Protein AF-A0A4Q4WHP1-F1 (afdb_monomer)

Nearest PDB structures (foldseek):
  9bfe-assembly1_B  TM=7.511E-01  e=1.093E-20  Brevibacillus parabrevis
  2vsq-assembly1_A  TM=6.919E-01  e=9.548E-20  Bacillus subtilis
  7en1-assembly1_A  TM=7.393E-01  e=4.331E-15  Pseudomonas aeruginosa PAO1
  8f7g-assembly1_A  TM=7.850E-01  e=3.785E-14  Bacillus subtilis
  5t3e-assembly1_A  TM=7.684E-01  e=1.852E-10  Thermoactinomyces vulgaris

Solvent-accessible surface area (backbone atoms only — not comparable to full-atom values): 27042 Å² total; per-residue (Å²): 108,71,84,69,61,68,68,17,40,47,76,48,100,96,43,70,49,55,48,77,48,72,43,62,58,79,88,46,45,68,56,53,51,49,51,50,48,48,50,53,76,48,36,57,52,63,26,49,41,82,41,79,54,94,94,36,85,39,79,43,79,46,91,78,62,84,86,84,83,90,85,88,87,85,89,80,78,79,82,71,74,82,81,75,88,82,74,92,75,79,80,74,81,87,71,68,58,58,55,39,62,60,47,53,51,52,50,52,54,52,36,67,77,44,43,71,63,41,51,54,53,51,52,55,50,49,62,51,50,75,71,30,40,31,63,69,78,63,75,60,65,77,49,72,95,52,94,48,64,47,79,45,80,48,64,45,85,53,56,55,68,58,46,52,51,45,18,60,76,70,74,49,47,60,62,21,48,51,53,39,14,44,49,62,36,43,45,81,39,20,102,38,56,26,29,34,30,28,34,64,41,65,56,45,83,54,101,49,88,63,47,76,64,38,55,71,91,46,64,40,76,42,73,44,74,53,74,65,51,55,84,38,42,35,66,60,50,38,49,50,36,30,53,52,52,51,56,49,62,76,50,60,77,50,80,60,90,79,44,70,48,70,89,66,28,41,38,35,45,37,76,45,84,71,74,64,86,78,51,93,61,94,78,67,58,78,41,84,67,50,66,57,59,37,69,92,50,50,29,37,38,40,34,42,67,89,31,38,37,36,40,39,31,30,51,35,58,40,46,68,69,59,53,51,51,51,52,51,42,28,32,49,30,42,50,51,54,57,91,36,92,43,32,44,42,59,38,53,53,60,69,45,41,68,60,52,50,50,48,40,70,76,37,72,84,68,37,57,75,82,72,63,72,86,66,93,62,54,74,58,54,55,47,53,52,49,25,72,75,43,35,83,44,76,68,46,75,56,95,94,46,71,36,26,24,42,57,48,52,54,55,19,51,55,46,13,67,55,43,52,79,77,50,57,74,68,38,78,44,77,40,63,60,75,85,45,73,65,38,57,41,47,46,51,7,33,45,65,39,42,26,36,67,40,80,37,62,83,86,55,67,94,88,114

Secondary structure (DSSP, 8-state):
-TGGGSS--EEETTEEE-EEEEE--TTTHHHHHHHHHHHHHH-GGGGEEEEEETTEEEEEE-S--------------SSSSTT-----TT----PPPPPHHHHHHHHHHHHHHHHHHHHHHHHHHHHHHTTSB--------------PEEEEEEE-SS-HHHHHHHHHHHT--HHHHHHHHHHHHHTTTSS-SEEEEEEEE-STTSSSTTTTT--S---EEEEEEEE--TTSBHHHHHHHHHHHHHHHHHHTTS--TT-S-GGG-SEEEEEE--GGGG---S---SEEEEEE---SSSEEEEEETTSEEEEEEETTT--HHHHHHHHHHHHHHHHHHTT---BHHHHHHHHHHHHHHHHHHHSGGG-HHHHS---SS-HHHHHHHHHHH-TTSEEEEETTEEEEHHHHHHHHHHHHHHHTTT--TT-EEEEE---SHHHHHHHHHHHHTT-EEEEE-TTS-TT-

Foldseek 3Di:
DLVQQAFAAPDDPPDGDWDWDFAFDPVCVVVVLVVVVVCCQQAQVVQWDFDQDPNDTATDRHPDHDPDDDDDDDDDDDVPPDDDDDDVPVPDDDHRADHPRVQVVVLVVVCVVCVVVLVVLVVVVLVVVVQAAQDFQADFPQDPDDLDWDKDKDFFPDALVLLVVQCVVLVFDSVLLLVLLLLLLCVVGTVFQKHKAKEKDQQQPDPTPSSVTHRDGRIAIAIDMAGADQQAWLSVRSVRSRVSVVSCNHSRSHDPPVDPDPVRHQEYEYEDDDPCVPDDDPTDGPDDIDIDHRDPRQWYWYAYSNRMIMIIGRNRGHDPVVVVLSVVLSSLSSVLSRPDRDGSNVSSCSSCVVVVVVCCVVDCVPPCVVVPDPDPDDPLRVLVVVCVVFVQDFPDDDDPDTAGSVRLVVLLCVLLVVCLVPDDAAAEDEDEPPVDPVRVSNCSSQVSNNYHYDYDHPPDDPVD

Radius of gyration: 36.16 Å; Cα contacts (8 Å, |Δi|>4): 635; chains: 1; bounding box: 84×58×109 Å

Structure (mmCIF, N/CA/C/O backbone):
data_AF-A0A4Q4WHP1-F1
#
_entry.id   AF-A0A4Q4WHP1-F1
#
loop_
_atom_site.group_PDB
_atom_site.id
_atom_site.type_symbol
_atom_site.label_atom_id
_atom_site.label_alt_id
_atom_site.label_comp_id
_atom_site.label_asym_id
_atom_site.label_entity_id
_atom_site.label_seq_id
_atom_site.pdbx_PDB_ins_code
_atom_site.Cartn_x
_atom_site.Cartn_y
_atom_site.Cartn_z
_atom_site.occupancy
_atom_site.B_iso_or_equiv
_atom_site.auth_seq_id
_atom_site.auth_comp_id
_atom_site.auth_asym_id
_atom_site.auth_atom_id
_atom_site.pdbx_PDB_model_num
ATOM 1 N N . MET A 1 1 ? 9.265 -8.261 -23.723 1.00 32.34 1 MET A N 1
ATOM 2 C CA . MET A 1 1 ? 10.125 -9.460 -23.590 1.00 32.34 1 MET A CA 1
ATOM 3 C C . MET A 1 1 ? 11.351 -9.196 -22.713 1.00 32.34 1 MET A C 1
ATOM 5 O O . MET A 1 1 ? 11.480 -9.870 -21.708 1.00 32.34 1 MET A O 1
ATOM 9 N N . GLN A 1 2 ? 12.183 -8.178 -22.983 1.00 33.59 2 GLN A N 1
ATOM 10 C CA . GLN A 1 2 ? 13.345 -7.848 -22.127 1.00 33.59 2 GLN A CA 1
ATOM 11 C C . GLN A 1 2 ? 12.985 -7.482 -20.675 1.00 33.59 2 GLN A C 1
ATOM 13 O O . GLN A 1 2 ? 13.583 -8.032 -19.763 1.00 33.59 2 GLN A O 1
ATOM 18 N N . LEU A 1 3 ? 11.955 -6.654 -20.438 1.00 34.94 3 LEU A N 1
ATOM 19 C CA . LEU A 1 3 ? 11.469 -6.343 -19.076 1.00 34.94 3 LEU A CA 1
ATOM 20 C C . LEU A 1 3 ? 10.971 -7.586 -18.316 1.00 34.94 3 LEU A C 1
ATOM 22 O O . LEU A 1 3 ? 11.051 -7.647 -17.099 1.00 34.94 3 LEU A O 1
ATOM 26 N N . ARG A 1 4 ? 10.499 -8.606 -19.040 1.00 38.66 4 ARG A N 1
ATOM 27 C CA . ARG A 1 4 ? 10.039 -9.885 -18.481 1.00 38.66 4 ARG A CA 1
ATOM 28 C C . ARG A 1 4 ? 11.193 -10.861 -18.197 1.00 38.66 4 ARG A C 1
ATOM 30 O O . ARG A 1 4 ? 11.015 -11.835 -17.482 1.00 38.66 4 ARG A O 1
ATOM 37 N N . LEU A 1 5 ? 12.385 -10.603 -18.732 1.00 37.16 5 LEU A N 1
ATOM 38 C CA . LEU A 1 5 ? 13.545 -11.491 -18.637 1.00 37.16 5 LEU A CA 1
ATOM 39 C C . LEU A 1 5 ? 14.508 -11.133 -17.498 1.00 37.16 5 LEU A C 1
ATOM 41 O O . LEU A 1 5 ? 15.509 -11.820 -17.362 1.00 37.16 5 LEU A O 1
ATOM 45 N N . ILE A 1 6 ? 14.264 -10.083 -16.704 1.00 43.84 6 ILE A N 1
ATOM 46 C CA . ILE A 1 6 ? 15.280 -9.578 -15.757 1.00 43.84 6 ILE A CA 1
ATOM 47 C C . ILE A 1 6 ? 14.894 -9.774 -14.281 1.00 43.84 6 ILE A C 1
ATOM 49 O O . ILE A 1 6 ? 15.745 -9.674 -13.405 1.00 43.84 6 ILE A O 1
ATOM 53 N N . HIS A 1 7 ? 13.652 -10.161 -13.982 1.00 37.59 7 HIS A N 1
ATOM 54 C CA . HIS A 1 7 ? 13.169 -10.186 -12.597 1.00 37.59 7 HIS A CA 1
ATOM 55 C C . HIS A 1 7 ? 13.206 -11.555 -11.905 1.00 37.59 7 HIS A C 1
ATOM 57 O O . HIS A 1 7 ? 12.676 -11.687 -10.821 1.00 37.59 7 HIS A O 1
ATOM 63 N N . GLY A 1 8 ? 13.837 -12.590 -12.463 1.00 37.97 8 GLY A N 1
ATOM 64 C CA . GLY A 1 8 ? 13.956 -13.890 -11.786 1.00 37.97 8 GLY A CA 1
ATOM 65 C C . GLY A 1 8 ? 15.382 -14.183 -11.331 1.00 37.97 8 GLY A C 1
ATOM 66 O O . GLY A 1 8 ? 16.212 -14.542 -12.158 1.00 37.97 8 GLY A O 1
ATOM 67 N N . SER A 1 9 ? 15.689 -14.103 -10.036 1.00 38.62 9 SER A N 1
ATOM 68 C CA . SER A 1 9 ? 16.984 -14.562 -9.521 1.00 38.62 9 SER A CA 1
ATOM 69 C C . SER A 1 9 ? 16.801 -15.695 -8.525 1.00 38.62 9 SER A C 1
ATOM 71 O O . SER A 1 9 ? 16.765 -15.484 -7.319 1.00 38.62 9 SER A O 1
ATOM 73 N N . LYS A 1 10 ? 16.790 -16.947 -8.999 1.00 35.78 10 LYS A N 1
ATOM 74 C CA . LYS A 1 10 ? 17.294 -18.003 -8.114 1.00 35.78 10 LYS A CA 1
ATOM 75 C C . LYS A 1 10 ? 18.798 -17.774 -7.967 1.00 35.78 10 LYS A C 1
ATOM 77 O O . LYS A 1 10 ? 19.534 -18.022 -8.920 1.00 35.78 10 LYS A O 1
ATOM 82 N N . THR A 1 11 ? 19.229 -17.288 -6.811 1.00 37.72 11 THR A N 1
ATOM 83 C CA . THR A 1 11 ? 20.638 -17.131 -6.451 1.00 37.72 11 THR A CA 1
ATOM 84 C C . THR A 1 11 ? 21.232 -18.505 -6.154 1.00 37.72 11 THR A C 1
ATOM 86 O O . THR A 1 11 ? 20.988 -19.123 -5.121 1.00 37.72 11 THR A O 1
ATOM 89 N N . LEU A 1 12 ? 22.023 -19.015 -7.092 1.00 36.09 12 LEU A N 1
ATOM 90 C CA . LEU A 1 12 ? 23.172 -19.848 -6.737 1.00 36.09 12 LEU A CA 1
ATOM 91 C C . LEU A 1 12 ? 24.358 -18.890 -6.589 1.00 36.09 12 LEU A C 1
ATOM 93 O O . LEU A 1 12 ? 24.359 -17.850 -7.249 1.00 36.09 12 LEU A O 1
ATOM 97 N N . GLN A 1 13 ? 25.354 -19.195 -5.749 1.00 33.28 13 GLN A N 1
ATOM 98 C CA . GLN A 1 13 ? 26.555 -18.352 -5.642 1.00 33.28 13 GLN A CA 1
ATOM 99 C C . GLN A 1 13 ? 27.079 -17.993 -7.049 1.00 33.28 13 GLN A C 1
ATOM 101 O O . GLN A 1 13 ? 27.482 -18.867 -7.815 1.00 33.28 13 GLN A O 1
ATOM 106 N N . GLY A 1 14 ? 26.995 -16.706 -7.404 1.00 36.72 14 GLY A N 1
ATOM 107 C CA . GLY A 1 14 ? 27.459 -16.158 -8.681 1.00 36.72 14 GLY A CA 1
ATOM 108 C C . GLY A 1 14 ? 26.559 -16.347 -9.916 1.00 36.72 14 GLY A C 1
ATOM 109 O O . GLY A 1 14 ? 27.035 -16.070 -11.016 1.00 36.72 14 GLY A O 1
ATOM 110 N N . ARG A 1 15 ? 25.300 -16.816 -9.810 1.00 38.81 15 ARG A N 1
ATOM 111 C CA . ARG A 1 15 ? 24.390 -16.973 -10.973 1.00 38.81 15 ARG A CA 1
ATOM 112 C C . ARG A 1 15 ? 22.940 -16.582 -10.660 1.00 38.81 15 ARG A C 1
ATOM 114 O O . ARG A 1 15 ? 22.356 -17.117 -9.723 1.00 38.81 15 ARG A O 1
ATOM 121 N N . ASN A 1 16 ? 22.348 -15.745 -11.518 1.00 44.31 16 ASN A N 1
ATOM 122 C CA . ASN A 1 16 ? 20.907 -15.467 -11.555 1.00 44.31 16 ASN A CA 1
ATOM 123 C C . ASN A 1 16 ? 20.245 -16.341 -12.627 1.00 44.31 16 ASN A C 1
ATOM 125 O O . ASN A 1 16 ? 20.656 -16.307 -13.787 1.00 44.31 16 ASN A O 1
ATOM 129 N N . ILE A 1 17 ? 19.235 -17.129 -12.251 1.00 46.81 17 ILE A N 1
ATOM 130 C CA . ILE A 1 17 ? 18.470 -17.959 -13.194 1.00 46.81 17 ILE A CA 1
ATOM 131 C C . ILE A 1 17 ? 17.067 -17.379 -13.358 1.00 46.81 17 ILE A C 1
ATOM 133 O O . ILE A 1 17 ? 16.225 -17.540 -12.472 1.00 46.81 17 ILE A O 1
ATOM 137 N N . VAL A 1 18 ? 16.813 -16.784 -14.525 1.00 51.53 18 VAL A N 1
ATOM 138 C CA . VAL A 1 18 ? 15.479 -16.357 -14.954 1.00 51.53 18 VAL A CA 1
ATOM 139 C C . VAL A 1 18 ? 14.863 -17.483 -15.765 1.00 51.53 18 VAL A C 1
ATOM 141 O O . VAL A 1 18 ? 15.452 -17.946 -16.742 1.00 51.53 18 VAL A O 1
ATOM 144 N N . ARG A 1 19 ? 13.667 -17.927 -15.376 1.00 50.81 19 ARG A N 1
ATOM 145 C CA . ARG A 1 19 ? 12.908 -18.907 -16.155 1.00 50.81 19 ARG A CA 1
ATOM 146 C C . ARG A 1 19 ? 11.725 -18.223 -16.813 1.00 50.81 19 ARG A C 1
ATOM 148 O O . ARG A 1 19 ? 10.796 -17.787 -16.133 1.00 50.81 19 ARG A O 1
ATOM 155 N N . TYR A 1 20 ? 11.787 -18.148 -18.132 1.00 54.62 20 TYR A N 1
ATOM 156 C CA . TYR A 1 20 ? 10.719 -17.653 -18.980 1.00 54.62 20 TYR A CA 1
ATOM 157 C C . TYR A 1 20 ? 10.094 -18.834 -19.709 1.00 54.62 20 TYR A C 1
ATOM 159 O O . TYR A 1 20 ? 10.804 -19.621 -20.335 1.00 54.62 20 TYR A O 1
ATOM 167 N N . TYR A 1 21 ? 8.777 -18.969 -19.598 1.00 52.09 21 TYR A N 1
ATOM 168 C CA . TYR A 1 21 ? 8.055 -20.080 -20.196 1.00 52.09 21 TYR A CA 1
ATOM 169 C C . TYR A 1 21 ? 7.072 -19.550 -21.224 1.00 52.09 21 TYR A C 1
ATOM 171 O O . TYR A 1 21 ? 6.209 -18.728 -20.915 1.00 52.09 21 TYR A O 1
ATOM 179 N N . GLU A 1 22 ? 7.174 -20.082 -22.434 1.00 52.84 22 GLU A N 1
ATOM 180 C CA . GLU A 1 22 ? 6.188 -19.897 -23.485 1.00 52.84 22 GLU A CA 1
ATOM 181 C C . GLU A 1 22 ? 5.694 -21.266 -23.918 1.00 52.84 22 GLU A C 1
ATOM 183 O O . GLU A 1 22 ? 6.471 -22.193 -24.140 1.00 52.84 22 GLU A O 1
ATOM 188 N N . THR A 1 23 ? 4.380 -21.407 -24.021 1.00 50.25 23 THR A N 1
ATOM 189 C CA . THR A 1 23 ? 3.767 -22.614 -24.568 1.00 50.25 23 THR A CA 1
ATOM 190 C C . THR A 1 23 ? 3.361 -22.305 -25.994 1.00 50.25 23 THR A C 1
ATOM 192 O O . THR A 1 23 ? 2.580 -21.386 -26.204 1.00 50.25 23 THR A O 1
ATOM 195 N N . TYR A 1 24 ? 3.856 -23.060 -26.966 1.00 55.56 24 TYR A N 1
ATOM 196 C CA . TYR A 1 24 ? 3.445 -22.941 -28.364 1.00 55.56 24 TYR A CA 1
ATOM 197 C C . TYR A 1 24 ? 2.778 -24.228 -28.823 1.00 55.56 24 TYR A C 1
ATOM 199 O O . TYR A 1 24 ? 2.915 -25.277 -28.189 1.00 55.56 24 TYR A O 1
ATOM 207 N N . ARG A 1 25 ? 2.056 -24.155 -29.943 1.00 53.31 25 ARG A N 1
ATOM 208 C CA . ARG A 1 25 ? 1.621 -25.367 -30.630 1.00 53.31 25 ARG A CA 1
ATOM 209 C C . ARG A 1 25 ? 2.854 -26.139 -31.072 1.00 53.31 25 ARG A C 1
ATOM 211 O O . ARG A 1 25 ? 3.841 -25.542 -31.497 1.00 53.31 25 ARG A O 1
ATOM 218 N N . THR A 1 26 ? 2.785 -27.462 -31.013 1.00 55.72 26 THR A N 1
ATOM 219 C CA . THR A 1 26 ? 3.898 -28.340 -31.398 1.00 55.72 26 THR A CA 1
ATOM 220 C C . THR A 1 26 ? 4.394 -28.056 -32.823 1.00 55.72 26 THR A C 1
ATOM 222 O O . THR A 1 26 ? 5.593 -28.133 -33.078 1.00 55.72 26 THR A O 1
ATOM 225 N N . GLU A 1 27 ? 3.496 -27.632 -33.723 1.00 60.72 27 GLU A N 1
ATOM 226 C CA . GLU A 1 27 ? 3.799 -27.216 -35.103 1.00 60.72 27 GLU A CA 1
ATOM 227 C C . GLU A 1 27 ? 4.736 -25.993 -35.212 1.00 60.72 27 GLU A C 1
ATOM 229 O O . GLU A 1 27 ? 5.497 -25.881 -36.176 1.00 60.72 27 GLU A O 1
ATOM 234 N N . ASP A 1 28 ? 4.744 -25.110 -34.209 1.00 59.81 28 ASP A N 1
ATOM 235 C CA . ASP A 1 28 ? 5.530 -23.872 -34.199 1.00 59.81 28 ASP A CA 1
ATOM 236 C C . ASP A 1 28 ? 6.885 -24.021 -33.488 1.00 59.81 28 ASP A C 1
ATOM 238 O O . ASP A 1 28 ? 7.787 -23.206 -33.702 1.00 59.81 28 ASP A O 1
ATOM 242 N N . ILE A 1 29 ? 7.079 -25.082 -32.694 1.00 64.19 29 ILE A N 1
ATOM 243 C CA . ILE A 1 29 ? 8.295 -25.303 -31.891 1.00 64.19 29 ILE A CA 1
ATOM 244 C C . ILE A 1 29 ? 9.582 -25.287 -32.737 1.00 64.19 29 ILE A C 1
ATOM 246 O O . ILE A 1 29 ? 10.519 -24.590 -32.347 1.00 64.19 29 ILE A O 1
ATOM 250 N N . PRO A 1 30 ? 9.672 -25.931 -33.920 1.00 66.19 30 PRO A N 1
ATOM 251 C CA . PRO A 1 30 ? 10.873 -25.840 -34.755 1.00 66.19 30 PRO A CA 1
ATOM 252 C C . PRO A 1 30 ? 11.176 -24.416 -35.255 1.00 66.19 30 PRO A C 1
ATOM 254 O O . PRO A 1 30 ? 12.345 -24.051 -35.400 1.00 66.19 30 PRO A O 1
ATOM 257 N N . ARG A 1 31 ? 10.142 -23.596 -35.509 1.00 65.62 31 ARG A N 1
ATOM 258 C CA . ARG A 1 31 ? 10.300 -22.189 -35.924 1.00 65.62 31 ARG A CA 1
ATOM 259 C C . ARG A 1 31 ? 10.780 -21.333 -34.763 1.00 65.62 31 ARG A C 1
ATOM 261 O O . ARG A 1 31 ? 11.737 -20.583 -34.933 1.00 65.62 31 ARG A O 1
ATOM 268 N N . VAL A 1 32 ? 10.164 -21.499 -33.593 1.00 65.06 32 VAL A N 1
ATOM 269 C CA . VAL A 1 32 ? 10.559 -20.839 -32.343 1.00 65.06 32 VAL A CA 1
ATOM 270 C C . VAL A 1 32 ? 12.003 -21.203 -31.991 1.00 65.06 32 VAL A C 1
ATOM 272 O O . VAL A 1 32 ? 12.812 -20.315 -31.747 1.00 65.06 32 VAL A O 1
ATOM 275 N N . LYS A 1 33 ? 12.377 -22.485 -32.092 1.00 67.94 33 LYS A N 1
ATOM 276 C CA . LYS A 1 33 ? 13.749 -22.968 -31.882 1.00 67.94 33 LYS A CA 1
ATOM 277 C C . LYS A 1 33 ? 14.747 -22.330 -32.847 1.00 67.94 33 LYS A C 1
ATOM 279 O O . LYS A 1 33 ? 15.833 -21.945 -32.429 1.00 67.94 33 LYS A O 1
ATOM 284 N N . ASN A 1 34 ? 14.404 -22.204 -34.132 1.00 71.75 34 ASN A N 1
ATOM 285 C CA . ASN A 1 34 ? 15.294 -21.560 -35.099 1.00 71.75 34 ASN A CA 1
ATOM 286 C C . ASN A 1 34 ? 15.411 -20.047 -34.863 1.00 71.75 34 ASN A C 1
ATOM 288 O O . ASN A 1 34 ? 16.508 -19.512 -34.956 1.00 71.75 34 ASN A O 1
ATOM 292 N N . ALA A 1 35 ? 14.310 -19.372 -34.522 1.00 66.69 35 ALA A N 1
ATOM 293 C CA . ALA A 1 35 ? 14.321 -17.954 -34.171 1.00 66.69 35 ALA A CA 1
ATOM 294 C C . ALA A 1 35 ? 15.192 -17.696 -32.934 1.00 66.69 35 ALA A C 1
ATOM 296 O O . ALA A 1 35 ? 16.062 -16.834 -32.977 1.00 66.69 35 ALA A O 1
ATOM 297 N N . TRP A 1 36 ? 15.036 -18.498 -31.875 1.00 67.31 36 TRP A N 1
ATOM 298 C CA . TRP A 1 36 ? 15.881 -18.421 -30.683 1.00 67.31 36 TRP A CA 1
ATOM 299 C C . TRP A 1 36 ? 17.340 -18.752 -30.968 1.00 67.31 36 TRP A C 1
ATOM 301 O O . TRP A 1 36 ? 18.209 -18.075 -30.434 1.00 67.31 36 TRP A O 1
ATOM 311 N N . ARG A 1 37 ? 17.623 -19.733 -31.834 1.00 73.44 37 ARG A N 1
ATOM 312 C CA . ARG A 1 37 ? 18.995 -20.019 -32.269 1.00 73.44 37 ARG A CA 1
ATOM 313 C C . ARG A 1 37 ? 19.614 -18.813 -32.964 1.00 73.44 37 ARG A C 1
ATOM 315 O O . ARG A 1 37 ? 20.735 -18.472 -32.625 1.00 73.44 37 ARG A O 1
ATOM 322 N N . VAL A 1 38 ? 18.886 -18.170 -33.883 1.00 69.88 38 VAL A N 1
ATOM 323 C CA . VAL A 1 38 ? 19.353 -16.954 -34.564 1.00 69.88 38 VAL A CA 1
ATOM 324 C C . VAL A 1 38 ? 19.579 -15.836 -33.554 1.00 69.88 38 VAL A C 1
ATOM 326 O O . VAL A 1 38 ? 20.669 -15.296 -33.531 1.00 69.88 38 VAL A O 1
ATOM 329 N N . VAL A 1 39 ? 18.614 -15.546 -32.676 1.00 66.88 39 VAL A N 1
ATOM 330 C CA . VAL A 1 39 ? 18.756 -14.520 -31.626 1.00 66.88 39 VAL A CA 1
ATOM 331 C C . VAL A 1 39 ? 19.980 -14.794 -30.754 1.00 66.88 39 VAL A C 1
ATOM 333 O O . VAL A 1 39 ? 20.801 -13.907 -30.551 1.00 66.88 39 VAL A O 1
ATOM 336 N N . ILE A 1 40 ? 20.145 -16.031 -30.282 1.00 69.06 40 ILE A N 1
ATOM 337 C CA . ILE A 1 40 ? 21.286 -16.425 -29.455 1.00 69.06 40 ILE A CA 1
ATOM 338 C C . ILE A 1 40 ? 22.589 -16.351 -30.244 1.00 69.06 40 ILE A C 1
ATOM 340 O O . ILE A 1 40 ? 23.590 -15.975 -29.658 1.00 69.06 40 ILE A O 1
ATOM 344 N N . SER A 1 41 ? 22.598 -16.651 -31.546 1.00 71.75 41 SER A N 1
ATOM 345 C CA . SER A 1 41 ? 23.784 -16.582 -32.409 1.00 71.75 41 SER A CA 1
ATOM 346 C C . SER A 1 41 ? 24.020 -15.222 -33.067 1.00 71.75 41 SER A C 1
ATOM 348 O O . SER A 1 41 ? 25.037 -15.063 -33.735 1.00 71.75 41 SER A O 1
ATOM 350 N N . THR A 1 42 ? 23.144 -14.227 -32.880 1.00 68.62 42 THR A N 1
ATOM 351 C CA . THR A 1 42 ? 23.367 -12.844 -33.344 1.00 68.62 42 THR A CA 1
ATOM 352 C C . THR A 1 42 ? 23.522 -11.813 -32.229 1.00 68.62 42 THR A C 1
ATOM 354 O O . THR A 1 42 ? 24.169 -10.796 -32.461 1.00 68.62 42 THR A O 1
ATOM 357 N N . GLU A 1 43 ? 22.938 -12.031 -31.048 1.00 72.19 43 GLU A N 1
ATOM 358 C CA . GLU A 1 43 ? 22.953 -11.051 -29.955 1.00 72.19 43 GLU A CA 1
ATOM 359 C C . GLU A 1 43 ? 24.166 -11.235 -29.018 1.00 72.19 43 GLU A C 1
ATOM 361 O O . GLU A 1 43 ? 24.246 -12.253 -28.319 1.00 72.19 43 GLU A O 1
ATOM 366 N N . PRO A 1 44 ? 25.073 -10.237 -28.909 1.00 72.56 44 PRO A N 1
ATOM 367 C CA . PRO A 1 44 ? 26.335 -10.366 -28.165 1.00 72.56 44 PRO A CA 1
ATOM 368 C C . PRO A 1 44 ? 26.186 -10.724 -26.679 1.00 72.56 44 PRO A C 1
ATOM 370 O O . PRO A 1 44 ? 27.081 -11.323 -26.077 1.00 72.56 44 PRO A O 1
ATOM 373 N N . ILE A 1 45 ? 25.048 -10.388 -26.063 1.00 72.56 45 ILE A N 1
ATOM 374 C CA . ILE A 1 45 ? 24.786 -10.680 -24.647 1.00 72.56 45 ILE A CA 1
ATOM 375 C C . ILE A 1 45 ? 24.858 -12.178 -24.332 1.00 72.56 45 ILE A C 1
ATOM 377 O O . ILE A 1 45 ? 25.325 -12.550 -23.258 1.00 72.56 45 ILE A O 1
ATOM 381 N N . PHE A 1 46 ? 24.458 -13.047 -25.266 1.00 70.56 46 PHE A N 1
ATOM 382 C CA . PHE A 1 46 ? 24.491 -14.498 -25.056 1.00 70.56 46 PHE A CA 1
ATOM 383 C C . PHE A 1 46 ? 25.909 -15.080 -25.139 1.00 70.56 46 PHE A C 1
ATOM 385 O O . PHE A 1 46 ? 26.118 -16.234 -24.770 1.00 70.56 46 PHE A O 1
ATOM 392 N N . TRP A 1 47 ? 26.880 -14.284 -25.593 1.00 76.19 47 TRP A N 1
ATOM 393 C CA . TRP A 1 47 ? 28.304 -14.637 -25.716 1.00 76.19 47 TRP A CA 1
ATOM 394 C C . TRP A 1 47 ? 29.151 -13.931 -24.668 1.00 76.19 47 TRP A C 1
ATOM 396 O O . TRP A 1 47 ? 30.364 -14.111 -24.606 1.00 76.19 47 TRP A O 1
ATOM 406 N N . THR A 1 48 ? 28.528 -13.089 -23.847 1.00 71.88 48 THR A N 1
ATOM 407 C CA . THR A 1 48 ? 29.238 -12.317 -22.842 1.00 71.88 48 THR A CA 1
ATOM 408 C C . THR A 1 48 ? 29.458 -13.174 -21.595 1.00 71.88 48 THR A C 1
ATOM 410 O O . THR A 1 48 ? 28.518 -13.716 -21.009 1.00 71.88 48 THR A O 1
ATOM 413 N N . ARG A 1 49 ? 30.712 -13.294 -21.162 1.00 73.44 49 ARG A N 1
ATOM 414 C CA . ARG A 1 49 ? 31.124 -13.977 -19.932 1.00 73.44 49 ARG A CA 1
ATOM 415 C C . ARG A 1 49 ? 31.716 -12.978 -18.945 1.00 73.44 49 ARG A C 1
ATOM 417 O O . ARG A 1 49 ? 32.314 -11.978 -19.334 1.00 73.44 49 ARG A O 1
ATOM 424 N N . PHE A 1 50 ? 31.576 -13.274 -17.656 1.00 71.81 50 PHE A N 1
ATOM 425 C CA . PHE A 1 50 ? 32.333 -12.590 -16.613 1.00 71.81 50 PHE A CA 1
ATOM 426 C C . PHE A 1 50 ? 33.698 -13.264 -16.464 1.00 71.81 50 PHE A C 1
ATOM 428 O O . PHE A 1 50 ? 33.764 -14.463 -16.190 1.00 71.81 50 PHE A O 1
ATOM 435 N N . ARG A 1 51 ? 34.779 -12.500 -16.620 1.00 73.12 51 ARG A N 1
ATOM 436 C CA . ARG A 1 51 ? 36.146 -12.933 -16.314 1.00 73.12 51 ARG A CA 1
ATOM 437 C C . ARG A 1 51 ? 36.722 -12.069 -15.208 1.00 73.12 51 ARG A C 1
ATOM 439 O O . ARG A 1 51 ? 36.532 -10.857 -15.209 1.00 73.12 51 ARG A O 1
ATOM 446 N N . LEU A 1 52 ? 37.439 -12.694 -14.284 1.00 73.38 52 LEU A N 1
ATOM 447 C CA . LEU A 1 52 ? 38.253 -11.973 -13.318 1.00 73.38 52 LEU A CA 1
ATOM 448 C C . LEU A 1 52 ? 39.584 -11.621 -13.998 1.00 73.38 52 LEU A C 1
ATOM 450 O O . LEU A 1 52 ? 40.323 -12.521 -14.396 1.00 73.38 52 LEU A O 1
ATOM 454 N N . LEU A 1 53 ? 39.854 -10.332 -14.180 1.00 72.88 53 LEU A N 1
ATOM 455 C CA . LEU A 1 53 ? 41.104 -9.804 -14.727 1.00 72.88 53 LEU A CA 1
ATOM 456 C C . LEU A 1 53 ? 41.634 -8.766 -13.733 1.00 72.88 53 LEU A C 1
ATOM 458 O O . LEU A 1 53 ? 40.922 -7.816 -13.416 1.00 72.88 53 LEU A O 1
ATOM 462 N N . ASP A 1 54 ? 42.850 -8.965 -13.220 1.00 74.19 54 ASP A N 1
ATOM 463 C CA . ASP A 1 54 ? 43.504 -8.070 -12.249 1.00 74.19 54 ASP A CA 1
ATOM 464 C C . ASP A 1 54 ? 42.613 -7.709 -11.039 1.00 74.19 54 ASP A C 1
ATOM 466 O O . ASP A 1 54 ? 42.408 -6.535 -10.727 1.00 74.19 54 ASP A O 1
ATOM 470 N N . ASP A 1 55 ? 42.020 -8.727 -10.399 1.00 71.06 55 ASP A N 1
ATOM 471 C CA . ASP A 1 55 ? 41.061 -8.611 -9.282 1.00 71.06 55 ASP A CA 1
ATOM 472 C C . ASP A 1 55 ? 39.790 -7.791 -9.580 1.00 71.06 55 ASP A C 1
ATOM 474 O O . ASP A 1 55 ? 39.017 -7.463 -8.677 1.00 71.06 55 ASP A O 1
ATOM 478 N N . ARG A 1 56 ? 39.508 -7.500 -10.856 1.00 62.97 56 ARG A N 1
ATOM 479 C CA . ARG A 1 56 ? 38.266 -6.857 -11.300 1.00 62.97 56 ARG A CA 1
ATOM 480 C C . ARG A 1 56 ? 37.437 -7.817 -12.136 1.00 62.97 56 ARG A C 1
ATOM 482 O O . ARG A 1 56 ? 37.936 -8.514 -13.016 1.00 62.97 56 ARG A O 1
ATOM 489 N N . LEU A 1 57 ? 36.135 -7.837 -11.876 1.00 72.19 57 LEU A N 1
ATOM 490 C CA . LEU A 1 57 ? 35.188 -8.590 -12.688 1.00 72.19 57 LEU A CA 1
ATOM 491 C C . LEU A 1 57 ? 34.901 -7.807 -13.979 1.00 72.19 57 LEU A C 1
ATOM 493 O O . LEU A 1 57 ? 34.363 -6.702 -13.936 1.00 72.19 57 LEU A O 1
ATOM 497 N N . CYS A 1 58 ? 35.255 -8.366 -15.132 1.00 73.00 58 CYS A N 1
ATOM 498 C CA . CYS A 1 58 ? 35.065 -7.753 -16.445 1.00 73.00 58 CYS A CA 1
ATOM 499 C C . CYS A 1 58 ? 34.122 -8.583 -17.320 1.00 73.00 58 CYS A C 1
ATOM 501 O O . CYS A 1 58 ? 34.150 -9.812 -17.290 1.00 73.00 58 CYS A O 1
ATOM 503 N N . LEU A 1 59 ? 33.315 -7.906 -18.140 1.00 74.81 59 LEU A N 1
ATOM 504 C CA . LEU A 1 59 ? 32.514 -8.533 -19.192 1.00 74.81 59 LEU A CA 1
ATOM 505 C C . LEU A 1 59 ? 33.364 -8.681 -20.459 1.00 74.81 59 LEU A C 1
ATOM 507 O O . LEU A 1 59 ? 33.908 -7.693 -20.959 1.00 74.81 59 LEU A O 1
ATOM 511 N N . VAL A 1 60 ? 33.470 -9.903 -20.971 1.00 77.12 60 VAL A N 1
ATOM 512 C CA . VAL A 1 60 ? 34.214 -10.234 -22.190 1.00 77.12 60 VAL A CA 1
ATOM 513 C C . VAL A 1 60 ? 33.284 -10.984 -23.137 1.00 77.12 60 VAL A C 1
ATOM 515 O O . VAL A 1 60 ? 32.621 -11.931 -22.723 1.00 77.12 60 VAL A O 1
ATOM 518 N N . GLU A 1 61 ? 33.214 -10.554 -24.394 1.00 76.94 61 GLU A N 1
ATOM 519 C CA . GLU A 1 61 ? 32.477 -11.263 -25.446 1.00 76.94 61 GLU A CA 1
ATOM 520 C C . GLU A 1 61 ? 33.363 -12.394 -25.989 1.00 76.94 61 GLU A C 1
ATOM 522 O O . GLU A 1 61 ? 34.471 -12.152 -26.470 1.00 76.94 61 GLU A O 1
ATOM 527 N N . GLU A 1 62 ? 32.899 -13.635 -25.874 1.00 73.25 62 GLU A N 1
ATOM 528 C CA . GLU A 1 62 ? 33.622 -14.840 -26.284 1.00 73.25 62 GLU A CA 1
ATOM 529 C C . GLU A 1 62 ? 32.839 -15.563 -27.376 1.00 73.25 62 GLU A C 1
ATOM 531 O O . GLU A 1 62 ? 31.685 -15.922 -27.175 1.00 73.25 62 GLU A O 1
ATOM 536 N N . GLY A 1 63 ? 33.450 -15.775 -28.540 1.00 58.72 63 GLY A N 1
ATOM 537 C CA . GLY A 1 63 ? 32.764 -16.381 -29.680 1.00 58.72 63 GLY A CA 1
ATOM 538 C C . GLY A 1 63 ? 32.241 -17.797 -29.408 1.00 58.72 63 GLY A C 1
ATOM 539 O O . GLY A 1 63 ? 32.952 -18.621 -28.840 1.00 58.72 63 GLY A O 1
ATOM 540 N N . ASP A 1 64 ? 31.033 -18.042 -29.925 1.00 59.19 64 ASP A N 1
ATOM 541 C CA . ASP A 1 64 ? 30.294 -19.311 -30.028 1.00 59.19 64 ASP A CA 1
ATOM 542 C C . ASP A 1 64 ? 29.548 -19.780 -28.753 1.00 59.19 64 ASP A C 1
ATOM 544 O O . ASP A 1 64 ? 30.093 -20.517 -27.926 1.00 59.19 64 ASP A O 1
ATOM 548 N N . PRO A 1 65 ? 28.273 -19.378 -28.549 1.00 60.97 65 PRO A N 1
ATOM 549 C CA . PRO A 1 65 ? 27.462 -19.921 -27.469 1.00 60.97 65 PRO A CA 1
ATOM 550 C C . PRO A 1 65 ? 26.982 -21.326 -27.826 1.00 60.97 65 PRO A C 1
ATOM 552 O O . PRO A 1 65 ? 26.367 -21.566 -28.866 1.00 60.97 65 PRO A O 1
ATOM 555 N N . GLU A 1 66 ? 27.132 -22.258 -26.897 1.00 60.72 66 GLU A N 1
ATOM 556 C CA . GLU A 1 66 ? 26.443 -23.536 -27.008 1.00 60.72 66 GLU A CA 1
ATOM 557 C C . GLU A 1 66 ? 24.921 -23.311 -26.866 1.00 60.72 66 GLU A C 1
ATOM 559 O O . GLU A 1 66 ? 24.417 -22.977 -25.790 1.00 60.72 66 GLU A O 1
ATOM 564 N N . PHE A 1 67 ? 24.167 -23.451 -27.963 1.00 61.53 67 PHE A N 1
ATOM 565 C CA . PHE A 1 67 ? 22.702 -23.400 -27.939 1.00 61.53 67 PHE A CA 1
ATOM 566 C C . PHE A 1 67 ? 22.144 -24.723 -27.397 1.00 61.53 67 PHE A C 1
ATOM 568 O O . PHE A 1 67 ? 21.905 -25.671 -28.149 1.00 61.53 67 PHE A O 1
ATOM 575 N N . VAL A 1 68 ? 21.927 -24.778 -26.084 1.00 56.69 68 VAL A N 1
ATOM 576 C CA . VAL A 1 68 ? 21.309 -25.922 -25.399 1.00 56.69 68 VAL A CA 1
ATOM 577 C C . VAL A 1 68 ? 19.787 -25.762 -25.401 1.00 56.69 68 VAL A C 1
ATOM 579 O O . VAL A 1 68 ? 19.261 -24.735 -24.976 1.00 56.69 68 VAL A O 1
ATOM 582 N N . TRP A 1 69 ? 19.068 -26.775 -25.885 1.00 55.78 69 TRP A N 1
ATOM 583 C CA . TRP A 1 69 ? 17.606 -26.771 -25.982 1.00 55.78 69 TRP A CA 1
ATOM 584 C C . TRP A 1 69 ? 17.045 -28.148 -25.615 1.00 55.78 69 TRP A C 1
ATOM 586 O O . TRP A 1 69 ? 17.333 -29.131 -26.300 1.00 55.78 69 TRP A O 1
ATOM 596 N N . GLU A 1 70 ? 16.228 -28.212 -24.563 1.00 43.66 70 GLU A N 1
ATOM 597 C CA . GLU A 1 70 ? 15.574 -29.439 -24.090 1.00 43.66 70 GLU A CA 1
ATOM 598 C C . GLU A 1 70 ? 14.122 -29.515 -24.598 1.00 43.66 70 GLU A C 1
ATOM 600 O O . GLU A 1 70 ? 13.360 -28.555 -24.486 1.00 43.66 70 GLU A O 1
ATOM 605 N N . GLU A 1 71 ? 13.733 -30.658 -25.174 1.00 50.28 71 GLU A N 1
ATOM 606 C CA . GLU A 1 71 ? 12.391 -30.913 -25.725 1.00 50.28 71 GLU A CA 1
ATOM 607 C C . GLU A 1 71 ? 11.723 -32.094 -25.021 1.00 50.28 71 GLU A C 1
ATOM 609 O O . GLU A 1 71 ? 12.373 -33.088 -24.707 1.00 50.28 71 GLU A O 1
ATOM 614 N N . VAL A 1 72 ? 10.398 -32.031 -24.869 1.00 41.62 72 VAL A N 1
ATOM 615 C CA . VAL A 1 72 ? 9.555 -33.173 -24.491 1.00 41.62 72 VAL A CA 1
ATOM 616 C C . VAL A 1 72 ? 8.515 -33.362 -25.598 1.00 41.62 72 VAL A C 1
ATOM 618 O O . VAL A 1 72 ? 7.728 -32.456 -25.865 1.00 41.62 72 VAL A O 1
ATOM 621 N N . THR A 1 73 ? 8.530 -34.508 -26.284 1.00 43.56 73 THR A N 1
ATOM 622 C CA . THR A 1 73 ? 7.677 -34.807 -27.456 1.00 43.56 73 THR A CA 1
ATOM 623 C C . THR A 1 73 ? 6.888 -36.116 -27.283 1.00 43.56 73 THR A C 1
ATOM 625 O O . THR A 1 73 ? 7.359 -37.040 -26.627 1.00 43.56 73 THR A O 1
ATOM 628 N N . VAL A 1 74 ? 5.695 -36.215 -27.896 1.00 40.88 74 VAL A N 1
ATOM 629 C CA . VAL A 1 74 ? 4.850 -37.434 -27.994 1.00 40.88 74 VAL A CA 1
ATOM 630 C C . VAL A 1 74 ? 4.460 -37.726 -29.458 1.00 40.88 74 VAL A C 1
ATOM 632 O O . VAL A 1 74 ? 4.365 -36.800 -30.260 1.00 40.88 74 VAL A O 1
ATOM 635 N N . GLY A 1 75 ? 4.325 -39.019 -29.806 1.00 45.06 75 GLY A N 1
ATOM 636 C CA . GLY A 1 75 ? 4.400 -39.575 -31.177 1.00 45.06 75 GLY A CA 1
ATOM 637 C C . GLY A 1 75 ? 3.094 -39.549 -31.987 1.00 45.06 75 GLY A C 1
ATOM 638 O O . GLY A 1 75 ? 2.019 -39.719 -31.434 1.00 45.06 75 GLY A O 1
ATOM 639 N N . THR A 1 76 ? 3.100 -39.385 -33.313 1.00 47.72 76 THR A N 1
ATOM 640 C CA . THR A 1 76 ? 3.894 -40.144 -34.299 1.00 47.72 76 THR A CA 1
ATOM 641 C C . THR A 1 76 ? 4.200 -39.347 -35.587 1.00 47.72 76 THR A C 1
ATOM 643 O O . THR A 1 76 ? 3.740 -38.230 -35.786 1.00 47.72 76 THR A O 1
ATOM 646 N N . ARG A 1 77 ? 5.065 -39.926 -36.433 1.00 41.81 77 ARG A N 1
ATOM 647 C CA . ARG A 1 77 ? 5.993 -39.289 -37.390 1.00 41.81 77 ARG A CA 1
ATOM 648 C C . ARG A 1 77 ? 5.481 -39.135 -38.836 1.00 41.81 77 ARG A C 1
ATOM 650 O O . ARG A 1 77 ? 6.233 -38.658 -39.672 1.00 41.81 77 ARG A O 1
ATOM 657 N N . GLU A 1 78 ? 4.253 -39.523 -39.168 1.00 40.47 78 GLU A N 1
ATOM 658 C CA . GLU A 1 78 ? 3.814 -39.638 -40.579 1.00 40.47 78 GLU A CA 1
ATOM 659 C C . GLU A 1 78 ? 2.970 -38.459 -41.102 1.00 40.47 78 GLU A C 1
ATOM 661 O O . GLU A 1 78 ? 2.909 -38.244 -42.309 1.00 40.47 78 GLU A O 1
ATOM 666 N N . GLU A 1 79 ? 2.456 -37.586 -40.230 1.00 43.75 79 GLU A N 1
ATOM 667 C CA . GLU A 1 79 ? 1.910 -36.270 -40.634 1.00 43.75 79 GLU A CA 1
ATOM 668 C C . GLU A 1 79 ? 3.008 -35.201 -40.851 1.00 43.75 79 GLU A C 1
ATOM 670 O O . GLU A 1 79 ? 2.752 -34.100 -41.341 1.00 43.75 79 GLU A O 1
ATOM 675 N N . TYR A 1 80 ? 4.252 -35.552 -40.512 1.00 42.62 80 TYR A N 1
ATOM 676 C CA . TYR A 1 80 ? 5.446 -34.706 -40.408 1.00 42.62 80 TYR A CA 1
ATOM 677 C C . TYR A 1 80 ? 6.002 -34.185 -41.747 1.00 42.62 80 TYR A C 1
ATOM 679 O O . TYR A 1 80 ? 6.594 -33.107 -41.792 1.00 42.62 80 TYR A O 1
ATOM 687 N N . GLU A 1 81 ? 5.838 -34.916 -42.850 1.00 36.31 81 GLU A N 1
ATOM 688 C CA . GLU A 1 81 ? 6.639 -34.670 -44.065 1.00 36.31 81 GLU A CA 1
ATOM 689 C C . GLU A 1 81 ? 5.918 -33.874 -45.172 1.00 36.31 81 GLU A C 1
ATOM 691 O O . GLU A 1 81 ? 6.568 -33.403 -46.102 1.00 36.31 81 GLU A O 1
ATOM 696 N N . TYR A 1 82 ? 4.599 -33.641 -45.107 1.00 35.50 82 TYR A N 1
ATOM 697 C CA . TYR A 1 82 ? 3.871 -33.163 -46.300 1.00 35.50 82 TYR A CA 1
ATOM 698 C C . TYR A 1 82 ? 3.715 -31.635 -46.455 1.00 35.50 82 TYR A C 1
ATOM 700 O O . TYR A 1 82 ? 3.296 -31.169 -47.514 1.00 35.50 82 TYR A O 1
ATOM 708 N N . LYS A 1 83 ? 4.062 -30.795 -45.468 1.00 33.09 83 LYS A N 1
ATOM 709 C CA . LYS A 1 83 ? 3.900 -29.323 -45.607 1.00 33.09 83 LYS A CA 1
ATOM 710 C C . LYS A 1 83 ? 5.094 -28.509 -45.120 1.00 33.09 83 LYS A C 1
ATOM 712 O O . LYS A 1 83 ? 4.968 -27.503 -44.423 1.00 33.09 83 LYS A O 1
ATOM 717 N N . LYS A 1 84 ? 6.274 -28.925 -45.572 1.00 28.05 84 LYS A N 1
ATOM 718 C CA . LYS A 1 84 ? 7.510 -28.141 -45.529 1.00 28.05 84 LYS A CA 1
ATOM 719 C C . LYS A 1 84 ? 7.552 -27.175 -46.718 1.00 28.05 84 LYS A C 1
ATOM 721 O O . LYS A 1 84 ? 7.215 -27.537 -47.836 1.00 28.05 84 LYS A O 1
ATOM 726 N N . ALA A 1 85 ? 8.050 -25.972 -46.450 1.00 30.41 85 ALA A N 1
ATOM 727 C CA . ALA A 1 85 ? 8.334 -24.885 -47.388 1.00 30.41 85 ALA A CA 1
ATOM 728 C C . ALA A 1 85 ? 7.145 -24.013 -47.820 1.00 30.41 85 ALA A C 1
ATOM 730 O O . ALA A 1 85 ? 6.565 -24.165 -48.891 1.00 30.41 85 ALA A O 1
ATOM 731 N N . ARG A 1 86 ? 6.939 -22.933 -47.058 1.00 30.23 86 ARG A N 1
ATOM 732 C CA . ARG A 1 86 ? 6.970 -21.585 -47.641 1.00 30.23 86 ARG A CA 1
ATOM 733 C C . ARG A 1 86 ? 7.069 -20.527 -46.542 1.00 30.23 86 ARG A C 1
ATOM 735 O O . ARG A 1 86 ? 6.264 -20.553 -45.620 1.00 30.23 86 ARG A O 1
ATOM 742 N N . ARG A 1 87 ? 7.985 -19.564 -46.751 1.00 32.31 87 ARG A N 1
ATOM 743 C CA . ARG A 1 87 ? 8.094 -18.239 -46.094 1.00 32.31 87 ARG A CA 1
ATOM 744 C C . ARG A 1 87 ? 8.805 -18.261 -44.716 1.00 32.31 87 ARG A C 1
ATOM 746 O O . ARG A 1 87 ? 8.190 -18.688 -43.761 1.00 32.31 87 ARG A O 1
ATOM 753 N N . LEU A 1 88 ? 10.035 -17.796 -44.448 1.00 37.59 88 LEU A N 1
ATOM 754 C CA . LEU A 1 88 ? 11.071 -16.982 -45.127 1.00 37.59 88 LEU A CA 1
ATOM 755 C C . LEU A 1 88 ? 10.622 -15.705 -45.863 1.00 37.59 88 LEU A C 1
ATOM 757 O O . LEU A 1 88 ? 11.44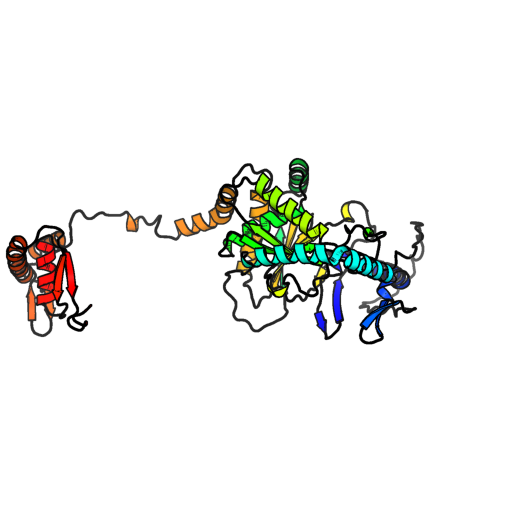5 -15.019 -46.449 1.00 37.59 88 LEU A O 1
ATOM 761 N N . LEU A 1 89 ? 9.342 -15.333 -45.814 1.00 40.22 89 LEU A N 1
ATOM 762 C CA . LEU A 1 89 ? 8.790 -14.216 -46.599 1.00 40.22 89 LEU A CA 1
ATOM 763 C C . LEU A 1 89 ? 8.238 -13.109 -45.702 1.00 40.22 89 LEU A C 1
ATOM 765 O O . LEU A 1 89 ? 7.098 -12.688 -45.854 1.00 40.22 89 LEU A O 1
ATOM 769 N N . ALA A 1 90 ? 9.076 -12.636 -44.783 1.00 38.28 90 ALA A N 1
ATOM 770 C CA . ALA A 1 90 ? 8.967 -11.267 -44.281 1.00 38.28 90 ALA A CA 1
ATOM 771 C C . ALA A 1 90 ? 10.196 -10.410 -44.646 1.00 38.28 90 ALA A C 1
ATOM 773 O O . ALA A 1 90 ? 10.165 -9.208 -44.441 1.00 38.28 90 ALA A O 1
ATOM 774 N N . GLY A 1 91 ? 11.255 -10.992 -45.233 1.00 38.62 91 GLY A N 1
ATOM 775 C CA . GLY A 1 91 ? 12.330 -10.230 -45.885 1.00 38.62 91 GLY A CA 1
ATOM 776 C C . GLY A 1 91 ? 13.160 -9.300 -44.992 1.00 38.62 91 GLY A C 1
ATOM 777 O O . GLY A 1 91 ? 13.969 -8.547 -45.523 1.00 38.62 91 GLY A O 1
ATOM 778 N N . TYR A 1 92 ? 13.005 -9.338 -43.669 1.00 37.03 92 TYR A N 1
ATOM 779 C CA . TYR A 1 92 ? 13.838 -8.540 -42.775 1.00 37.03 92 TYR A CA 1
ATOM 780 C C . TYR A 1 92 ? 15.196 -9.219 -42.592 1.00 37.03 92 TYR A C 1
ATOM 782 O O . TYR A 1 92 ? 15.279 -10.345 -42.097 1.00 37.03 92 TYR A O 1
ATOM 790 N N . ALA A 1 93 ? 16.263 -8.539 -43.006 1.00 41.34 93 ALA A N 1
ATOM 791 C CA . ALA A 1 93 ? 17.614 -8.901 -42.608 1.00 41.34 93 ALA A CA 1
ATOM 792 C C . ALA A 1 93 ? 17.744 -8.692 -41.090 1.00 41.34 93 ALA A C 1
ATOM 794 O O . ALA A 1 93 ? 17.466 -7.603 -40.593 1.00 41.34 93 ALA A O 1
ATOM 795 N N . ILE A 1 94 ? 18.139 -9.733 -40.356 1.00 46.66 94 ILE A N 1
ATOM 796 C CA . ILE A 1 94 ? 18.468 -9.624 -38.932 1.00 46.66 94 ILE A CA 1
ATOM 797 C C . ILE A 1 94 ? 19.937 -9.205 -38.860 1.00 46.66 94 ILE A C 1
ATOM 799 O O . ILE A 1 94 ? 20.823 -9.998 -39.175 1.00 46.66 94 ILE A O 1
ATOM 803 N N . SER A 1 95 ? 20.189 -7.943 -38.519 1.00 48.06 95 SER A N 1
ATOM 804 C CA . SER A 1 95 ? 21.528 -7.425 -38.227 1.00 48.06 95 SER A CA 1
ATOM 805 C C . SER A 1 95 ? 21.819 -7.528 -36.726 1.00 48.06 95 SER A C 1
ATOM 807 O O . SER A 1 95 ? 20.879 -7.388 -35.941 1.00 48.06 95 SER A O 1
ATOM 809 N N . PRO A 1 96 ? 23.084 -7.718 -36.309 1.00 53.44 96 PRO A N 1
ATOM 810 C CA . PRO A 1 96 ? 23.452 -7.694 -34.895 1.00 53.44 96 PRO A CA 1
ATOM 811 C C . PRO A 1 96 ? 22.997 -6.391 -34.230 1.00 53.44 96 PRO A C 1
ATOM 813 O O . PRO A 1 96 ? 23.186 -5.308 -34.793 1.00 53.44 96 PRO A O 1
ATOM 816 N N . GLY A 1 97 ? 22.404 -6.498 -33.041 1.00 59.69 97 GLY A N 1
ATOM 817 C CA . GLY A 1 97 ? 22.104 -5.345 -32.204 1.00 59.69 97 GLY A CA 1
ATOM 818 C C . GLY A 1 97 ? 23.375 -4.659 -31.668 1.00 59.69 97 GLY A C 1
ATOM 819 O O . GLY A 1 97 ? 24.483 -5.194 -31.775 1.00 59.69 97 GLY A O 1
ATOM 820 N N . PRO A 1 98 ? 23.243 -3.462 -31.071 1.00 69.94 98 PRO A N 1
ATOM 821 C CA . PRO A 1 98 ? 24.345 -2.792 -30.378 1.00 69.94 98 PRO A CA 1
ATOM 822 C C . PRO A 1 98 ? 24.964 -3.686 -29.284 1.00 69.94 98 PRO A C 1
ATOM 824 O O . PRO A 1 98 ? 24.243 -4.411 -28.603 1.00 69.94 98 PRO A O 1
ATOM 827 N N . SER A 1 99 ? 26.285 -3.614 -29.064 1.00 77.19 99 SER A N 1
ATOM 828 C CA . SER A 1 99 ? 26.965 -4.396 -28.010 1.00 77.19 99 SER A CA 1
ATOM 829 C C . SER A 1 99 ? 26.580 -3.915 -26.607 1.00 77.19 99 SER A C 1
ATOM 831 O O . SER A 1 99 ? 26.737 -2.737 -26.262 1.00 77.19 99 SER A O 1
ATOM 833 N N . PHE A 1 100 ? 26.147 -4.853 -25.761 1.00 75.38 100 PHE A N 1
ATOM 834 C CA . PHE A 1 100 ? 25.892 -4.592 -24.346 1.00 75.38 100 PHE A CA 1
ATOM 835 C C . PHE A 1 100 ? 27.171 -4.234 -23.584 1.00 75.38 100 PHE A C 1
ATOM 837 O O . PHE A 1 100 ? 27.149 -3.327 -22.756 1.00 75.38 100 PHE A O 1
ATOM 844 N N . VAL A 1 101 ? 28.307 -4.865 -23.900 1.00 77.62 101 VAL A N 1
ATOM 845 C CA . VAL A 1 101 ? 29.596 -4.559 -23.257 1.00 77.62 101 VAL A CA 1
ATOM 846 C C . VAL A 1 101 ? 30.029 -3.122 -23.541 1.00 77.62 101 VAL A C 1
ATOM 848 O O . VAL A 1 101 ? 30.467 -2.414 -22.630 1.00 77.62 101 VAL A O 1
ATOM 851 N N . HIS A 1 102 ? 29.864 -2.651 -24.779 1.00 80.94 102 HIS A N 1
ATOM 852 C CA . HIS A 1 102 ? 30.134 -1.253 -25.117 1.00 80.94 102 HIS A CA 1
ATOM 853 C C . HIS A 1 102 ? 29.208 -0.288 -24.380 1.00 80.94 102 HIS A C 1
ATOM 855 O O . HIS A 1 102 ? 29.680 0.735 -23.880 1.00 80.94 102 HIS A O 1
ATOM 861 N N . LEU A 1 103 ? 27.917 -0.614 -24.260 1.00 81.38 103 LEU A N 1
ATOM 862 C CA . LEU A 1 103 ? 26.999 0.206 -23.477 1.00 81.38 103 LEU A CA 1
ATOM 863 C C . LEU A 1 103 ? 27.414 0.264 -22.000 1.00 81.38 103 LEU A C 1
ATOM 865 O O . LEU A 1 103 ? 27.426 1.351 -21.430 1.00 81.38 103 LEU A O 1
ATOM 869 N N . VAL A 1 104 ? 27.795 -0.863 -21.389 1.00 81.19 104 VAL A N 1
ATOM 870 C CA . VAL A 1 104 ? 28.249 -0.905 -19.986 1.00 81.19 104 VAL A CA 1
ATOM 871 C C . VAL A 1 104 ? 29.476 -0.015 -19.772 1.00 81.19 104 VAL A C 1
ATOM 873 O O . VAL A 1 104 ? 29.525 0.718 -18.786 1.00 81.19 104 VAL A O 1
ATOM 876 N N . ARG A 1 105 ? 30.438 -0.011 -20.706 1.00 84.19 105 ARG A N 1
ATOM 877 C CA . ARG A 1 105 ? 31.601 0.895 -20.646 1.00 84.19 105 ARG A CA 1
ATOM 878 C C . ARG A 1 105 ? 31.188 2.367 -20.719 1.00 84.19 105 ARG A C 1
ATOM 880 O O . ARG A 1 105 ? 31.595 3.143 -19.860 1.00 84.19 105 ARG A O 1
ATOM 887 N N . ARG A 1 106 ? 30.320 2.738 -21.669 1.00 85.81 106 ARG A N 1
ATOM 888 C CA . ARG A 1 106 ? 29.786 4.112 -21.776 1.00 85.81 106 ARG A CA 1
ATOM 889 C C . ARG A 1 106 ? 29.008 4.526 -20.529 1.00 85.81 106 ARG A C 1
ATOM 891 O O . ARG A 1 106 ? 29.116 5.663 -20.088 1.00 85.81 106 ARG A O 1
ATOM 898 N N . LEU A 1 107 ? 28.228 3.613 -19.951 1.00 84.38 107 LEU A N 1
ATOM 899 C CA . LEU A 1 107 ? 27.501 3.857 -18.709 1.00 84.38 107 LEU A CA 1
ATOM 900 C C . LEU A 1 107 ? 28.471 4.084 -17.540 1.00 84.38 107 LEU A C 1
ATOM 902 O O . LEU A 1 107 ? 28.222 4.965 -16.723 1.00 84.38 107 LEU A O 1
ATOM 906 N N . ALA A 1 108 ? 29.577 3.339 -17.463 1.00 84.25 108 ALA A N 1
ATOM 907 C CA . ALA A 1 108 ? 30.614 3.552 -16.454 1.00 84.25 108 ALA A CA 1
ATOM 908 C C . ALA A 1 108 ? 31.306 4.919 -16.612 1.00 84.25 108 ALA A C 1
ATOM 910 O O . ALA A 1 108 ? 31.474 5.638 -15.632 1.00 84.25 108 ALA A O 1
ATOM 911 N N . GLU A 1 109 ? 31.641 5.319 -17.839 1.00 86.00 109 GLU A N 1
ATOM 912 C CA . GLU A 1 109 ? 32.185 6.654 -18.128 1.00 86.00 109 GLU A CA 1
ATOM 913 C C . GLU A 1 109 ? 31.189 7.763 -17.765 1.00 86.00 109 GLU A C 1
ATOM 915 O O . GLU A 1 109 ? 31.544 8.728 -17.088 1.00 86.00 109 GLU A O 1
ATOM 920 N N . PHE A 1 110 ? 29.922 7.599 -18.156 1.00 85.88 110 PHE A N 1
ATOM 921 C CA . PHE A 1 110 ? 28.846 8.517 -17.796 1.00 85.88 110 PHE A CA 1
ATOM 922 C C . PHE A 1 110 ? 28.717 8.644 -16.274 1.00 85.88 110 PHE A C 1
ATOM 924 O O . PHE A 1 110 ? 28.686 9.754 -15.752 1.00 85.88 110 PHE A O 1
ATOM 931 N N . ARG A 1 111 ? 28.724 7.525 -15.543 1.00 84.88 111 ARG A N 1
ATOM 932 C CA . ARG A 1 111 ? 28.692 7.512 -14.074 1.00 84.88 111 ARG A CA 1
ATOM 933 C C . ARG A 1 111 ? 29.839 8.303 -13.467 1.00 84.88 111 ARG A C 1
ATOM 935 O O . ARG A 1 111 ? 29.581 9.138 -12.611 1.00 84.88 111 ARG A O 1
ATOM 942 N N . ASN A 1 112 ? 31.067 8.075 -13.923 1.00 84.88 112 ASN A N 1
ATOM 943 C CA . ASN A 1 112 ? 32.245 8.757 -13.389 1.00 84.88 112 ASN A CA 1
ATOM 944 C C . ASN A 1 112 ? 32.169 10.278 -13.591 1.00 84.88 112 ASN A C 1
ATOM 946 O O . ASN A 1 112 ? 32.560 11.035 -12.709 1.00 84.88 112 ASN A O 1
ATOM 950 N N . ASN A 1 113 ? 31.612 10.732 -14.717 1.00 87.12 113 ASN A N 1
ATOM 951 C CA . ASN A 1 113 ? 31.471 12.161 -15.009 1.00 87.12 113 ASN A CA 1
ATOM 952 C C . ASN A 1 113 ? 30.438 12.870 -14.118 1.00 87.12 113 ASN A C 1
ATOM 954 O O . ASN A 1 113 ? 30.549 14.074 -13.898 1.00 87.12 113 ASN A O 1
ATOM 958 N N . TRP A 1 114 ? 29.438 12.141 -13.615 1.00 85.31 114 TRP A N 1
ATOM 959 C CA . TRP A 1 114 ? 28.311 12.701 -12.858 1.00 85.31 114 TRP A CA 1
ATOM 960 C C . TRP A 1 114 ? 28.236 12.203 -11.405 1.00 85.31 114 TRP A C 1
ATOM 962 O O . TRP A 1 114 ? 27.298 12.541 -10.682 1.00 85.31 114 TRP A O 1
ATOM 972 N N . GLU A 1 115 ? 29.223 11.425 -10.953 1.00 84.31 115 GLU A N 1
ATOM 973 C CA . GLU A 1 115 ? 29.233 10.739 -9.656 1.00 84.31 115 GLU A CA 1
ATOM 974 C C . GLU A 1 115 ? 28.892 11.653 -8.462 1.00 84.31 115 GLU A C 1
ATOM 976 O O . GLU A 1 115 ? 28.042 11.250 -7.661 1.00 84.31 115 GLU A O 1
ATOM 981 N N . PRO A 1 116 ? 29.450 12.880 -8.329 1.00 86.31 116 PRO A N 1
ATOM 982 C CA . PRO A 1 116 ? 29.134 13.747 -7.193 1.00 86.31 116 PRO A CA 1
ATOM 983 C C . PRO A 1 116 ? 27.646 14.107 -7.119 1.00 86.31 116 PRO A C 1
ATOM 985 O O . PRO A 1 116 ? 27.039 14.001 -6.056 1.00 86.31 116 PRO A O 1
ATOM 988 N N . THR A 1 117 ? 27.038 14.452 -8.257 1.00 87.44 117 THR A N 1
ATOM 989 C CA . THR A 1 117 ? 25.613 14.805 -8.344 1.00 87.44 117 THR A CA 1
ATOM 990 C C . THR A 1 117 ? 24.723 13.604 -8.033 1.00 87.44 117 THR A C 1
ATOM 992 O O . THR A 1 117 ? 23.713 13.740 -7.347 1.00 87.44 117 THR A O 1
ATOM 995 N N . GLY A 1 118 ? 25.105 12.413 -8.507 1.00 86.06 118 GLY A N 1
ATOM 996 C CA . GLY A 1 118 ? 24.394 11.176 -8.184 1.00 86.06 118 GLY A CA 1
ATOM 997 C C . GLY A 1 118 ? 24.430 10.860 -6.686 1.00 86.06 118 GLY A C 1
ATOM 998 O O . GLY A 1 118 ? 23.397 10.528 -6.110 1.00 86.06 118 GLY A O 1
ATOM 999 N N . LYS A 1 119 ? 25.597 11.003 -6.041 1.00 85.25 119 LYS A N 1
ATOM 1000 C CA . LYS A 1 119 ? 25.754 10.775 -4.594 1.00 85.25 119 LYS A CA 1
ATOM 1001 C C . LYS A 1 119 ? 24.933 11.751 -3.758 1.00 85.25 119 LYS A C 1
ATOM 1003 O O . LYS A 1 119 ? 24.268 11.320 -2.823 1.00 85.25 119 LYS A O 1
ATOM 1008 N N . GLU A 1 120 ? 24.959 13.036 -4.097 1.00 88.12 120 GLU A N 1
ATOM 1009 C CA . GLU A 1 120 ? 24.191 14.065 -3.388 1.00 88.12 120 GLU A CA 1
ATOM 1010 C C . GLU A 1 120 ? 22.682 13.799 -3.461 1.00 88.12 120 GLU A C 1
ATOM 1012 O O . GLU A 1 120 ? 22.005 13.779 -2.432 1.00 88.12 120 GLU A O 1
ATOM 1017 N N . PHE A 1 121 ? 22.166 13.516 -4.663 1.00 89.31 121 PHE A N 1
ATOM 1018 C CA . PHE A 1 121 ? 20.754 13.192 -4.856 1.00 89.31 121 PHE A CA 1
ATOM 1019 C C . PHE A 1 121 ? 20.332 11.986 -4.011 1.00 89.31 121 PHE A C 1
ATOM 1021 O O . PHE A 1 121 ? 19.348 12.050 -3.275 1.00 89.31 121 PHE A O 1
ATOM 1028 N N . TRP A 1 122 ? 21.089 10.890 -4.078 1.00 86.62 122 TRP A N 1
ATOM 1029 C CA . TRP A 1 122 ? 20.734 9.662 -3.374 1.00 86.62 122 TRP A CA 1
ATOM 1030 C C . TRP A 1 122 ? 20.907 9.759 -1.851 1.00 86.62 122 TRP A C 1
ATOM 1032 O O . TRP A 1 122 ? 20.100 9.182 -1.125 1.00 86.62 122 TRP A O 1
ATOM 1042 N N . ALA A 1 123 ? 21.856 10.557 -1.352 1.00 86.31 123 ALA A N 1
ATOM 1043 C CA . ALA A 1 123 ? 21.949 10.867 0.076 1.00 86.31 123 ALA A CA 1
ATOM 1044 C C . ALA A 1 123 ? 20.708 11.629 0.581 1.00 86.31 123 ALA A C 1
ATOM 1046 O O . ALA A 1 123 ? 20.186 11.328 1.656 1.00 86.31 123 ALA A O 1
ATOM 1047 N N . ALA A 1 124 ? 20.187 12.576 -0.209 1.00 87.69 124 ALA A N 1
ATOM 1048 C CA . ALA A 1 124 ? 18.947 13.279 0.119 1.00 87.69 124 ALA A CA 1
ATOM 1049 C C . ALA A 1 124 ? 17.724 12.342 0.100 1.00 87.69 124 ALA A C 1
ATOM 1051 O O . ALA A 1 124 ? 16.868 12.430 0.981 1.00 87.69 124 ALA A O 1
ATOM 1052 N N . GLN A 1 125 ? 17.661 11.414 -0.863 1.00 87.31 125 GLN A N 1
ATOM 1053 C CA . GLN A 1 125 ? 16.606 10.396 -0.912 1.00 87.31 125 GLN A CA 1
ATOM 1054 C C . GLN A 1 125 ? 16.663 9.456 0.298 1.00 87.31 125 GLN A C 1
ATOM 1056 O O . GLN A 1 125 ? 15.627 9.174 0.895 1.00 87.31 125 GLN A O 1
ATOM 1061 N N . GLU A 1 126 ? 17.853 9.009 0.708 1.00 84.56 126 GLU A N 1
ATOM 1062 C CA . GLU A 1 126 ? 18.012 8.141 1.879 1.00 84.56 126 GLU A CA 1
ATOM 1063 C C . GLU A 1 126 ? 17.551 8.818 3.175 1.00 84.56 126 GLU A C 1
ATOM 1065 O O . GLU A 1 126 ? 16.835 8.200 3.966 1.00 84.56 126 GLU A O 1
ATOM 1070 N N . ALA A 1 127 ? 17.885 10.096 3.369 1.00 84.75 127 ALA A N 1
ATOM 1071 C CA . ALA A 1 127 ? 17.427 10.862 4.527 1.00 84.75 127 ALA A CA 1
ATOM 1072 C C . ALA A 1 127 ? 15.891 10.923 4.620 1.00 84.75 127 ALA A C 1
ATOM 1074 O O . ALA A 1 127 ? 15.334 10.812 5.711 1.00 84.75 127 ALA A O 1
ATOM 1075 N N . GLN A 1 128 ? 15.203 11.050 3.483 1.00 82.75 128 GLN A N 1
ATOM 1076 C CA . GLN A 1 128 ? 13.739 11.037 3.426 1.00 82.75 128 GLN A CA 1
ATOM 1077 C C . GLN A 1 128 ? 13.168 9.631 3.671 1.00 82.75 128 GLN A C 1
ATOM 1079 O O . GLN A 1 128 ? 12.221 9.480 4.444 1.00 82.75 128 GLN A O 1
ATOM 1084 N N . LEU A 1 129 ? 13.806 8.583 3.138 1.00 81.38 129 LEU A N 1
ATOM 1085 C CA . LEU A 1 129 ? 13.370 7.196 3.340 1.00 81.38 129 LEU A CA 1
ATOM 1086 C C . LEU A 1 129 ? 13.368 6.769 4.807 1.00 81.38 129 LEU A C 1
ATOM 1088 O O . LEU A 1 129 ? 12.566 5.925 5.188 1.00 81.38 129 LEU A O 1
ATOM 1092 N N . HIS A 1 130 ? 14.228 7.354 5.644 1.00 80.31 130 HIS A N 1
ATOM 1093 C CA . HIS A 1 130 ? 14.210 7.119 7.090 1.00 80.31 130 HIS A CA 1
ATOM 1094 C C . HIS A 1 130 ? 12.925 7.591 7.780 1.00 80.31 130 HIS A C 1
ATOM 1096 O O . HIS A 1 130 ? 12.621 7.132 8.878 1.00 80.31 130 HIS A O 1
ATOM 1102 N N . THR A 1 131 ? 12.181 8.496 7.146 1.00 84.19 131 THR A N 1
ATOM 1103 C CA . THR A 1 131 ? 10.886 8.987 7.627 1.00 84.19 131 THR A CA 1
ATOM 1104 C C . THR A 1 131 ? 9.699 8.266 6.980 1.00 84.19 131 THR A C 1
ATOM 1106 O O . THR A 1 131 ? 8.565 8.433 7.425 1.00 84.19 131 THR A O 1
ATOM 1109 N N . ALA A 1 132 ? 9.946 7.459 5.943 1.00 87.69 132 ALA A N 1
ATOM 1110 C CA . ALA A 1 132 ? 8.938 6.654 5.268 1.00 87.69 132 ALA A CA 1
ATOM 1111 C C . ALA A 1 132 ? 8.834 5.252 5.889 1.00 87.69 132 ALA A C 1
ATOM 1113 O O . ALA A 1 132 ? 9.834 4.656 6.287 1.00 87.69 132 ALA A O 1
ATOM 1114 N N . SER A 1 133 ? 7.626 4.688 5.911 1.00 90.44 133 SER A N 1
ATOM 1115 C CA . SER A 1 133 ? 7.393 3.303 6.321 1.00 90.44 133 SER A CA 1
ATOM 1116 C C . SER A 1 133 ? 7.135 2.405 5.116 1.00 90.44 133 SER A C 1
ATOM 1118 O O . SER A 1 133 ? 6.370 2.744 4.214 1.00 90.44 133 SER A O 1
ATOM 1120 N N . SER A 1 134 ? 7.751 1.229 5.130 1.00 89.12 134 SER A N 1
ATOM 1121 C CA . SER A 1 134 ? 7.508 0.139 4.182 1.00 89.12 134 SER A CA 1
ATOM 1122 C C . SER A 1 134 ? 6.993 -1.126 4.875 1.00 89.12 134 SER A C 1
ATOM 1124 O O . SER A 1 134 ? 6.721 -2.127 4.210 1.00 89.12 134 SER A O 1
ATOM 1126 N N . ALA A 1 135 ? 6.917 -1.127 6.209 1.00 89.25 135 ALA A N 1
ATOM 1127 C CA . ALA A 1 135 ? 6.607 -2.307 7.003 1.00 89.25 135 ALA A CA 1
ATOM 1128 C C . ALA A 1 135 ? 5.097 -2.558 7.007 1.00 89.25 135 ALA A C 1
ATOM 1130 O O . ALA A 1 135 ? 4.333 -1.792 7.587 1.00 89.25 135 ALA A O 1
ATOM 1131 N N . LEU A 1 136 ? 4.673 -3.646 6.360 1.00 91.38 136 LEU A N 1
ATOM 1132 C CA . LEU A 1 136 ? 3.275 -4.070 6.366 1.00 91.38 136 LEU A CA 1
ATOM 1133 C C . LEU A 1 136 ? 2.936 -4.684 7.727 1.00 91.38 136 LEU A C 1
ATOM 1135 O O . LEU A 1 136 ? 3.481 -5.729 8.090 1.00 91.38 136 LEU A O 1
ATOM 1139 N N . HIS A 1 137 ? 2.014 -4.068 8.459 1.00 91.75 137 HIS A N 1
ATOM 1140 C CA . HIS A 1 137 ? 1.513 -4.564 9.741 1.00 91.75 137 HIS A CA 1
ATOM 1141 C C . HIS A 1 137 ? 0.416 -5.612 9.528 1.00 91.75 137 HIS A C 1
ATOM 1143 O O . HIS A 1 137 ? -0.745 -5.417 9.880 1.00 91.75 137 HIS A O 1
ATOM 1149 N N . LEU A 1 138 ? 0.802 -6.736 8.925 1.00 92.12 138 LEU A N 1
ATOM 1150 C CA . LEU A 1 138 ? -0.066 -7.884 8.683 1.00 92.12 138 LEU A CA 1
ATOM 1151 C C . LEU A 1 138 ? 0.299 -9.060 9.603 1.00 92.12 138 LEU A C 1
ATOM 1153 O O . LEU A 1 138 ? 1.482 -9.258 9.908 1.00 92.12 138 LEU A O 1
ATOM 1157 N N . PRO A 1 139 ? -0.682 -9.875 10.031 1.00 91.25 139 PRO A N 1
ATOM 1158 C CA . PRO A 1 139 ? -0.412 -11.110 10.754 1.00 91.25 139 PRO A CA 1
ATOM 1159 C C . PRO A 1 139 ? 0.518 -12.030 9.954 1.00 91.25 139 PRO A C 1
ATOM 1161 O O . PRO A 1 139 ? 0.313 -12.275 8.767 1.00 91.25 139 PRO A O 1
ATOM 1164 N N . THR A 1 140 ? 1.543 -12.573 10.610 1.00 88.88 140 THR A N 1
ATOM 1165 C CA . THR A 1 140 ? 2.476 -13.506 9.966 1.00 88.88 140 THR A CA 1
ATOM 1166 C C . THR A 1 140 ? 2.032 -14.959 10.199 1.00 88.88 140 THR A C 1
ATOM 1168 O O . THR A 1 140 ? 1.735 -15.312 11.342 1.00 88.88 140 THR A O 1
ATOM 1171 N N . PRO A 1 141 ? 2.045 -15.835 9.175 1.00 87.44 141 PRO A N 1
ATOM 1172 C CA . PRO A 1 141 ? 1.659 -17.247 9.304 1.00 87.44 141 PRO A CA 1
ATOM 1173 C C . PRO A 1 141 ? 2.519 -18.123 10.227 1.00 87.44 141 PRO A C 1
ATOM 1175 O O . PRO A 1 141 ? 2.115 -19.232 10.565 1.00 87.44 141 PRO A O 1
ATOM 1178 N N . GLY A 1 142 ? 3.717 -17.672 10.615 1.00 81.12 142 GLY A N 1
ATOM 1179 C CA . GLY A 1 142 ? 4.636 -18.451 11.457 1.00 81.12 142 GLY A CA 1
ATOM 1180 C C . GLY A 1 142 ? 5.232 -19.690 10.770 1.00 81.12 142 GLY A C 1
ATOM 1181 O O . GLY A 1 142 ? 5.784 -20.560 11.440 1.00 81.12 142 GLY A O 1
ATOM 1182 N N . LEU A 1 143 ? 5.121 -19.786 9.441 1.00 78.62 143 LEU A N 1
ATOM 1183 C CA . LEU A 1 143 ? 5.686 -20.882 8.655 1.00 78.62 143 LEU A CA 1
ATOM 1184 C C . LEU A 1 143 ? 7.221 -20.757 8.565 1.00 78.62 143 LEU A C 1
ATOM 1186 O O . LEU A 1 143 ? 7.749 -19.641 8.566 1.00 78.62 143 LEU A O 1
ATOM 1190 N N . PRO A 1 144 ? 7.960 -21.877 8.452 1.00 76.00 144 PRO A N 1
ATOM 1191 C CA . PRO A 1 144 ? 9.392 -21.832 8.186 1.00 76.00 144 PRO A CA 1
ATOM 1192 C C . PRO A 1 144 ? 9.668 -21.146 6.844 1.00 76.00 144 PRO A C 1
ATOM 1194 O O . PRO A 1 144 ? 8.837 -21.172 5.933 1.00 76.00 144 PRO A O 1
ATOM 1197 N N . PHE A 1 145 ? 10.853 -20.543 6.713 1.00 71.56 145 PHE A N 1
ATOM 1198 C CA . PHE A 1 145 ? 11.262 -19.909 5.464 1.00 71.56 145 PHE A CA 1
ATOM 1199 C C . PHE A 1 145 ? 11.200 -20.919 4.311 1.00 71.56 145 PHE A C 1
ATOM 1201 O O . PHE A 1 145 ? 11.974 -21.876 4.251 1.00 71.56 145 PHE A O 1
ATOM 1208 N N . HIS A 1 146 ? 10.292 -20.662 3.375 1.00 65.94 146 HIS A N 1
ATOM 1209 C CA . HIS A 1 146 ? 10.203 -21.349 2.099 1.00 65.94 146 HIS A CA 1
ATOM 1210 C C . HIS A 1 146 ? 10.218 -20.293 0.990 1.00 65.94 146 HIS A C 1
ATOM 1212 O O . HIS A 1 146 ? 9.378 -19.389 1.014 1.00 65.94 146 HIS A O 1
ATOM 1218 N N . PRO A 1 147 ? 11.126 -20.393 -0.001 1.00 61.56 147 PRO A N 1
ATOM 1219 C CA . PRO A 1 147 ? 11.198 -19.467 -1.131 1.00 61.56 147 PRO A CA 1
ATOM 1220 C C . PRO A 1 147 ? 10.120 -19.804 -2.177 1.00 61.56 147 PRO A C 1
ATOM 1222 O O . PRO A 1 147 ? 10.392 -19.875 -3.375 1.00 61.56 147 PRO A O 1
ATOM 1225 N N . VAL A 1 148 ? 8.906 -20.100 -1.709 1.00 67.81 148 VAL A N 1
ATOM 1226 C CA . VAL A 1 148 ? 7.734 -20.361 -2.539 1.00 67.81 148 VAL A CA 1
ATOM 1227 C C . VAL A 1 148 ? 6.890 -19.099 -2.529 1.00 67.81 148 VAL A C 1
ATOM 1229 O O . VAL A 1 148 ? 6.513 -18.587 -1.474 1.00 67.81 148 VAL A O 1
ATOM 1232 N N . TYR A 1 149 ? 6.640 -18.590 -3.729 1.00 74.56 149 TYR A N 1
ATOM 1233 C CA . TYR A 1 149 ? 5.729 -17.484 -3.950 1.00 74.56 149 TYR A CA 1
ATOM 1234 C C . TYR A 1 149 ? 4.361 -18.039 -4.323 1.00 74.56 149 TYR A C 1
ATOM 1236 O O . TYR A 1 149 ? 4.250 -18.854 -5.243 1.00 74.56 149 TYR A O 1
ATOM 1244 N N . ALA A 1 150 ? 3.325 -17.563 -3.644 1.00 81.12 150 ALA A N 1
ATOM 1245 C CA . ALA A 1 150 ? 1.957 -17.725 -4.099 1.00 81.12 150 ALA A CA 1
ATOM 1246 C C . ALA A 1 150 ? 1.586 -16.571 -5.032 1.00 81.12 150 ALA A C 1
ATOM 1248 O O . ALA A 1 150 ? 1.977 -15.425 -4.813 1.00 81.12 150 ALA A O 1
ATOM 1249 N N . GLY A 1 151 ? 0.826 -16.893 -6.079 1.00 83.12 151 GLY A N 1
ATOM 1250 C CA . GLY A 1 151 ? 0.259 -15.919 -7.007 1.00 83.12 151 GLY A CA 1
ATOM 1251 C C . GLY A 1 151 ? -1.204 -15.621 -6.684 1.00 83.12 151 GLY A C 1
ATOM 1252 O O . GLY A 1 151 ? -1.984 -16.531 -6.381 1.00 83.12 151 GLY A O 1
ATOM 1253 N N . ARG A 1 152 ? -1.604 -14.355 -6.784 1.00 84.38 152 ARG A N 1
ATOM 1254 C CA . ARG A 1 152 ? -3.005 -13.917 -6.808 1.00 84.38 152 ARG A CA 1
ATOM 1255 C C . ARG A 1 152 ? -3.225 -13.008 -8.002 1.00 84.38 152 ARG A C 1
ATOM 1257 O O . ARG A 1 152 ? -2.395 -12.160 -8.305 1.00 84.38 152 ARG A O 1
ATOM 1264 N N . HIS A 1 153 ? -4.351 -13.202 -8.672 1.00 85.88 153 HIS A N 1
ATOM 1265 C CA . HIS A 1 153 ? -4.724 -12.433 -9.849 1.00 85.88 153 HIS A CA 1
ATOM 1266 C C . HIS A 1 153 ? -5.969 -11.624 -9.530 1.00 85.88 153 HIS A C 1
ATOM 1268 O O . HIS A 1 153 ? -6.965 -12.180 -9.070 1.00 85.88 153 HIS A O 1
ATOM 1274 N N . LEU A 1 154 ? -5.903 -10.327 -9.792 1.00 86.81 154 LEU A N 1
ATOM 1275 C CA . LEU A 1 154 ? -7.024 -9.409 -9.696 1.00 86.81 154 LEU A CA 1
ATOM 1276 C C . LEU A 1 154 ? -7.146 -8.628 -11.004 1.00 86.81 154 LEU A C 1
ATOM 1278 O O . LEU A 1 154 ? -6.271 -8.665 -11.872 1.00 86.81 154 LEU A O 1
ATOM 1282 N N . SER A 1 155 ? -8.261 -7.936 -11.168 1.00 85.75 155 SER A N 1
ATOM 1283 C CA . SER A 1 155 ? -8.491 -7.041 -12.297 1.00 85.75 155 SER A CA 1
ATOM 1284 C C . SER A 1 155 ? -8.864 -5.669 -11.764 1.00 85.75 155 SER A C 1
ATOM 1286 O O . SER A 1 155 ? -9.530 -5.565 -10.735 1.00 85.75 155 SER A O 1
ATOM 1288 N N . LEU A 1 156 ? -8.397 -4.632 -12.448 1.00 85.69 156 LEU A N 1
ATOM 1289 C CA . LEU A 1 156 ? -8.845 -3.270 -12.219 1.00 85.69 156 LEU A CA 1
ATOM 1290 C C . LEU A 1 156 ? -10.326 -3.154 -12.573 1.00 85.69 156 LEU A C 1
ATOM 1292 O O . LEU A 1 156 ? -10.800 -3.757 -13.534 1.00 85.69 156 LEU A O 1
ATOM 1296 N N . GLU A 1 157 ? -11.037 -2.341 -11.803 1.00 81.56 157 GLU A N 1
ATOM 1297 C CA . GLU A 1 157 ? -12.421 -1.963 -12.108 1.00 81.56 157 GLU A CA 1
ATOM 1298 C C . GLU A 1 157 ? -12.487 -0.830 -13.144 1.00 81.56 157 GLU A C 1
ATOM 1300 O O . GLU A 1 157 ? -13.522 -0.613 -13.766 1.00 81.56 157 GLU A O 1
ATOM 1305 N N . VAL A 1 158 ? -11.374 -0.116 -13.339 1.00 83.81 158 VAL A N 1
ATOM 1306 C CA . VAL A 1 158 ? -11.248 1.006 -14.274 1.00 83.81 158 VAL A CA 1
ATOM 1307 C C . VAL A 1 158 ? -10.845 0.497 -15.653 1.00 83.81 158 VAL A C 1
ATOM 1309 O O . VAL A 1 158 ? -9.908 -0.298 -15.769 1.00 83.81 158 VAL A O 1
ATOM 1312 N N . ALA A 1 159 ? -11.519 0.988 -16.696 1.00 85.38 159 ALA A N 1
ATOM 1313 C CA . ALA A 1 159 ? -11.166 0.673 -18.072 1.00 85.38 159 ALA A CA 1
ATOM 1314 C C . ALA A 1 159 ? -9.790 1.247 -18.441 1.00 85.38 159 ALA A C 1
ATOM 1316 O O . ALA A 1 159 ? -9.364 2.302 -17.962 1.00 85.38 159 ALA A O 1
ATOM 1317 N N . GLN A 1 160 ? -9.086 0.547 -19.327 1.00 84.56 160 GLN A N 1
ATOM 1318 C CA . GLN A 1 160 ? -7.759 0.951 -19.775 1.00 84.56 160 GLN A CA 1
ATOM 1319 C C . GLN A 1 160 ? -7.804 2.336 -20.444 1.00 84.56 160 GLN A C 1
ATOM 1321 O O . GLN A 1 160 ? -6.940 3.175 -20.194 1.00 84.56 160 GLN A O 1
ATOM 1326 N N . GLU A 1 161 ? -8.823 2.589 -21.262 1.00 86.19 161 GLU A N 1
ATOM 1327 C CA . GLU A 1 161 ? -9.029 3.847 -21.977 1.00 86.19 161 GLU A CA 1
ATOM 1328 C C . GLU A 1 161 ? -9.144 5.037 -21.017 1.00 86.19 161 GLU A C 1
ATOM 1330 O O . GLU A 1 161 ? -8.477 6.050 -21.230 1.00 86.19 161 GLU A O 1
ATOM 1335 N N . ASP A 1 162 ? -9.891 4.875 -19.922 1.00 89.19 162 ASP A N 1
ATOM 1336 C CA . ASP A 1 162 ? -10.087 5.917 -18.911 1.00 89.19 162 ASP A CA 1
ATOM 1337 C C . ASP A 1 162 ? -8.770 6.272 -18.207 1.00 89.19 162 ASP A C 1
ATOM 1339 O O . ASP A 1 162 ? -8.490 7.445 -17.955 1.00 89.19 162 ASP A O 1
ATOM 1343 N N . LEU A 1 163 ? -7.919 5.275 -17.929 1.00 90.62 163 LEU A N 1
ATOM 1344 C CA . LEU A 1 163 ? -6.587 5.498 -17.355 1.00 90.62 163 LEU A CA 1
ATOM 1345 C C . LEU A 1 163 ? -5.700 6.318 -18.297 1.00 90.62 163 LEU A C 1
ATOM 1347 O O . LEU A 1 163 ? -5.016 7.246 -17.855 1.00 90.62 163 LEU A O 1
ATOM 1351 N N . PHE A 1 164 ? -5.700 5.982 -19.590 1.00 89.75 164 PHE A N 1
ATOM 1352 C CA . PHE A 1 164 ? -4.920 6.707 -20.593 1.00 89.75 164 PHE A CA 1
ATOM 1353 C C . PHE A 1 164 ? -5.439 8.126 -20.809 1.00 89.75 164 PHE A C 1
ATOM 1355 O O . PHE A 1 164 ? -4.637 9.058 -20.896 1.00 89.75 164 PHE A O 1
ATOM 1362 N N . GLU A 1 165 ? -6.757 8.301 -20.886 1.00 91.88 165 GLU A N 1
ATOM 1363 C CA . GLU A 1 165 ? -7.382 9.610 -21.044 1.00 91.88 165 GLU A CA 1
ATOM 1364 C C . GLU A 1 165 ? -7.114 10.501 -19.829 1.00 91.88 165 GLU A C 1
ATOM 1366 O O . GLU A 1 165 ? -6.662 11.636 -19.993 1.00 91.88 165 GLU A O 1
ATOM 1371 N N . HIS A 1 166 ? -7.284 9.972 -18.615 1.00 93.75 166 HIS A N 1
ATOM 1372 C CA . HIS A 1 166 ? -6.996 10.706 -17.389 1.00 93.75 166 HIS A CA 1
ATOM 1373 C C . HIS A 1 166 ? -5.522 11.117 -17.307 1.00 93.75 166 HIS A C 1
ATOM 1375 O O . HIS A 1 166 ? -5.219 12.292 -17.097 1.00 93.75 166 HIS A O 1
ATOM 1381 N N . ALA A 1 167 ? -4.595 10.178 -17.543 1.00 92.81 167 ALA A N 1
ATOM 1382 C CA . ALA A 1 167 ? -3.163 10.466 -17.534 1.00 92.81 167 ALA A CA 1
ATOM 1383 C C . ALA A 1 167 ? -2.797 11.561 -18.550 1.00 92.81 167 ALA A C 1
ATOM 1385 O O . ALA A 1 167 ? -2.053 12.488 -18.228 1.00 92.81 167 ALA A O 1
ATOM 1386 N N . LYS A 1 168 ? -3.372 11.496 -19.758 1.00 93.62 168 LYS A N 1
ATOM 1387 C CA . LYS A 1 168 ? -3.175 12.499 -20.809 1.00 93.62 168 LYS A CA 1
ATOM 1388 C C . LYS A 1 168 ? -3.709 13.872 -20.398 1.00 93.62 168 LYS A C 1
ATOM 1390 O O . LYS A 1 168 ? -2.996 14.859 -20.563 1.00 93.62 168 LYS A O 1
ATOM 1395 N N . ASN A 1 169 ? -4.929 13.940 -19.869 1.00 94.06 169 ASN A N 1
ATOM 1396 C CA . ASN A 1 169 ? -5.573 15.19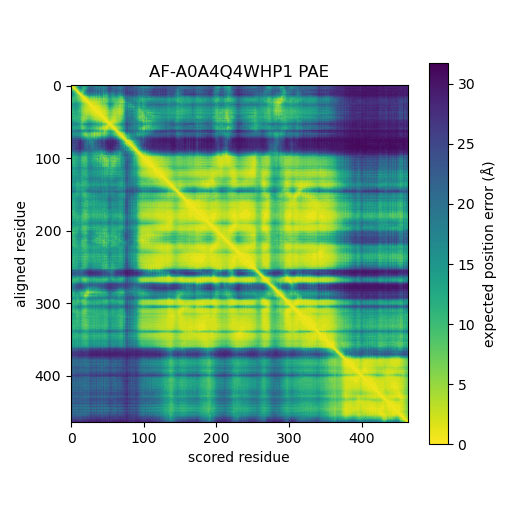5 -19.475 1.00 94.06 169 ASN A CA 1
ATOM 1397 C C . ASN A 1 169 ? -4.856 15.862 -18.292 1.00 94.06 169 ASN A C 1
ATOM 1399 O O . ASN A 1 169 ? -4.718 17.083 -18.270 1.00 94.06 169 ASN A O 1
ATOM 1403 N N . ALA A 1 170 ? -4.347 15.066 -17.349 1.00 94.19 170 ALA A N 1
ATOM 1404 C CA . ALA A 1 170 ? -3.582 15.548 -16.202 1.00 94.19 170 ALA A CA 1
ATOM 1405 C C . ALA A 1 170 ? -2.091 15.812 -16.510 1.00 94.19 170 ALA A C 1
ATOM 1407 O O . ALA A 1 170 ? -1.382 16.364 -15.670 1.00 94.19 170 ALA A O 1
ATOM 1408 N N . GLY A 1 171 ? -1.594 15.433 -17.696 1.00 95.25 171 GLY A N 1
ATOM 1409 C CA . GLY A 1 171 ? -0.185 15.603 -18.071 1.00 95.25 171 GLY A CA 1
ATOM 1410 C C . GLY A 1 171 ? 0.782 14.720 -17.271 1.00 95.25 171 GLY A C 1
ATOM 1411 O O . GLY A 1 171 ? 1.914 15.127 -17.015 1.00 95.25 171 GLY A O 1
ATOM 1412 N N . ILE A 1 172 ? 0.335 13.529 -16.867 1.00 96.12 172 ILE A N 1
ATOM 1413 C CA . ILE A 1 172 ? 1.091 12.545 -16.077 1.00 96.12 172 ILE A CA 1
ATOM 1414 C C . ILE A 1 172 ? 1.199 11.209 -16.832 1.00 96.12 172 ILE A C 1
ATOM 1416 O O . ILE A 1 172 ? 0.728 11.065 -17.959 1.00 96.12 172 ILE A O 1
ATOM 1420 N N . THR A 1 173 ? 1.814 10.196 -16.217 1.00 92.50 173 THR A N 1
ATOM 1421 C CA . THR A 1 173 ? 1.862 8.834 -16.782 1.00 92.50 173 THR A CA 1
ATOM 1422 C C . THR A 1 173 ? 0.843 7.912 -16.119 1.00 92.50 173 THR A C 1
ATOM 1424 O O . THR A 1 173 ? 0.482 8.089 -14.955 1.00 92.50 173 THR A O 1
ATOM 1427 N N . VAL A 1 174 ? 0.436 6.854 -16.822 1.00 92.56 174 VAL A N 1
ATOM 1428 C CA . VAL A 1 174 ? -0.374 5.782 -16.219 1.00 92.56 174 VAL A CA 1
ATOM 1429 C C . VAL A 1 174 ? 0.370 5.131 -15.041 1.00 92.56 174 VAL A C 1
ATOM 1431 O O . VAL A 1 174 ? -0.231 4.847 -14.010 1.00 92.56 174 VAL A O 1
ATOM 1434 N N . 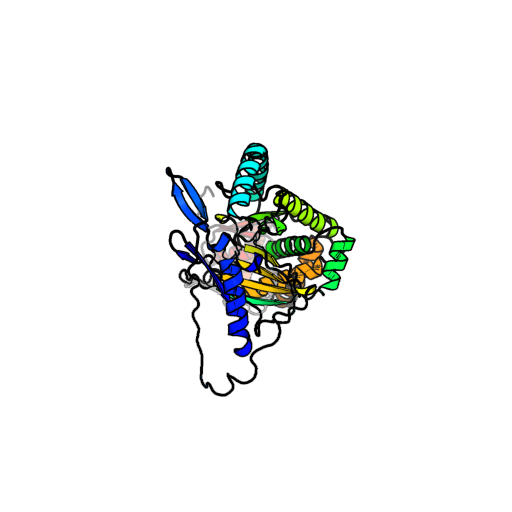ALA A 1 175 ? 1.698 4.982 -15.134 1.00 92.06 175 ALA A N 1
ATOM 1435 C CA . ALA A 1 175 ? 2.512 4.451 -14.039 1.00 92.06 175 ALA A CA 1
ATOM 1436 C C . ALA A 1 175 ? 2.420 5.304 -12.762 1.00 92.06 175 ALA A C 1
ATOM 1438 O O . ALA A 1 175 ? 2.284 4.746 -11.678 1.00 92.06 175 ALA A O 1
ATOM 1439 N N . SER A 1 176 ? 2.412 6.640 -12.871 1.00 95.50 176 SER A N 1
ATOM 1440 C CA . SER A 1 176 ? 2.246 7.512 -11.698 1.00 95.50 176 SER A CA 1
ATOM 1441 C C . SER A 1 176 ? 0.887 7.365 -11.009 1.00 95.50 176 SER A C 1
ATOM 1443 O O . SER A 1 176 ? 0.832 7.500 -9.790 1.00 95.50 176 SER A O 1
ATOM 1445 N N . ILE A 1 177 ? -0.179 7.016 -11.744 1.00 96.12 177 ILE A N 1
ATOM 1446 C CA . ILE A 1 177 ? -1.481 6.681 -11.142 1.00 96.12 177 ILE A CA 1
ATOM 1447 C C . ILE A 1 177 ? -1.345 5.413 -10.294 1.00 96.12 177 ILE A C 1
ATOM 1449 O O . ILE A 1 177 ? -1.797 5.389 -9.153 1.00 96.12 177 ILE A O 1
ATOM 1453 N N . PHE A 1 178 ? -0.669 4.381 -10.806 1.00 96.19 178 PHE A N 1
ATOM 1454 C CA . PHE A 1 178 ? -0.434 3.149 -10.050 1.00 96.19 178 PHE A CA 1
ATOM 1455 C C . PHE A 1 178 ? 0.477 3.354 -8.838 1.00 96.19 178 PHE A C 1
ATOM 1457 O O . PHE A 1 178 ? 0.180 2.814 -7.776 1.00 96.19 178 PHE A O 1
ATOM 1464 N N . TYR A 1 179 ? 1.537 4.159 -8.953 1.00 96.81 179 TYR A N 1
ATOM 1465 C CA . TYR A 1 179 ? 2.402 4.491 -7.815 1.00 96.81 179 TYR A CA 1
ATOM 1466 C C . TYR A 1 179 ? 1.622 5.211 -6.709 1.00 96.81 179 TYR A C 1
ATOM 1468 O O . TYR A 1 179 ? 1.725 4.839 -5.541 1.00 96.81 179 TYR A O 1
ATOM 1476 N N . ALA A 1 180 ? 0.797 6.194 -7.077 1.00 97.50 180 ALA A N 1
ATOM 1477 C CA . ALA A 1 180 ? -0.061 6.915 -6.145 1.00 97.50 180 ALA A CA 1
ATOM 1478 C C . ALA A 1 180 ? -1.136 6.008 -5.519 1.00 97.50 180 ALA A C 1
ATOM 1480 O O . ALA A 1 180 ? -1.333 6.023 -4.309 1.00 97.50 180 ALA A O 1
ATOM 1481 N N . ALA A 1 181 ? -1.800 5.169 -6.317 1.00 96.81 181 ALA A N 1
ATOM 1482 C CA . ALA A 1 181 ? -2.813 4.235 -5.826 1.00 96.81 181 ALA A CA 1
ATOM 1483 C C . ALA A 1 181 ? -2.222 3.179 -4.884 1.00 96.81 181 ALA A C 1
ATOM 1485 O O . ALA A 1 181 ? -2.841 2.834 -3.879 1.00 96.81 181 ALA A O 1
ATOM 1486 N N . TRP A 1 182 ? -1.019 2.680 -5.179 1.00 97.00 182 TRP A N 1
ATOM 1487 C CA . TRP A 1 182 ? -0.332 1.729 -4.313 1.00 97.00 182 TRP A CA 1
ATOM 1488 C C . TRP A 1 182 ? 0.054 2.384 -2.993 1.00 97.00 182 TRP A C 1
ATOM 1490 O O . TRP A 1 182 ? -0.258 1.843 -1.937 1.00 97.00 182 TRP A O 1
ATOM 1500 N N . ALA A 1 183 ? 0.621 3.592 -3.040 1.00 96.81 183 ALA A N 1
ATOM 1501 C CA . ALA A 1 183 ? 0.913 4.375 -1.846 1.00 96.81 183 ALA A CA 1
ATOM 1502 C C . ALA A 1 183 ? -0.338 4.615 -0.977 1.00 96.81 183 ALA A C 1
ATOM 1504 O O . ALA A 1 183 ? -0.287 4.419 0.235 1.00 96.81 183 ALA A O 1
ATOM 1505 N N . LEU A 1 184 ? -1.463 4.984 -1.599 1.00 96.06 184 LEU A N 1
ATOM 1506 C CA . LEU A 1 184 ? -2.755 5.192 -0.938 1.00 96.06 184 LEU A CA 1
ATOM 1507 C C . LEU A 1 184 ? -3.338 3.911 -0.333 1.00 96.06 184 LEU A C 1
ATOM 1509 O O . LEU A 1 184 ? -3.923 3.944 0.745 1.00 96.06 184 LEU A O 1
ATOM 1513 N N . GLY A 1 185 ? -3.184 2.772 -1.006 1.00 94.56 185 GLY A N 1
ATOM 1514 C CA . GLY A 1 185 ? -3.571 1.480 -0.445 1.00 94.56 185 GLY A CA 1
ATOM 1515 C C . GLY A 1 185 ? -2.704 1.109 0.759 1.00 94.56 185 GLY A C 1
ATOM 1516 O O . GLY A 1 185 ? -3.225 0.684 1.791 1.00 94.56 185 GLY A O 1
ATOM 1517 N N . LEU A 1 186 ? -1.388 1.320 0.648 1.00 94.25 186 LEU A N 1
ATOM 1518 C CA . LEU A 1 186 ? -0.419 0.960 1.676 1.00 94.25 186 LEU A CA 1
ATOM 1519 C C . LEU A 1 186 ? -0.632 1.688 3.002 1.00 94.25 186 LEU A C 1
ATOM 1521 O O . LEU A 1 186 ? -0.414 1.057 4.028 1.00 94.25 186 LEU A O 1
ATOM 1525 N N . THR A 1 187 ? -1.100 2.940 3.030 1.00 91.94 187 THR A N 1
ATOM 1526 C CA . THR A 1 187 ? -1.355 3.666 4.298 1.00 91.94 187 THR A CA 1
ATOM 1527 C C . THR A 1 187 ? -2.373 2.999 5.215 1.00 91.94 187 THR A C 1
ATOM 1529 O O . THR A 1 187 ? -2.401 3.284 6.404 1.00 91.94 187 THR A O 1
ATOM 1532 N N . ASN A 1 188 ? -3.195 2.084 4.696 1.00 90.06 188 ASN A N 1
ATOM 1533 C CA . ASN A 1 188 ? -4.116 1.296 5.516 1.00 90.06 188 ASN A CA 1
ATOM 1534 C C . ASN A 1 188 ? -3.429 0.107 6.211 1.00 90.06 188 ASN A C 1
ATOM 1536 O O . ASN A 1 188 ? -4.016 -0.519 7.088 1.00 90.06 188 ASN A O 1
ATOM 1540 N N . TYR A 1 189 ? -2.197 -0.212 5.812 1.00 92.12 189 TYR A N 1
ATOM 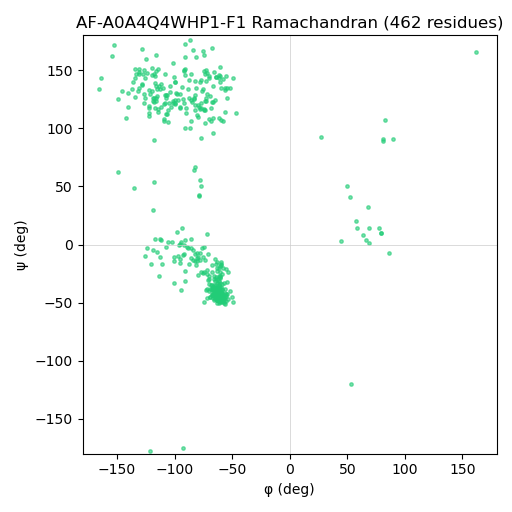1541 C CA . TYR A 1 189 ? -1.409 -1.345 6.303 1.00 92.12 189 TYR A CA 1
ATOM 1542 C C . TYR A 1 189 ? -0.032 -0.940 6.836 1.00 92.12 189 TYR A C 1
ATOM 1544 O O . TYR A 1 189 ? 0.653 -1.767 7.438 1.00 92.12 189 TYR A O 1
ATOM 1552 N N . VAL A 1 190 ? 0.378 0.309 6.624 1.00 89.62 190 VAL A N 1
ATOM 1553 C CA . VAL A 1 190 ? 1.563 0.907 7.232 1.00 89.62 190 VAL A CA 1
ATOM 1554 C C . VAL A 1 190 ? 1.108 1.992 8.200 1.00 89.62 190 VAL A C 1
ATOM 1556 O O . VAL A 1 190 ? 0.258 2.807 7.857 1.00 89.62 190 VAL A O 1
ATOM 1559 N N . ASP A 1 191 ? 1.669 2.021 9.407 1.00 86.62 191 ASP A N 1
ATOM 1560 C CA . ASP A 1 191 ? 1.338 3.025 10.428 1.00 86.62 191 ASP A CA 1
ATOM 1561 C C . ASP A 1 191 ? 2.038 4.366 10.127 1.00 86.62 191 ASP A C 1
ATOM 1563 O O . ASP A 1 191 ? 2.878 4.855 10.880 1.00 86.62 191 ASP A O 1
ATOM 1567 N N . SER A 1 192 ? 1.812 4.907 8.924 1.00 91.94 192 SER A N 1
ATOM 1568 C CA . SER A 1 192 ? 2.443 6.136 8.444 1.00 91.94 192 SER A CA 1
ATOM 1569 C C . SER A 1 192 ? 1.716 6.724 7.235 1.00 91.94 192 SER A C 1
ATOM 1571 O O . SER A 1 192 ? 1.324 6.015 6.311 1.00 91.94 192 SER A O 1
ATOM 1573 N N . ASN A 1 193 ? 1.650 8.056 7.182 1.00 92.12 193 ASN A N 1
ATOM 1574 C CA . ASN A 1 193 ? 1.235 8.797 5.988 1.00 92.12 193 ASN A CA 1
ATOM 1575 C C . ASN A 1 193 ? 2.384 9.011 4.993 1.00 92.12 193 ASN A C 1
ATOM 1577 O O . ASN A 1 193 ? 2.171 9.566 3.921 1.00 92.12 193 ASN A O 1
ATOM 1581 N N . HIS A 1 194 ? 3.608 8.613 5.328 1.00 93.75 194 HIS A N 1
ATOM 1582 C CA . HIS A 1 194 ? 4.733 8.620 4.406 1.00 93.75 194 HIS A CA 1
ATOM 1583 C C . HIS A 1 194 ? 5.172 7.188 4.143 1.00 93.75 194 HIS A C 1
ATOM 1585 O O . HIS A 1 194 ? 5.622 6.493 5.055 1.00 93.75 194 HIS A O 1
ATOM 1591 N N . VAL A 1 195 ? 5.006 6.742 2.903 1.00 94.19 195 VAL A N 1
ATOM 1592 C CA . VAL A 1 195 ? 5.167 5.337 2.524 1.00 94.19 195 VAL A CA 1
ATOM 1593 C C . VAL A 1 195 ? 6.321 5.167 1.554 1.00 94.19 195 VAL A C 1
ATOM 1595 O O . VAL A 1 195 ? 6.586 6.065 0.752 1.00 94.19 195 VAL A O 1
ATOM 1598 N N . SER A 1 196 ? 6.985 4.014 1.605 1.00 93.44 196 SER A N 1
ATOM 1599 C CA . SER A 1 196 ? 8.022 3.642 0.644 1.00 93.44 196 SER A CA 1
ATOM 1600 C C . SER A 1 196 ? 7.870 2.209 0.132 1.00 93.44 196 SER A C 1
ATOM 1602 O O . SER A 1 196 ? 7.466 1.293 0.850 1.00 93.44 196 SER A O 1
ATOM 1604 N N . PHE A 1 197 ? 8.183 2.017 -1.147 1.00 93.44 197 PHE A N 1
ATOM 1605 C CA . PHE A 1 197 ? 8.151 0.730 -1.843 1.00 93.44 197 PHE A CA 1
ATOM 1606 C C . PHE A 1 197 ? 9.121 0.752 -3.026 1.00 93.44 197 PHE A C 1
ATOM 1608 O O . PHE A 1 197 ? 9.562 1.811 -3.460 1.00 93.44 197 PHE A O 1
ATOM 1615 N N . GLY A 1 198 ? 9.492 -0.410 -3.553 1.00 90.44 198 GLY A N 1
ATOM 1616 C CA . GLY A 1 198 ? 10.328 -0.483 -4.749 1.00 90.44 198 GLY A CA 1
ATOM 1617 C C . GLY A 1 198 ? 9.525 -0.193 -6.010 1.00 90.44 198 GLY A C 1
ATOM 1618 O O . GLY A 1 198 ? 8.409 -0.687 -6.149 1.00 90.44 198 GLY A O 1
ATOM 1619 N N . ILE A 1 199 ? 10.113 0.522 -6.965 1.00 90.06 199 ILE A N 1
ATOM 1620 C CA . ILE A 1 199 ? 9.629 0.565 -8.349 1.00 90.06 199 ILE A CA 1
ATOM 1621 C C . ILE A 1 199 ? 10.703 0.054 -9.300 1.00 90.06 199 ILE A C 1
ATOM 1623 O O . ILE A 1 199 ? 11.902 0.180 -9.039 1.00 90.06 199 ILE A O 1
ATOM 1627 N N . VAL A 1 200 ? 10.263 -0.504 -10.424 1.00 85.31 200 VAL A N 1
ATOM 1628 C CA . VAL A 1 200 ? 11.150 -0.956 -11.498 1.00 85.31 200 VAL A CA 1
ATOM 1629 C C . VAL A 1 200 ? 11.272 0.127 -12.564 1.00 85.31 200 VAL A C 1
ATOM 1631 O O . VAL A 1 200 ? 10.301 0.465 -13.239 1.00 85.31 200 VAL A O 1
ATOM 1634 N N . LEU A 1 201 ? 12.489 0.621 -12.769 1.00 83.62 201 LEU A N 1
ATOM 1635 C CA . LEU A 1 201 ? 12.845 1.506 -13.871 1.00 83.62 201 LEU A CA 1
ATOM 1636 C C . LEU A 1 201 ? 13.548 0.712 -14.971 1.00 83.62 201 LEU A C 1
ATOM 1638 O O . LEU A 1 201 ? 14.296 -0.224 -14.702 1.00 83.62 201 LEU A O 1
ATOM 1642 N N . SER A 1 202 ? 13.299 1.063 -16.232 1.00 79.06 202 SER A N 1
ATOM 1643 C CA . SER A 1 202 ? 13.766 0.261 -17.370 1.00 79.06 202 SER A CA 1
ATOM 1644 C C . SER A 1 202 ? 15.267 0.391 -17.670 1.00 79.06 202 SER A C 1
ATOM 1646 O O . SER A 1 202 ? 15.823 -0.492 -18.325 1.00 79.06 202 SER A O 1
ATOM 1648 N N . GLY A 1 203 ? 15.900 1.504 -17.280 1.00 78.94 203 GLY A N 1
ATOM 1649 C CA . GLY A 1 203 ? 17.237 1.906 -17.736 1.00 78.94 203 GLY A CA 1
ATOM 1650 C C . GLY A 1 203 ? 17.310 2.320 -19.208 1.00 78.94 203 GLY A C 1
ATOM 1651 O O . GLY A 1 203 ? 18.389 2.638 -19.704 1.00 78.94 203 GLY A O 1
ATOM 1652 N N . ARG A 1 204 ? 16.181 2.308 -19.931 1.00 78.56 204 ARG A N 1
ATOM 1653 C CA . ARG A 1 204 ? 16.102 2.537 -21.385 1.00 78.56 204 ARG A CA 1
ATOM 1654 C C . ARG A 1 204 ? 15.858 3.997 -21.767 1.00 78.56 204 ARG A C 1
ATOM 1656 O O . ARG A 1 204 ? 15.932 4.318 -22.947 1.00 78.56 204 ARG A O 1
ATOM 1663 N N . SER A 1 205 ? 15.580 4.863 -20.797 1.00 80.94 205 SER A N 1
ATOM 1664 C CA . SER A 1 205 ? 15.436 6.316 -20.968 1.00 80.94 205 SER A CA 1
ATOM 1665 C C . SER A 1 205 ? 16.744 7.082 -20.741 1.00 80.94 205 SER A C 1
ATOM 1667 O O . SER A 1 205 ? 16.769 8.305 -20.868 1.00 80.94 205 SER A O 1
ATOM 1669 N N . LEU A 1 206 ? 17.844 6.387 -20.420 1.00 83.81 206 LEU A N 1
ATOM 1670 C CA . LEU A 1 206 ? 19.135 7.028 -20.191 1.00 83.81 206 LEU A CA 1
ATOM 1671 C C . LEU A 1 206 ? 19.616 7.781 -21.442 1.00 83.81 206 LEU A C 1
ATOM 1673 O O . LEU A 1 206 ? 19.419 7.302 -22.559 1.00 83.81 206 LEU A O 1
ATOM 1677 N N . PRO A 1 207 ? 20.310 8.922 -21.290 1.00 85.50 207 PRO A N 1
ATOM 1678 C CA . PRO A 1 207 ? 20.830 9.704 -22.411 1.00 85.50 207 PRO A CA 1
ATOM 1679 C C . PRO A 1 207 ? 22.100 9.065 -23.007 1.00 85.50 207 PRO A C 1
ATOM 1681 O O . PRO A 1 207 ? 23.132 9.714 -23.162 1.00 85.50 207 PRO A O 1
ATOM 1684 N N . LEU A 1 208 ? 22.043 7.766 -23.309 1.00 84.38 208 LEU A N 1
ATOM 1685 C CA . LEU A 1 208 ? 23.123 6.975 -23.886 1.00 84.38 208 LEU A CA 1
ATOM 1686 C C . LEU A 1 208 ? 22.712 6.504 -25.288 1.00 84.38 208 LEU A C 1
ATOM 1688 O O . LEU A 1 208 ? 21.603 5.990 -25.454 1.00 84.38 208 LEU A O 1
ATOM 1692 N N . PRO A 1 209 ? 23.585 6.625 -26.305 1.00 79.06 209 PRO A N 1
ATOM 1693 C CA . PRO A 1 209 ? 23.272 6.124 -27.637 1.00 79.06 209 PRO A CA 1
ATOM 1694 C C . PRO A 1 209 ? 22.959 4.625 -27.605 1.00 79.06 209 PRO A C 1
ATOM 1696 O O . PRO A 1 209 ? 23.602 3.868 -26.873 1.00 79.06 209 PRO A O 1
ATOM 1699 N N . ASP A 1 210 ? 21.984 4.214 -28.417 1.00 72.12 210 ASP A N 1
ATOM 1700 C CA . ASP A 1 210 ? 21.587 2.818 -28.644 1.00 72.12 210 ASP A CA 1
ATOM 1701 C C . ASP A 1 210 ? 20.965 2.086 -27.434 1.00 72.12 210 ASP A C 1
ATOM 1703 O O . ASP A 1 210 ? 20.606 0.905 -27.530 1.00 72.12 210 ASP A O 1
ATOM 1707 N N . VAL A 1 211 ? 20.768 2.785 -26.306 1.00 73.94 211 VAL A N 1
ATOM 1708 C CA . VAL A 1 211 ? 20.248 2.207 -25.056 1.00 73.94 211 VAL A CA 1
ATOM 1709 C C . VAL A 1 211 ? 18.845 1.622 -25.210 1.00 73.94 211 VAL A C 1
ATOM 1711 O O . VAL A 1 211 ? 18.525 0.627 -24.570 1.00 73.94 211 VAL A O 1
ATOM 1714 N N . GLY A 1 212 ? 18.010 2.177 -26.090 1.00 65.00 212 GLY A N 1
ATOM 1715 C CA . GLY A 1 212 ? 16.664 1.659 -26.356 1.00 65.00 212 GLY A CA 1
ATOM 1716 C C . GLY A 1 212 ? 16.655 0.336 -27.132 1.00 65.00 212 GLY A C 1
ATOM 1717 O O . GLY A 1 212 ? 15.694 -0.420 -27.039 1.00 65.00 212 GLY A O 1
ATOM 1718 N N . SER A 1 213 ? 17.732 0.034 -27.859 1.00 64.06 213 SER A N 1
ATOM 1719 C CA . SER A 1 213 ? 17.815 -1.085 -28.810 1.00 64.06 213 SER A CA 1
ATOM 1720 C C . SER A 1 213 ? 18.751 -2.217 -28.383 1.00 64.06 213 SER A C 1
ATOM 1722 O O . SER A 1 213 ? 18.652 -3.312 -28.927 1.00 64.06 213 SER A O 1
ATOM 1724 N N . VAL A 1 214 ? 19.647 -1.990 -27.415 1.00 67.31 214 VAL A N 1
ATOM 1725 C CA . VAL A 1 214 ? 20.585 -3.026 -26.945 1.00 67.31 214 VAL A CA 1
ATOM 1726 C C . VAL A 1 214 ? 19.849 -4.230 -26.346 1.00 67.31 214 VAL A C 1
ATOM 1728 O O . VAL A 1 214 ? 18.828 -4.076 -25.673 1.00 67.31 214 VAL A O 1
ATOM 1731 N N . VAL A 1 215 ? 20.364 -5.445 -26.494 1.00 64.12 215 VAL A N 1
ATOM 1732 C CA . VAL A 1 215 ? 19.846 -6.594 -25.739 1.00 64.12 215 VAL A CA 1
ATOM 1733 C C . VAL A 1 215 ? 20.692 -6.812 -24.492 1.00 64.12 215 VAL A C 1
ATOM 1735 O O . VAL A 1 215 ? 21.888 -7.051 -24.578 1.00 64.12 215 VAL A O 1
ATOM 1738 N N . GLY A 1 216 ? 20.073 -6.690 -23.315 1.00 64.94 216 GLY A N 1
ATOM 1739 C CA . GLY A 1 216 ? 20.751 -6.874 -22.032 1.00 64.94 216 GLY A CA 1
ATOM 1740 C C . GLY A 1 216 ? 20.001 -6.268 -20.841 1.00 64.94 216 GLY A C 1
ATOM 1741 O O . GLY A 1 216 ? 19.044 -5.502 -21.033 1.00 64.94 216 GLY A O 1
ATOM 1742 N N . PRO A 1 217 ? 20.395 -6.635 -19.609 1.00 69.81 217 PRO A N 1
ATOM 1743 C CA . PRO A 1 217 ? 19.758 -6.148 -18.396 1.00 69.81 217 PRO A CA 1
ATOM 1744 C C . PRO A 1 217 ? 20.144 -4.692 -18.121 1.00 69.81 217 PRO A C 1
ATOM 1746 O O . PRO A 1 217 ? 21.305 -4.389 -17.869 1.00 69.81 217 PRO A O 1
ATOM 1749 N N . LEU A 1 218 ? 19.157 -3.798 -18.162 1.00 73.31 218 LEU A N 1
ATOM 1750 C CA . LEU A 1 218 ? 19.311 -2.385 -17.788 1.00 73.31 218 LEU A CA 1
ATOM 1751 C C . LEU A 1 218 ? 18.336 -1.946 -16.695 1.00 73.31 218 LEU A C 1
ATOM 1753 O O . LEU A 1 218 ? 18.399 -0.802 -16.258 1.00 73.31 218 LEU A O 1
ATOM 1757 N N . VAL A 1 219 ? 17.440 -2.837 -16.259 1.00 76.31 219 VAL A N 1
ATOM 1758 C CA . VAL A 1 219 ? 16.455 -2.478 -15.240 1.00 76.31 219 VAL A CA 1
ATOM 1759 C C . VAL A 1 219 ? 17.148 -2.140 -13.932 1.00 76.31 219 VAL A C 1
ATOM 1761 O O . VAL A 1 219 ? 18.143 -2.764 -13.558 1.00 76.31 219 VAL A O 1
ATOM 1764 N N . ASN A 1 220 ? 16.581 -1.173 -13.232 1.00 78.44 220 ASN A N 1
ATOM 1765 C CA . ASN A 1 220 ? 17.017 -0.787 -11.909 1.00 78.44 220 ASN A CA 1
ATOM 1766 C C . ASN A 1 220 ? 15.810 -0.770 -10.973 1.00 78.44 220 ASN A C 1
ATOM 1768 O O . ASN A 1 220 ? 14.739 -0.296 -11.350 1.00 78.44 220 ASN A O 1
ATOM 1772 N N . VAL A 1 221 ? 15.983 -1.295 -9.763 1.00 82.19 221 VAL A N 1
ATOM 1773 C CA . VAL A 1 221 ? 14.975 -1.204 -8.707 1.00 82.19 221 VAL A CA 1
ATOM 1774 C C . VAL A 1 221 ? 15.392 -0.081 -7.779 1.00 82.19 221 VAL A C 1
ATOM 1776 O O . VAL A 1 221 ? 16.486 -0.108 -7.221 1.00 82.19 221 VAL A O 1
ATOM 1779 N N . VAL A 1 222 ? 14.517 0.905 -7.618 1.00 85.50 222 VAL A N 1
ATOM 1780 C CA . VAL A 1 222 ? 14.762 2.063 -6.756 1.00 85.50 222 VAL A CA 1
ATOM 1781 C C . VAL A 1 222 ? 13.648 2.182 -5.729 1.00 85.50 222 VAL A C 1
ATOM 1783 O O . VAL A 1 222 ? 12.503 1.825 -6.010 1.00 85.50 222 VAL A O 1
ATOM 1786 N N . ALA A 1 223 ? 13.972 2.674 -4.535 1.00 88.62 223 ALA A N 1
ATOM 1787 C CA . ALA A 1 223 ? 12.947 3.002 -3.556 1.00 88.62 223 ALA A CA 1
ATOM 1788 C C . ALA A 1 223 ? 12.208 4.268 -4.007 1.00 88.62 223 ALA A C 1
ATOM 1790 O O . ALA A 1 223 ? 12.817 5.311 -4.239 1.00 88.62 223 ALA A O 1
ATOM 1791 N N . PHE A 1 224 ? 10.897 4.145 -4.137 1.00 92.44 224 PHE A N 1
ATOM 1792 C CA . PHE A 1 224 ? 9.959 5.227 -4.355 1.00 92.44 224 PHE A CA 1
ATOM 1793 C C . PHE A 1 224 ? 9.310 5.576 -3.025 1.00 92.44 224 PHE A C 1
ATOM 1795 O O . PHE A 1 224 ? 8.967 4.680 -2.250 1.00 92.44 224 PHE A O 1
ATOM 1802 N N . GLN A 1 225 ? 9.114 6.865 -2.771 1.00 92.62 225 GLN A N 1
ATOM 1803 C CA . GLN A 1 225 ? 8.451 7.335 -1.565 1.00 92.62 225 GLN A CA 1
ATOM 1804 C C . GLN A 1 225 ? 7.402 8.388 -1.880 1.00 92.62 225 GLN A C 1
ATOM 1806 O O . GLN A 1 225 ? 7.543 9.185 -2.806 1.00 92.62 225 GLN A O 1
ATOM 1811 N N . LEU A 1 226 ? 6.330 8.394 -1.097 1.00 95.31 226 LEU A N 1
ATOM 1812 C CA . LEU A 1 226 ? 5.250 9.353 -1.273 1.00 95.31 226 LEU A CA 1
ATOM 1813 C C . LEU A 1 226 ? 4.661 9.719 0.084 1.00 95.31 226 LEU A C 1
ATOM 1815 O O . LEU A 1 226 ? 4.426 8.854 0.927 1.00 95.31 226 LEU A O 1
ATOM 1819 N N . SER A 1 227 ? 4.483 11.013 0.334 1.00 94.50 227 SER A N 1
ATOM 1820 C CA . SER A 1 227 ? 3.783 11.509 1.522 1.00 94.50 227 SER A CA 1
ATOM 1821 C C . SER A 1 227 ? 2.344 11.831 1.157 1.00 94.50 227 SER A C 1
ATOM 1823 O O . SER A 1 227 ? 2.096 12.558 0.201 1.00 94.50 227 SER A O 1
ATOM 1825 N N . LEU A 1 228 ? 1.406 11.323 1.942 1.00 93.50 228 LEU A N 1
ATOM 1826 C CA . LEU A 1 228 ? -0.009 11.619 1.836 1.00 93.50 228 LEU A CA 1
ATOM 1827 C C . LEU A 1 228 ? -0.342 12.791 2.752 1.00 93.50 228 LEU A C 1
ATOM 1829 O O . LEU A 1 228 ? -0.139 12.734 3.966 1.00 93.50 228 LEU A O 1
ATOM 1833 N N . LYS A 1 229 ? -0.873 13.861 2.166 1.00 95.56 229 LYS A N 1
ATOM 1834 C CA . LYS A 1 229 ? -1.401 15.010 2.900 1.00 95.56 229 LYS A CA 1
ATOM 1835 C C . LYS A 1 229 ? -2.930 14.946 2.840 1.00 95.56 229 LYS A C 1
ATOM 1837 O O . LYS A 1 229 ? -3.472 15.067 1.748 1.00 95.56 229 LYS A O 1
ATOM 1842 N N . PRO A 1 230 ? -3.644 14.781 3.969 1.00 93.38 230 PRO A N 1
ATOM 1843 C CA . PRO A 1 230 ? -5.095 14.549 3.964 1.00 93.38 230 PRO A CA 1
ATOM 1844 C C . PRO A 1 230 ? -5.911 15.572 3.155 1.00 93.38 230 PRO A C 1
ATOM 1846 O O . PRO A 1 230 ? -6.826 15.204 2.419 1.00 93.38 230 PRO A O 1
ATOM 1849 N N . SER A 1 231 ? -5.539 16.852 3.244 1.00 96.12 231 SER A N 1
ATOM 1850 C CA . SER A 1 231 ? -6.211 17.966 2.567 1.00 96.12 231 SER A CA 1
ATOM 1851 C C . SER A 1 231 ? -5.743 18.227 1.130 1.00 96.12 231 SER A C 1
ATOM 1853 O O . SER A 1 231 ? -6.276 19.125 0.482 1.00 96.12 231 SER A O 1
ATOM 1855 N N . GLU A 1 232 ? -4.750 17.489 0.627 1.00 96.94 232 GLU A N 1
ATOM 1856 C CA . GLU A 1 232 ? -4.246 17.642 -0.741 1.00 96.94 232 GLU A CA 1
ATOM 1857 C C . GLU A 1 232 ? -5.278 17.148 -1.759 1.00 96.94 232 GLU A C 1
ATOM 1859 O O . GLU A 1 232 ? -6.001 16.176 -1.517 1.00 96.94 232 GLU A O 1
ATOM 1864 N N . SER A 1 233 ? -5.364 17.842 -2.895 1.00 97.81 233 SER A N 1
ATOM 1865 C CA . SER A 1 233 ? -6.233 17.444 -3.999 1.00 97.81 233 SER A CA 1
ATOM 1866 C C . SER A 1 233 ? -5.669 16.202 -4.696 1.00 97.81 233 SER A C 1
ATOM 1868 O O . SER A 1 233 ? -4.452 16.029 -4.791 1.00 97.81 233 SER A O 1
ATOM 1870 N N . VAL A 1 234 ? -6.536 15.332 -5.219 1.00 97.81 234 VAL A N 1
ATOM 1871 C CA . VAL A 1 234 ? -6.089 14.173 -6.010 1.00 97.81 234 VAL A CA 1
ATOM 1872 C C . VAL A 1 234 ? -5.182 14.572 -7.193 1.00 97.81 234 VAL A C 1
ATOM 1874 O O . VAL A 1 234 ? -4.148 13.920 -7.366 1.00 97.81 234 VAL A O 1
ATOM 1877 N N . PRO A 1 235 ? -5.467 15.639 -7.971 1.00 97.38 235 PRO A N 1
ATOM 1878 C CA . PRO A 1 235 ? -4.559 16.097 -9.025 1.00 97.38 235 PRO A CA 1
ATOM 1879 C C . PRO A 1 235 ? -3.151 16.457 -8.528 1.00 97.38 235 PRO A C 1
ATOM 1881 O O . PRO A 1 235 ? -2.164 16.045 -9.142 1.00 97.38 235 PRO A O 1
ATOM 1884 N N . ASP A 1 236 ? -3.033 17.173 -7.405 1.00 97.12 236 ASP A N 1
ATOM 1885 C CA . ASP A 1 236 ? -1.730 17.546 -6.831 1.00 97.12 236 ASP A CA 1
ATOM 1886 C C . ASP A 1 236 ? -0.969 16.323 -6.303 1.00 97.12 236 ASP A C 1
ATOM 188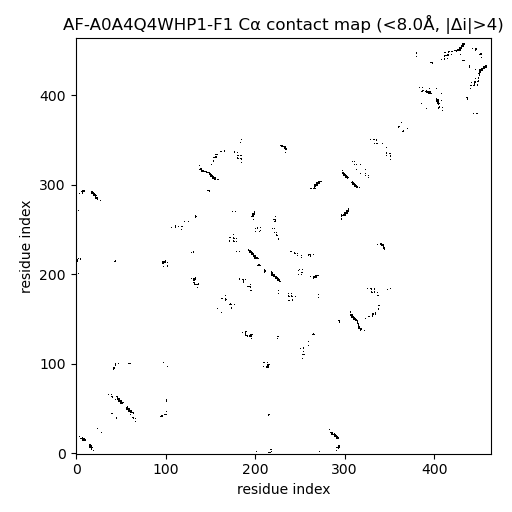8 O O . ASP A 1 236 ? 0.247 16.204 -6.489 1.00 97.12 236 ASP A O 1
ATOM 1892 N N . TYR A 1 237 ? -1.693 15.373 -5.710 1.00 97.81 237 TYR A N 1
ATOM 1893 C CA . TYR A 1 237 ? -1.141 14.109 -5.235 1.00 97.81 237 TYR A CA 1
ATOM 1894 C C . TYR A 1 237 ? -0.575 13.257 -6.386 1.00 97.81 237 TYR A C 1
ATOM 1896 O O . TYR A 1 237 ? 0.574 12.804 -6.335 1.00 97.81 237 TYR A O 1
ATOM 1904 N N . LEU A 1 238 ? -1.338 13.100 -7.474 1.00 98.00 238 LEU A N 1
ATOM 1905 C CA . LEU A 1 238 ? -0.900 12.401 -8.687 1.00 98.00 238 LEU A CA 1
ATOM 1906 C C . LEU A 1 238 ? 0.296 13.098 -9.349 1.00 98.00 238 LEU A C 1
ATOM 1908 O O . LEU A 1 238 ? 1.249 12.439 -9.776 1.00 98.00 238 LEU A O 1
ATOM 1912 N N . MET A 1 239 ? 0.280 14.432 -9.398 1.00 97.38 239 MET A N 1
ATOM 1913 C CA . MET A 1 239 ? 1.391 15.231 -9.916 1.00 97.38 239 MET A CA 1
ATOM 1914 C C . MET A 1 239 ? 2.656 15.064 -9.063 1.00 97.38 239 MET A C 1
ATOM 1916 O O . MET A 1 239 ? 3.757 14.984 -9.609 1.00 97.38 239 MET A O 1
ATOM 1920 N N . SER A 1 240 ? 2.522 14.962 -7.739 1.00 97.06 240 SER A N 1
ATOM 1921 C CA . SER A 1 240 ? 3.643 14.687 -6.831 1.00 97.06 240 SER A CA 1
ATOM 1922 C C . SER A 1 240 ? 4.260 13.313 -7.097 1.00 97.06 240 SER A C 1
ATOM 1924 O O . SER A 1 240 ? 5.480 13.212 -7.250 1.00 97.06 240 SER A O 1
ATOM 1926 N N . ALA A 1 241 ? 3.433 12.275 -7.260 1.00 97.50 241 ALA A N 1
ATOM 1927 C CA . ALA A 1 241 ? 3.905 10.941 -7.633 1.00 97.50 241 ALA A CA 1
ATOM 1928 C C . ALA A 1 241 ? 4.625 10.941 -8.994 1.00 97.50 241 ALA A C 1
ATOM 1930 O O . ALA A 1 241 ? 5.687 10.333 -9.152 1.00 97.50 241 ALA A O 1
ATOM 1931 N N . PHE A 1 242 ? 4.080 11.666 -9.974 1.00 97.62 242 PHE A N 1
ATOM 1932 C CA . PHE A 1 242 ? 4.683 11.814 -11.295 1.00 97.62 242 PHE A CA 1
ATOM 1933 C C . PHE A 1 242 ? 6.040 12.525 -11.248 1.00 97.62 242 PHE A C 1
ATOM 1935 O O . PHE A 1 242 ? 7.023 11.990 -11.768 1.00 97.62 242 PHE A O 1
ATOM 1942 N N . ARG A 1 243 ? 6.132 13.683 -10.584 1.00 96.56 243 ARG A N 1
ATOM 1943 C CA . ARG A 1 243 ? 7.391 14.431 -10.428 1.00 96.56 243 ARG A CA 1
ATOM 1944 C C . ARG A 1 243 ? 8.468 13.582 -9.768 1.00 96.56 243 ARG A C 1
ATOM 1946 O O . ARG A 1 243 ? 9.578 13.510 -10.290 1.00 96.56 243 ARG A O 1
ATOM 1953 N N . HIS A 1 244 ? 8.117 12.881 -8.692 1.00 95.19 244 HIS A N 1
ATOM 1954 C CA . HIS A 1 244 ? 9.055 12.003 -8.003 1.00 95.19 244 HIS A CA 1
ATOM 1955 C C . HIS A 1 244 ? 9.546 10.865 -8.913 1.00 95.19 244 HIS A C 1
ATOM 1957 O O . HIS A 1 244 ? 10.743 10.590 -8.974 1.00 95.19 244 HIS A O 1
ATOM 1963 N N . SER A 1 245 ? 8.653 10.259 -9.708 1.00 93.62 245 SER A N 1
ATOM 1964 C CA . SER A 1 245 ? 9.049 9.218 -10.667 1.00 93.62 245 SER A CA 1
ATOM 1965 C C . SER A 1 245 ? 10.040 9.723 -11.726 1.00 93.62 245 SER A C 1
ATOM 1967 O O . SER A 1 245 ? 10.987 9.014 -12.059 1.00 93.62 245 SER A O 1
ATOM 1969 N N . ILE A 1 246 ? 9.879 10.964 -12.205 1.00 92.44 246 ILE A N 1
ATOM 1970 C CA . ILE A 1 246 ? 10.812 11.595 -13.150 1.00 92.44 246 ILE A CA 1
ATOM 1971 C C . ILE A 1 246 ? 12.167 11.854 -12.493 1.00 92.44 246 ILE A C 1
ATOM 1973 O O . ILE A 1 246 ? 13.204 11.632 -13.117 1.00 92.44 246 ILE A O 1
ATOM 1977 N N . GLU A 1 247 ? 12.185 12.343 -11.254 1.00 91.75 247 GLU A N 1
ATOM 1978 C CA . GLU A 1 247 ? 13.434 12.575 -10.524 1.00 91.75 247 GLU A CA 1
ATOM 1979 C C . GLU A 1 247 ? 14.233 11.282 -10.371 1.00 91.75 247 GLU A C 1
ATOM 1981 O O . GLU A 1 247 ? 15.422 11.258 -10.683 1.00 91.75 247 GLU A O 1
ATOM 1986 N N . LEU A 1 248 ? 13.575 10.188 -9.986 1.00 90.12 248 LEU A N 1
ATOM 1987 C CA . LEU A 1 248 ? 14.218 8.879 -9.891 1.00 90.12 248 LEU A CA 1
ATOM 1988 C C . LEU A 1 248 ? 14.715 8.380 -11.257 1.00 90.12 248 LEU A C 1
ATOM 1990 O O . LEU A 1 248 ? 15.846 7.902 -11.353 1.00 90.12 248 LEU A O 1
ATOM 1994 N N . ASP A 1 249 ? 13.927 8.545 -12.326 1.00 88.25 249 ASP A N 1
ATOM 1995 C CA . ASP A 1 249 ? 14.328 8.179 -13.693 1.00 88.25 249 ASP A CA 1
ATOM 1996 C C . ASP A 1 249 ? 15.603 8.920 -14.136 1.00 88.25 249 ASP A C 1
ATOM 1998 O O . ASP A 1 249 ? 16.514 8.317 -14.711 1.00 88.25 249 ASP A O 1
ATOM 2002 N N . ARG A 1 250 ? 15.744 10.203 -13.775 1.00 87.88 250 ARG A N 1
ATOM 2003 C CA . ARG A 1 250 ? 16.940 11.009 -14.084 1.00 87.88 250 ARG A CA 1
ATOM 2004 C C . ARG A 1 250 ? 18.217 10.499 -13.419 1.00 87.88 250 ARG A C 1
ATOM 2006 O O . ARG A 1 250 ? 19.295 10.736 -13.962 1.00 87.88 250 ARG A O 1
ATOM 2013 N N . PHE A 1 251 ? 18.115 9.831 -12.270 1.00 87.62 251 PHE A N 1
ATOM 2014 C CA . PHE A 1 251 ? 19.257 9.359 -11.475 1.00 87.62 251 PHE A CA 1
ATOM 2015 C C . PHE A 1 251 ? 19.395 7.832 -11.426 1.00 87.62 251 PHE A C 1
ATOM 2017 O O . PHE A 1 251 ? 20.318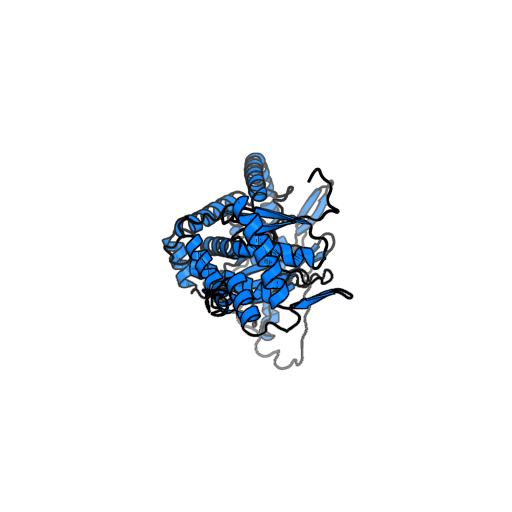 7.318 -10.789 1.00 87.62 251 PHE A O 1
ATOM 2024 N N . GLN A 1 252 ? 18.559 7.097 -12.171 1.00 84.31 252 GLN A N 1
ATOM 2025 C CA . GLN A 1 252 ? 18.571 5.630 -12.231 1.00 84.31 252 GLN A CA 1
ATOM 2026 C C . GLN A 1 252 ? 19.905 5.034 -12.716 1.00 84.31 252 GLN A C 1
ATOM 2028 O O . GLN A 1 252 ? 20.145 3.842 -12.539 1.00 84.31 252 GLN A O 1
ATOM 2033 N N . TRP A 1 253 ? 20.768 5.841 -13.347 1.00 82.81 253 TRP A N 1
ATOM 2034 C CA . TRP A 1 253 ? 22.100 5.429 -13.785 1.00 82.81 253 TRP A CA 1
ATOM 2035 C C . TRP A 1 253 ? 23.095 5.312 -12.636 1.00 82.81 253 TRP A C 1
ATOM 2037 O O . TRP A 1 253 ? 24.078 4.599 -12.814 1.00 82.81 253 TRP A O 1
ATOM 2047 N N . ALA A 1 254 ? 22.919 5.990 -11.499 1.00 74.12 254 ALA A N 1
ATOM 2048 C CA . ALA A 1 254 ? 23.946 5.981 -10.460 1.00 74.12 254 ALA A CA 1
ATOM 2049 C C . ALA A 1 254 ? 24.089 4.573 -9.856 1.00 74.12 254 ALA A C 1
ATOM 2051 O O . ALA A 1 254 ? 23.103 3.876 -9.615 1.00 74.12 254 ALA A O 1
ATOM 2052 N N . ASN A 1 255 ? 25.333 4.133 -9.660 1.00 59.66 255 ASN A N 1
ATOM 2053 C CA . ASN A 1 255 ? 25.619 2.816 -9.105 1.00 59.66 255 ASN A CA 1
ATOM 2054 C C . ASN A 1 255 ? 25.176 2.777 -7.639 1.00 59.66 255 ASN A C 1
ATOM 2056 O O . ASN A 1 255 ? 25.727 3.484 -6.798 1.00 59.66 255 ASN A O 1
ATOM 2060 N N . LEU A 1 256 ? 24.215 1.912 -7.329 1.00 56.38 256 LEU A N 1
ATOM 2061 C CA . LEU A 1 256 ? 23.765 1.639 -5.968 1.00 56.38 256 LEU A CA 1
ATOM 2062 C C . LEU A 1 256 ? 24.742 0.695 -5.240 1.00 56.38 256 LEU A C 1
ATOM 2064 O O . LEU A 1 256 ? 24.308 -0.203 -4.527 1.00 56.38 256 LEU A O 1
ATOM 2068 N N . GLU A 1 257 ? 26.061 0.878 -5.378 1.00 48.12 257 GLU A N 1
ATOM 2069 C CA . GLU A 1 257 ? 27.042 0.125 -4.566 1.00 48.12 257 GLU A CA 1
ATOM 2070 C C . GLU A 1 257 ? 26.839 0.378 -3.055 1.00 48.12 257 GLU A C 1
ATOM 2072 O O . GLU A 1 257 ? 27.274 -0.418 -2.231 1.00 48.12 257 GLU A O 1
ATOM 2077 N N . HIS A 1 258 ? 26.079 1.428 -2.708 1.00 46.09 258 HIS A N 1
ATOM 2078 C CA . HIS A 1 258 ? 25.566 1.733 -1.368 1.00 46.09 258 HIS A CA 1
ATOM 2079 C C . HIS A 1 258 ? 24.028 1.764 -1.300 1.00 46.09 258 HIS A C 1
ATOM 2081 O O . HIS A 1 258 ? 23.468 2.500 -0.502 1.00 46.09 258 HIS A O 1
ATOM 2087 N N . GLY A 1 259 ? 23.361 0.977 -2.155 1.00 46.78 259 GLY A N 1
ATOM 2088 C CA . GLY A 1 259 ? 21.979 0.517 -2.022 1.00 46.78 259 GLY A CA 1
ATOM 2089 C C . GLY A 1 259 ? 21.052 1.421 -1.227 1.00 46.78 259 GLY A C 1
ATOM 2090 O O . GLY A 1 259 ? 20.876 1.223 -0.028 1.00 46.78 259 GLY A O 1
ATOM 2091 N N . ILE A 1 260 ? 20.349 2.320 -1.908 1.00 48.59 260 ILE A N 1
ATOM 2092 C CA . ILE A 1 260 ? 19.057 2.759 -1.389 1.00 48.59 260 ILE A CA 1
ATOM 2093 C C . ILE A 1 260 ? 18.220 1.495 -1.254 1.00 48.59 260 ILE A C 1
ATOM 2095 O O . ILE A 1 260 ? 17.904 0.810 -2.223 1.00 48.59 260 ILE A O 1
ATOM 2099 N N . ASN A 1 261 ? 18.078 1.112 0.007 1.00 53.25 261 ASN A N 1
ATOM 2100 C CA . ASN A 1 261 ? 18.063 -0.265 0.456 1.00 53.25 261 ASN A CA 1
ATOM 2101 C C . ASN A 1 261 ? 16.935 -1.077 -0.189 1.00 53.25 261 ASN A C 1
ATOM 2103 O O . ASN A 1 261 ? 15.792 -1.015 0.263 1.00 53.25 261 ASN A O 1
ATOM 2107 N N . ALA A 1 262 ? 17.281 -1.973 -1.116 1.00 50.91 262 ALA A N 1
ATOM 2108 C CA . ALA A 1 262 ? 16.433 -3.125 -1.422 1.00 50.91 262 ALA A CA 1
ATOM 2109 C C . ALA A 1 262 ? 16.096 -3.931 -0.141 1.00 50.91 262 ALA A C 1
ATOM 2111 O O . ALA A 1 262 ? 15.053 -4.567 -0.070 1.00 50.91 262 ALA A O 1
ATOM 2112 N N . GLN A 1 263 ? 16.931 -3.832 0.908 1.00 53.22 263 GLN A N 1
ATOM 2113 C CA . GLN A 1 263 ? 16.683 -4.405 2.239 1.00 53.22 263 GLN A CA 1
ATOM 2114 C C . GLN A 1 263 ? 15.625 -3.662 3.079 1.00 53.22 263 GLN A C 1
ATOM 2116 O O . GLN A 1 263 ? 15.188 -4.191 4.096 1.00 53.22 263 GLN A O 1
ATOM 2121 N N . LYS A 1 264 ? 15.218 -2.442 2.699 1.00 67.75 264 LYS A N 1
ATOM 2122 C CA . LYS A 1 264 ? 14.235 -1.625 3.434 1.00 67.75 264 LYS A CA 1
ATOM 2123 C C . LYS A 1 264 ? 12.873 -1.586 2.738 1.00 67.75 264 LYS A C 1
ATOM 2125 O O . LYS A 1 264 ? 11.988 -0.903 3.236 1.00 67.75 264 LYS A O 1
ATOM 2130 N N . ILE A 1 265 ? 12.674 -2.280 1.615 1.00 80.88 265 ILE A N 1
ATOM 2131 C CA . ILE A 1 265 ? 11.378 -2.331 0.921 1.00 80.88 265 ILE A CA 1
ATOM 2132 C C . ILE A 1 265 ? 10.712 -3.695 1.115 1.00 80.88 265 ILE A C 1
ATOM 2134 O O . ILE A 1 265 ? 11.304 -4.741 0.868 1.00 80.88 265 ILE A O 1
ATOM 2138 N N . THR A 1 266 ? 9.452 -3.684 1.547 1.00 87.50 266 THR A N 1
ATOM 2139 C CA . THR A 1 266 ? 8.653 -4.911 1.732 1.00 87.50 266 THR A CA 1
ATOM 2140 C C . THR A 1 266 ? 7.868 -5.276 0.473 1.00 87.50 266 THR A C 1
ATOM 2142 O O . THR A 1 266 ? 7.504 -6.437 0.285 1.00 87.50 266 THR A O 1
ATOM 2145 N N . SER A 1 267 ? 7.612 -4.292 -0.397 1.00 91.75 267 SER A N 1
ATOM 2146 C CA . SER A 1 267 ? 6.879 -4.471 -1.649 1.00 91.75 267 SER A CA 1
ATOM 2147 C C . SER A 1 267 ? 7.599 -3.851 -2.847 1.00 91.75 267 SER A C 1
ATOM 2149 O O . SER A 1 267 ? 8.299 -2.845 -2.706 1.00 91.75 267 SER A O 1
ATOM 2151 N N . LEU A 1 268 ? 7.416 -4.457 -4.019 1.00 90.12 268 LEU A N 1
ATOM 2152 C CA . LEU A 1 268 ? 7.891 -3.997 -5.323 1.00 90.12 268 LEU A CA 1
ATOM 2153 C C . LEU A 1 268 ? 6.693 -3.824 -6.261 1.00 90.12 268 LEU A C 1
ATOM 2155 O O . LEU A 1 268 ? 5.903 -4.752 -6.401 1.00 90.12 268 LEU A O 1
ATOM 2159 N N . LEU A 1 269 ? 6.575 -2.670 -6.916 1.00 92.06 269 LEU A N 1
ATOM 2160 C CA . LEU A 1 269 ? 5.553 -2.393 -7.920 1.00 92.06 269 LEU A CA 1
ATOM 2161 C C . LEU A 1 269 ? 6.181 -2.326 -9.320 1.00 92.06 269 LEU A C 1
ATOM 2163 O O . LEU A 1 269 ? 7.036 -1.479 -9.595 1.00 92.06 269 LEU A O 1
ATOM 2167 N N . THR A 1 270 ? 5.716 -3.188 -10.220 1.00 88.94 270 THR A N 1
ATOM 2168 C CA . THR A 1 270 ? 6.153 -3.256 -11.616 1.00 88.94 270 THR A CA 1
ATOM 2169 C C . THR A 1 270 ? 4.990 -2.926 -12.542 1.00 88.94 270 THR A C 1
ATOM 2171 O O . THR A 1 270 ? 3.958 -3.592 -12.528 1.00 88.94 270 THR A O 1
ATOM 2174 N N . VAL A 1 271 ? 5.166 -1.925 -13.405 1.00 86.06 271 VAL A N 1
ATOM 2175 C CA . VAL A 1 271 ? 4.183 -1.577 -14.440 1.00 86.06 271 VAL A CA 1
ATOM 2176 C C . VAL A 1 271 ? 4.714 -2.031 -15.797 1.00 86.06 271 VAL A C 1
ATOM 2178 O O . VAL A 1 271 ? 5.715 -1.516 -16.299 1.00 86.06 271 VAL A O 1
ATOM 2181 N N . HIS A 1 272 ? 4.063 -3.023 -16.400 1.00 77.56 272 HIS A N 1
ATOM 2182 C CA . HIS A 1 272 ? 4.461 -3.595 -17.679 1.00 77.56 272 HIS A CA 1
ATOM 2183 C C . HIS A 1 272 ? 3.794 -2.871 -18.846 1.00 77.56 272 HIS A C 1
ATOM 2185 O O . HIS A 1 272 ? 2.599 -3.016 -19.088 1.00 77.56 272 HIS A O 1
ATOM 2191 N N . PHE A 1 273 ? 4.600 -2.180 -19.650 1.00 64.44 273 PHE A N 1
ATOM 2192 C CA . PHE A 1 273 ? 4.170 -1.659 -20.944 1.00 64.44 273 PHE A CA 1
ATOM 2193 C C . PHE A 1 273 ? 4.370 -2.733 -22.019 1.00 64.44 273 PHE A C 1
ATOM 2195 O O . PHE A 1 273 ? 5.484 -2.975 -22.492 1.00 64.44 273 PHE A O 1
ATOM 2202 N N . GLU A 1 274 ? 3.292 -3.421 -22.391 1.00 53.78 274 GLU A N 1
ATOM 2203 C CA . GLU A 1 274 ? 3.315 -4.363 -23.508 1.00 53.78 274 GLU A CA 1
ATOM 2204 C C . GLU A 1 274 ? 3.215 -3.596 -24.840 1.00 53.78 274 GLU A C 1
ATOM 2206 O O . GLU A 1 274 ? 2.186 -3.031 -25.196 1.00 53.78 274 GLU A O 1
ATOM 2211 N N . THR A 1 275 ? 4.308 -3.574 -25.605 1.00 42.75 275 THR A N 1
ATOM 2212 C CA . THR A 1 275 ? 4.379 -2.991 -26.961 1.00 42.75 275 THR A CA 1
ATOM 2213 C C . THR A 1 275 ? 3.689 -3.857 -28.027 1.00 42.75 275 THR A C 1
ATOM 2215 O O . THR A 1 275 ? 3.623 -3.474 -29.194 1.00 42.75 275 THR A O 1
ATOM 2218 N N . SER A 1 276 ? 3.158 -5.021 -27.640 1.00 42.28 276 SER A N 1
ATOM 2219 C CA . SER A 1 276 ? 2.424 -5.978 -28.484 1.00 42.28 276 SER A CA 1
ATOM 2220 C C . SER A 1 276 ? 1.155 -5.394 -29.111 1.00 42.28 276 SER A C 1
ATOM 2222 O O . SER A 1 276 ? 0.696 -5.924 -30.119 1.00 42.28 276 SER A O 1
ATOM 2224 N N . LEU A 1 277 ? 0.623 -4.286 -28.586 1.00 41.12 277 LEU A N 1
ATOM 2225 C CA . LEU A 1 277 ? -0.557 -3.611 -29.140 1.00 41.12 277 LEU A CA 1
ATOM 2226 C C . LEU A 1 277 ? -0.334 -3.036 -30.553 1.00 41.12 277 LEU A C 1
ATOM 2228 O O . LEU A 1 277 ? -1.304 -2.770 -31.255 1.00 41.12 277 LEU A O 1
ATOM 2232 N N . PHE A 1 278 ? 0.920 -2.884 -30.999 1.00 39.28 278 PHE A N 1
ATOM 2233 C CA . PHE A 1 278 ? 1.249 -2.262 -32.289 1.00 39.28 278 PHE A CA 1
ATOM 2234 C C . PHE A 1 278 ? 1.829 -3.216 -33.341 1.00 39.28 278 PHE A C 1
ATOM 2236 O O . PHE A 1 278 ? 2.202 -2.760 -34.420 1.00 39.28 278 PHE A O 1
ATOM 2243 N N . ASN A 1 279 ? 1.916 -4.524 -33.070 1.00 40.59 279 ASN A N 1
ATOM 2244 C CA . ASN A 1 279 ? 2.463 -5.471 -34.044 1.00 40.59 279 ASN A CA 1
ATOM 2245 C C . ASN A 1 279 ? 1.700 -6.807 -34.013 1.00 40.59 279 ASN A C 1
ATOM 2247 O O . ASN A 1 279 ? 1.860 -7.561 -33.049 1.00 40.59 279 ASN A O 1
ATOM 2251 N N . PRO A 1 280 ? 0.891 -7.143 -35.038 1.00 43.50 280 PRO A N 1
ATOM 2252 C CA . PRO A 1 280 ? 0.268 -8.458 -35.134 1.00 43.50 280 PRO A CA 1
ATOM 2253 C C . PRO A 1 280 ? 1.363 -9.505 -35.368 1.00 43.50 280 PRO A C 1
ATOM 2255 O O . PRO A 1 280 ? 1.825 -9.715 -36.489 1.00 43.50 280 PRO A O 1
ATOM 2258 N N . ASN A 1 281 ? 1.825 -10.136 -34.289 1.00 49.12 281 ASN A N 1
ATOM 2259 C CA . ASN A 1 281 ? 2.790 -11.222 -34.361 1.00 49.12 281 ASN A CA 1
ATOM 2260 C C . ASN A 1 281 ? 2.053 -12.502 -34.796 1.00 49.12 281 ASN A C 1
ATOM 2262 O O . ASN A 1 281 ? 1.192 -12.973 -34.061 1.00 49.12 281 ASN A O 1
ATOM 2266 N N . PRO A 1 282 ? 2.366 -13.108 -35.954 1.00 50.44 282 PRO A N 1
ATOM 2267 C CA . PRO A 1 282 ? 1.693 -14.329 -36.404 1.00 50.44 282 PRO A CA 1
ATOM 2268 C C . PRO A 1 282 ? 1.956 -15.545 -35.496 1.00 50.44 282 PRO A C 1
ATOM 2270 O O . PRO A 1 282 ? 1.273 -16.558 -35.632 1.00 50.44 282 PRO A O 1
ATOM 2273 N N . LEU A 1 283 ? 2.931 -15.457 -34.584 1.00 51.59 283 LEU A N 1
ATOM 2274 C CA . LEU A 1 283 ? 3.209 -16.447 -33.547 1.00 51.59 283 LEU A CA 1
ATOM 2275 C C . LEU A 1 283 ? 2.736 -15.913 -32.192 1.00 51.59 283 LEU A C 1
ATOM 2277 O O . LEU A 1 283 ? 3.386 -15.058 -31.590 1.00 51.59 283 LEU A O 1
ATOM 2281 N N . HIS A 1 284 ? 1.622 -16.451 -31.699 1.00 53.12 284 HIS A N 1
ATOM 2282 C CA . HIS A 1 284 ? 1.133 -16.179 -30.351 1.00 53.12 284 HIS A CA 1
ATOM 2283 C C . HIS A 1 284 ? 1.321 -17.414 -29.460 1.00 53.12 284 HIS A C 1
ATOM 2285 O O . HIS A 1 284 ? 0.883 -18.507 -29.834 1.00 53.12 284 HIS A O 1
ATOM 2291 N N . PRO A 1 285 ? 1.937 -17.264 -28.275 1.00 52.47 285 PRO A N 1
ATOM 2292 C CA . PRO A 1 285 ? 1.935 -18.304 -27.257 1.00 52.47 285 PRO A CA 1
ATOM 2293 C C . PRO A 1 285 ? 0.503 -18.784 -26.958 1.00 52.47 285 PRO A C 1
ATOM 2295 O O . PRO A 1 285 ? -0.405 -17.978 -26.768 1.00 52.47 285 PRO A O 1
ATOM 2298 N N . LEU A 1 286 ? 0.302 -20.102 -26.869 1.00 47.19 286 LEU A N 1
ATOM 2299 C CA . LEU A 1 286 ? -0.954 -20.749 -26.459 1.00 47.19 286 LEU A CA 1
ATOM 2300 C C . LEU A 1 286 ? -1.390 -20.367 -25.042 1.00 47.19 286 LEU A C 1
ATOM 2302 O O . LEU A 1 286 ? -2.556 -20.507 -24.682 1.00 47.19 286 LEU A O 1
ATOM 2306 N N . ARG A 1 287 ? -0.433 -19.943 -24.219 1.00 46.41 287 ARG A N 1
ATOM 2307 C CA . ARG A 1 287 ? -0.646 -19.443 -22.864 1.00 46.41 287 ARG A CA 1
ATOM 2308 C C . ARG A 1 287 ? 0.105 -18.137 -22.715 1.00 46.41 287 ARG A C 1
ATOM 2310 O O . ARG A 1 287 ? 1.188 -18.000 -23.279 1.00 46.41 287 ARG A O 1
ATOM 2317 N N . LYS A 1 288 ? -0.442 -17.212 -21.922 1.00 53.97 288 LYS A N 1
ATOM 2318 C CA . LYS A 1 288 ? 0.270 -15.980 -21.570 1.00 53.97 288 LYS A CA 1
ATOM 2319 C C . LYS A 1 288 ? 1.626 -16.377 -20.966 1.00 53.97 288 LYS A C 1
ATOM 2321 O O . LYS A 1 288 ? 1.637 -17.216 -20.060 1.00 53.97 288 LYS A O 1
ATOM 2326 N N . PRO A 1 289 ? 2.747 -15.853 -21.487 1.00 55.09 289 PRO A N 1
ATOM 2327 C CA . PRO A 1 289 ? 4.053 -16.184 -20.949 1.00 55.09 289 PRO A CA 1
ATOM 2328 C C . PRO A 1 289 ? 4.105 -15.871 -19.460 1.00 55.09 289 PRO A C 1
ATOM 2330 O O . PRO A 1 289 ? 3.658 -14.800 -19.046 1.00 55.09 289 PRO A O 1
ATOM 2333 N N . HIS A 1 290 ? 4.647 -16.790 -18.667 1.00 49.34 290 HIS A N 1
ATOM 2334 C CA . HIS A 1 290 ? 4.808 -16.581 -17.233 1.00 49.34 290 HIS A CA 1
ATOM 2335 C C . HIS A 1 290 ? 6.285 -16.614 -16.849 1.00 49.34 290 HIS A C 1
ATOM 2337 O O . HIS A 1 290 ? 7.089 -17.363 -17.417 1.00 49.34 290 HIS A O 1
ATOM 2343 N N . ILE A 1 291 ? 6.636 -15.821 -15.846 1.00 53.69 291 ILE A N 1
ATOM 2344 C CA . ILE A 1 291 ? 7.976 -15.771 -15.270 1.00 53.69 291 ILE A CA 1
ATOM 2345 C C . ILE A 1 291 ? 7.878 -16.377 -13.879 1.00 53.69 291 ILE A C 1
ATOM 2347 O O . ILE A 1 291 ? 6.955 -16.069 -13.132 1.00 53.69 291 ILE A O 1
ATOM 2351 N N . SER A 1 292 ? 8.821 -17.244 -13.530 1.00 50.78 292 SER A N 1
ATOM 2352 C CA . SER A 1 292 ? 8.978 -17.686 -12.145 1.00 50.78 292 SER A CA 1
ATOM 2353 C C . SER A 1 292 ? 10.119 -16.893 -11.515 1.00 50.78 292 SER A C 1
ATOM 2355 O O . SER A 1 292 ? 11.245 -16.923 -12.020 1.00 50.78 292 SER A O 1
ATOM 2357 N N . MET A 1 293 ? 9.806 -16.170 -10.440 1.00 54.84 293 MET A N 1
ATOM 2358 C CA . MET A 1 293 ? 10.727 -15.315 -9.699 1.00 54.84 293 MET A CA 1
ATOM 2359 C C . MET A 1 293 ? 10.992 -15.895 -8.311 1.00 54.84 293 MET A C 1
ATOM 2361 O O . MET A 1 293 ? 10.079 -16.352 -7.630 1.00 54.84 293 MET A O 1
ATOM 2365 N N . VAL A 1 294 ? 12.256 -15.848 -7.900 1.00 56.34 294 VAL A N 1
ATOM 2366 C CA . VAL A 1 294 ? 12.657 -15.913 -6.496 1.00 56.34 294 VAL A CA 1
ATOM 2367 C C . VAL A 1 294 ? 13.326 -14.568 -6.231 1.00 56.34 294 VAL A C 1
ATOM 2369 O O . VAL A 1 294 ? 14.273 -14.215 -6.930 1.00 56.34 294 VAL A O 1
ATOM 2372 N N . SER A 1 295 ? 12.757 -13.784 -5.323 1.00 66.06 295 SER A N 1
ATOM 2373 C CA . SER A 1 295 ? 13.266 -12.481 -4.891 1.00 66.06 295 SER A CA 1
ATOM 2374 C C . SER A 1 295 ? 13.430 -12.511 -3.373 1.00 66.06 295 SER A C 1
ATOM 2376 O O . SER A 1 295 ? 12.826 -13.344 -2.696 1.00 66.06 295 SER A O 1
ATOM 2378 N N . ASP A 1 296 ? 14.240 -11.609 -2.832 1.00 71.25 296 ASP A N 1
ATOM 2379 C CA . ASP A 1 296 ? 14.302 -11.386 -1.386 1.00 71.25 296 ASP A CA 1
ATOM 2380 C C . ASP A 1 296 ? 13.191 -10.428 -0.920 1.00 71.25 296 ASP A C 1
ATOM 2382 O O . ASP A 1 296 ? 12.901 -10.346 0.273 1.00 71.25 296 ASP A O 1
ATOM 2386 N N . ILE A 1 297 ? 12.524 -9.738 -1.857 1.00 82.00 297 ILE A N 1
ATOM 2387 C CA . ILE A 1 297 ? 11.404 -8.835 -1.572 1.00 82.00 297 ILE A CA 1
ATOM 2388 C C . ILE A 1 297 ? 10.134 -9.667 -1.309 1.00 82.00 297 ILE A C 1
ATOM 2390 O O . ILE A 1 297 ? 9.710 -10.420 -2.195 1.00 82.00 297 ILE A O 1
ATOM 2394 N N . PRO A 1 298 ? 9.493 -9.539 -0.130 1.00 87.69 298 PRO A N 1
ATOM 2395 C CA . PRO A 1 298 ? 8.372 -10.393 0.265 1.00 87.69 298 PRO A CA 1
ATOM 2396 C C . PRO A 1 298 ? 7.124 -10.316 -0.621 1.00 87.69 298 PRO A C 1
ATOM 2398 O O . PRO A 1 298 ? 6.400 -11.308 -0.706 1.00 87.69 298 PRO A O 1
ATOM 2401 N N . LEU A 1 299 ? 6.867 -9.169 -1.255 1.00 90.75 299 LEU A N 1
ATOM 2402 C CA . LEU A 1 299 ? 5.696 -8.916 -2.096 1.00 90.75 299 LEU A CA 1
ATOM 2403 C C . LEU A 1 299 ? 6.103 -8.231 -3.411 1.00 90.75 299 LEU A C 1
ATOM 2405 O O . LEU A 1 299 ? 6.733 -7.179 -3.399 1.00 90.75 299 LEU A O 1
ATOM 2409 N N . SER A 1 300 ? 5.704 -8.794 -4.548 1.00 89.25 300 SER A N 1
ATOM 2410 C CA . SER A 1 300 ? 5.791 -8.165 -5.870 1.00 89.25 300 SER A CA 1
ATOM 2411 C C . SER A 1 300 ? 4.390 -7.965 -6.427 1.00 89.25 300 SER A C 1
ATOM 2413 O O . SER A 1 300 ? 3.552 -8.861 -6.336 1.00 89.25 300 SER A O 1
ATOM 2415 N N . VAL A 1 301 ? 4.140 -6.801 -7.009 1.00 91.50 301 VAL A N 1
ATOM 2416 C CA . VAL A 1 301 ? 2.876 -6.426 -7.634 1.00 91.50 301 VAL A CA 1
ATOM 2417 C C . VAL A 1 301 ? 3.174 -6.065 -9.079 1.00 91.50 301 VAL A C 1
ATOM 2419 O O . VAL A 1 301 ? 3.803 -5.047 -9.354 1.00 91.50 301 VAL A O 1
ATOM 2422 N N . ASP A 1 302 ? 2.715 -6.899 -9.999 1.00 87.75 302 ASP A N 1
ATOM 2423 C CA . ASP A 1 302 ? 2.913 -6.716 -11.428 1.00 87.75 302 ASP A CA 1
ATOM 2424 C C . ASP A 1 302 ? 1.593 -6.289 -12.072 1.00 87.75 302 ASP A C 1
ATOM 2426 O O . ASP A 1 302 ? 0.552 -6.920 -11.875 1.00 87.75 302 ASP A O 1
ATOM 2430 N N . ILE A 1 303 ? 1.629 -5.208 -12.845 1.00 86.12 303 ILE A N 1
ATOM 2431 C CA . ILE A 1 303 ? 0.457 -4.644 -13.515 1.00 86.12 303 ILE A CA 1
ATOM 2432 C C . ILE A 1 303 ? 0.685 -4.692 -15.013 1.00 86.12 303 ILE A C 1
ATOM 2434 O O . ILE A 1 303 ? 1.649 -4.122 -15.522 1.00 86.12 303 ILE A O 1
ATOM 2438 N N . ASP A 1 304 ? -0.223 -5.343 -15.724 1.00 78.25 304 ASP A N 1
ATOM 2439 C CA . ASP A 1 304 ? -0.288 -5.274 -17.176 1.00 78.25 304 ASP A CA 1
ATOM 2440 C C . ASP A 1 304 ? -1.245 -4.144 -17.605 1.00 78.25 304 ASP A C 1
ATOM 2442 O O . ASP A 1 304 ? -2.222 -3.836 -16.920 1.00 78.25 304 ASP A O 1
ATOM 2446 N N . LEU A 1 305 ? -0.995 -3.530 -18.769 1.00 67.00 305 LEU A N 1
ATOM 2447 C CA . LEU A 1 305 ? -1.861 -2.465 -19.304 1.00 67.00 305 LEU A CA 1
ATOM 2448 C C . LEU A 1 305 ? -3.299 -2.922 -19.592 1.00 67.00 305 LEU A C 1
ATOM 2450 O O . LEU A 1 305 ? -4.180 -2.073 -19.623 1.00 67.00 305 LEU A O 1
ATOM 2454 N N . ASP A 1 306 ? -3.544 -4.231 -19.739 1.00 70.88 306 ASP A N 1
ATOM 2455 C CA . ASP A 1 306 ? -4.890 -4.814 -19.875 1.00 70.88 306 ASP A CA 1
ATOM 2456 C C . ASP A 1 306 ? -5.696 -4.796 -18.559 1.00 70.88 306 ASP A C 1
ATOM 2458 O O . ASP A 1 306 ? -6.751 -5.422 -18.460 1.00 70.88 306 ASP A O 1
ATOM 2462 N N . GLY A 1 307 ? -5.179 -4.110 -17.536 1.00 73.06 307 GLY A N 1
ATOM 2463 C CA . GLY A 1 307 ? -5.808 -3.929 -16.237 1.00 73.06 307 GLY A CA 1
ATOM 2464 C C . GLY A 1 307 ? -5.672 -5.130 -15.307 1.00 73.06 307 GLY A C 1
ATOM 2465 O O . GLY A 1 307 ? -6.313 -5.164 -14.258 1.00 73.06 307 GLY A O 1
ATOM 2466 N N . LYS A 1 308 ? -4.849 -6.130 -15.645 1.00 84.19 308 LYS A N 1
ATOM 2467 C CA . LYS A 1 308 ? -4.590 -7.265 -14.750 1.00 84.19 308 LYS A CA 1
ATOM 2468 C C . LYS A 1 308 ? -3.523 -6.913 -13.727 1.00 84.19 308 LYS A C 1
ATOM 2470 O O . LYS A 1 308 ? -2.417 -6.515 -14.084 1.00 84.19 308 LYS A O 1
ATOM 2475 N N . ILE A 1 309 ? -3.849 -7.150 -12.462 1.00 88.38 309 ILE A N 1
ATOM 2476 C CA . ILE A 1 309 ? -2.928 -7.041 -11.334 1.00 88.38 309 ILE A CA 1
ATOM 2477 C C . ILE A 1 309 ? -2.537 -8.458 -10.902 1.00 88.38 309 ILE A C 1
ATOM 2479 O O . ILE A 1 309 ? -3.398 -9.320 -10.709 1.00 88.38 309 ILE A O 1
ATOM 2483 N N . GLN A 1 310 ? -1.244 -8.706 -10.729 1.00 87.94 310 GLN A N 1
ATOM 2484 C CA . GLN A 1 310 ? -0.706 -9.970 -10.239 1.00 87.94 310 GLN A CA 1
ATOM 2485 C C . GLN A 1 310 ? 0.115 -9.713 -8.978 1.00 87.94 310 GLN A C 1
ATOM 2487 O O . GLN A 1 310 ? 1.097 -8.981 -9.012 1.00 87.94 310 GLN A O 1
ATOM 2492 N N . LEU A 1 311 ? -0.295 -10.307 -7.860 1.00 90.62 311 LEU A N 1
ATOM 2493 C CA . LEU A 1 311 ? 0.451 -10.268 -6.606 1.00 90.62 311 LEU A CA 1
ATOM 2494 C C . LEU A 1 311 ? 1.219 -11.577 -6.469 1.00 90.62 311 LEU A C 1
ATOM 2496 O O . LEU A 1 311 ? 0.614 -12.649 -6.466 1.00 90.62 311 LEU A O 1
ATOM 2500 N N . PHE A 1 312 ? 2.532 -11.483 -6.303 1.00 88.12 312 PHE A N 1
ATOM 2501 C CA . PHE A 1 312 ? 3.394 -12.593 -5.923 1.00 88.12 312 PHE A CA 1
ATOM 2502 C C . PHE A 1 312 ? 3.914 -12.336 -4.518 1.00 88.12 312 PHE A C 1
ATOM 2504 O O . PHE A 1 312 ? 4.62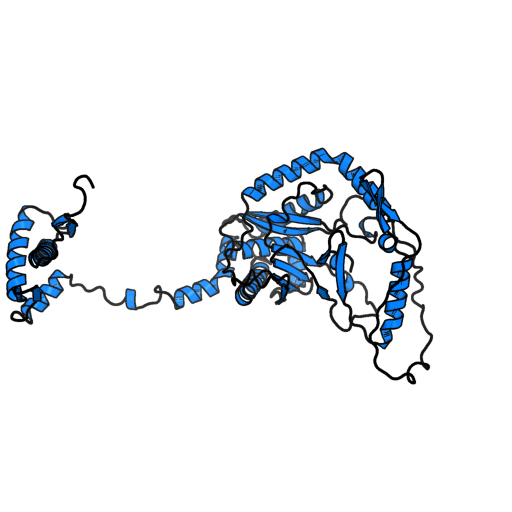3 -11.357 -4.297 1.00 88.12 312 PHE A O 1
ATOM 2511 N N . TYR A 1 313 ? 3.598 -13.211 -3.570 1.00 89.19 313 TYR A N 1
ATOM 2512 C CA . TYR A 1 313 ? 3.995 -13.020 -2.177 1.00 89.19 313 TYR A CA 1
ATOM 2513 C C . TYR A 1 313 ? 4.567 -14.284 -1.545 1.00 89.19 313 TYR A C 1
ATOM 2515 O O . TYR A 1 313 ? 4.199 -15.404 -1.901 1.00 89.19 313 TYR A O 1
ATOM 2523 N N . GLN A 1 314 ? 5.466 -14.094 -0.582 1.00 87.56 314 GLN A N 1
ATOM 2524 C CA . GLN A 1 314 ? 6.045 -15.176 0.207 1.00 87.56 314 GLN A CA 1
ATOM 2525 C C . GLN A 1 314 ? 5.021 -15.694 1.230 1.00 87.56 314 GLN A C 1
ATOM 2527 O O . GLN A 1 314 ? 4.646 -14.982 2.163 1.00 87.56 314 GLN A O 1
ATOM 2532 N N . GLU A 1 315 ? 4.597 -16.953 1.097 1.00 88.31 315 GLU A N 1
ATOM 2533 C CA . GLU A 1 315 ? 3.537 -17.546 1.937 1.00 88.31 315 GLU A CA 1
ATOM 2534 C C . GLU A 1 315 ? 3.900 -17.615 3.425 1.00 88.31 315 GLU A C 1
ATOM 2536 O O . GLU A 1 315 ? 3.025 -17.646 4.281 1.00 88.31 315 GLU A O 1
ATOM 2541 N N . HIS A 1 316 ? 5.191 -17.600 3.762 1.00 86.94 316 HIS A N 1
ATOM 2542 C CA . HIS A 1 316 ? 5.633 -17.577 5.155 1.00 86.94 316 HIS A CA 1
ATOM 2543 C C . HIS A 1 316 ? 5.533 -16.187 5.811 1.00 86.94 316 HIS A C 1
ATOM 2545 O O . HIS A 1 316 ? 5.635 -16.086 7.034 1.00 86.94 316 HIS A O 1
ATOM 2551 N N . LYS A 1 317 ? 5.335 -15.123 5.018 1.00 89.31 317 LYS A N 1
ATOM 2552 C CA . LYS A 1 317 ? 5.176 -13.737 5.488 1.00 89.31 317 LYS A CA 1
ATOM 2553 C C . LYS A 1 317 ? 3.722 -13.279 5.516 1.00 89.31 317 LYS A C 1
ATOM 2555 O O . LYS A 1 317 ? 3.378 -12.500 6.396 1.00 89.31 317 LYS A O 1
ATOM 2560 N N . PHE A 1 318 ? 2.890 -13.766 4.595 1.00 93.06 318 PHE A N 1
ATOM 2561 C CA . PHE A 1 318 ? 1.536 -13.248 4.399 1.00 93.06 318 PHE A CA 1
ATOM 2562 C C . PHE A 1 318 ? 0.501 -14.353 4.211 1.00 93.06 318 PHE A C 1
ATOM 2564 O O . PHE A 1 318 ? 0.737 -15.319 3.482 1.00 93.06 318 PHE A O 1
ATOM 2571 N N . TYR A 1 319 ? -0.678 -14.167 4.809 1.00 93.50 319 TYR A N 1
ATOM 2572 C CA . TYR A 1 319 ? -1.842 -14.990 4.507 1.00 93.50 319 TYR A CA 1
ATOM 2573 C C . TYR A 1 319 ? -2.440 -14.630 3.144 1.00 93.50 319 TYR A C 1
ATOM 2575 O O . TYR A 1 319 ? -2.410 -13.483 2.697 1.00 93.50 319 TYR A O 1
ATOM 2583 N N . ALA A 1 320 ? -3.036 -15.628 2.492 1.00 92.12 320 ALA A N 1
ATOM 2584 C CA . ALA A 1 320 ? -3.706 -15.452 1.209 1.00 92.12 320 ALA A CA 1
ATOM 2585 C C . ALA A 1 320 ? -4.845 -14.423 1.251 1.00 92.12 320 ALA A C 1
ATOM 2587 O O . ALA A 1 320 ? -4.954 -13.606 0.337 1.00 92.12 320 ALA A O 1
ATOM 2588 N N . ASP A 1 321 ? -5.661 -14.459 2.304 1.00 93.00 321 ASP A N 1
ATOM 2589 C CA . ASP A 1 321 ? -6.823 -13.580 2.452 1.00 93.00 321 ASP A CA 1
ATOM 2590 C C . ASP A 1 321 ? -6.403 -12.114 2.629 1.00 93.00 321 ASP A C 1
ATOM 2592 O O . ASP A 1 321 ? -7.039 -11.215 2.078 1.00 93.00 321 ASP A O 1
ATOM 2596 N N . ASP A 1 322 ? -5.297 -11.866 3.339 1.00 93.81 322 ASP A N 1
ATOM 2597 C CA . ASP A 1 322 ? -4.735 -10.522 3.516 1.00 93.81 322 ASP A CA 1
ATOM 2598 C C . ASP A 1 322 ? -4.245 -9.954 2.180 1.00 93.81 322 ASP A C 1
ATOM 2600 O O . ASP A 1 322 ? -4.509 -8.799 1.849 1.00 93.81 322 ASP A O 1
ATOM 2604 N N . MET A 1 323 ? -3.577 -10.779 1.370 1.00 94.19 323 MET A N 1
ATOM 2605 C CA . MET A 1 323 ? -3.103 -10.378 0.042 1.00 94.19 323 MET A CA 1
ATOM 2606 C C . MET A 1 323 ? -4.256 -10.154 -0.938 1.00 94.19 323 MET A C 1
ATOM 2608 O O . MET A 1 323 ? -4.192 -9.246 -1.765 1.00 94.19 323 MET A O 1
ATOM 2612 N N . GLU A 1 324 ? -5.336 -10.930 -0.833 1.00 92.88 324 GLU A N 1
ATOM 2613 C CA . GLU A 1 324 ? -6.549 -10.686 -1.612 1.00 92.88 324 GLU A CA 1
ATOM 2614 C C . GLU A 1 324 ? -7.196 -9.344 -1.240 1.00 92.88 324 GLU A C 1
ATOM 2616 O O . GLU A 1 324 ? -7.533 -8.558 -2.128 1.00 92.88 324 GLU A O 1
ATOM 2621 N N . ARG A 1 325 ? -7.317 -9.039 0.059 1.00 91.94 325 ARG A N 1
ATOM 2622 C CA . ARG A 1 325 ? -7.838 -7.749 0.542 1.00 91.94 325 ARG A CA 1
ATOM 2623 C C . ARG A 1 325 ? -6.966 -6.581 0.099 1.00 91.94 325 ARG A C 1
ATOM 2625 O O . ARG A 1 325 ? -7.497 -5.601 -0.418 1.00 91.94 325 ARG A O 1
ATOM 2632 N N . LEU A 1 326 ? -5.647 -6.700 0.242 1.00 94.19 326 LEU A N 1
ATOM 2633 C CA . LEU A 1 326 ? -4.687 -5.689 -0.199 1.00 94.19 326 LEU A CA 1
ATOM 2634 C C . LEU A 1 326 ? -4.778 -5.446 -1.712 1.00 94.19 326 LEU A C 1
ATOM 2636 O O . LEU A 1 326 ? -4.820 -4.299 -2.151 1.00 94.19 326 LEU A O 1
ATOM 2640 N N . GLY A 1 327 ? -4.883 -6.514 -2.508 1.00 93.56 327 GLY A N 1
ATOM 2641 C CA . GLY A 1 327 ? -5.073 -6.418 -3.955 1.00 93.56 327 GLY A CA 1
ATOM 2642 C C . GLY A 1 327 ? -6.375 -5.710 -4.343 1.00 93.56 327 GLY A C 1
ATOM 2643 O O . GLY A 1 327 ? -6.366 -4.853 -5.228 1.00 93.56 327 GLY A O 1
ATOM 2644 N N . ARG A 1 328 ? -7.494 -6.023 -3.672 1.00 92.38 328 ARG A N 1
ATOM 2645 C CA . ARG A 1 328 ? -8.785 -5.345 -3.903 1.00 92.38 328 ARG A CA 1
ATOM 2646 C C . ARG A 1 328 ? -8.727 -3.873 -3.503 1.00 92.38 328 ARG A C 1
ATOM 2648 O O . ARG A 1 328 ? -9.215 -3.024 -4.244 1.00 92.38 328 ARG A O 1
ATOM 2655 N N . LEU A 1 329 ? -8.092 -3.564 -2.371 1.00 93.50 329 LEU A N 1
ATOM 2656 C CA . LEU A 1 329 ? -7.892 -2.188 -1.918 1.00 93.50 329 LEU A CA 1
ATOM 2657 C C . LEU A 1 329 ? -7.079 -1.386 -2.936 1.00 93.50 329 LEU A C 1
ATOM 2659 O O . LEU A 1 329 ? -7.434 -0.254 -3.247 1.00 93.50 329 LEU A O 1
ATOM 2663 N N . PHE A 1 330 ? -6.028 -1.990 -3.495 1.00 95.00 330 PHE A N 1
ATOM 2664 C CA . PHE A 1 330 ? -5.224 -1.370 -4.539 1.00 95.00 330 PHE A CA 1
ATOM 2665 C C . PHE A 1 330 ? -6.041 -1.087 -5.810 1.00 95.00 330 PHE A C 1
ATOM 2667 O O . PHE A 1 330 ? -6.006 0.033 -6.317 1.00 95.00 330 PHE A O 1
ATOM 2674 N N . ALA A 1 331 ? -6.840 -2.047 -6.289 1.00 93.50 331 ALA A N 1
ATOM 2675 C CA . ALA A 1 331 ? -7.731 -1.830 -7.434 1.00 93.50 331 ALA A CA 1
ATOM 2676 C C . ALA A 1 331 ? -8.751 -0.701 -7.176 1.00 93.50 331 ALA A C 1
ATOM 2678 O O . ALA A 1 331 ? -8.941 0.172 -8.026 1.00 93.50 331 ALA A O 1
ATOM 2679 N N . LYS A 1 332 ? -9.342 -0.661 -5.975 1.00 93.38 332 LYS A N 1
ATOM 2680 C CA . LYS A 1 332 ? -10.264 0.401 -5.542 1.00 93.38 332 LYS A CA 1
ATOM 2681 C C . LYS A 1 332 ? -9.569 1.762 -5.430 1.00 93.38 332 LYS A C 1
ATOM 2683 O O . LYS A 1 332 ? -10.164 2.779 -5.776 1.00 93.38 332 LYS A O 1
ATOM 2688 N N . ALA A 1 333 ? -8.304 1.794 -5.005 1.00 95.50 333 ALA A N 1
ATOM 2689 C CA . ALA A 1 333 ? -7.481 3.004 -4.957 1.00 95.50 333 ALA A CA 1
ATOM 2690 C C . ALA A 1 333 ? -7.216 3.581 -6.346 1.00 95.50 333 ALA A C 1
ATOM 2692 O O . ALA A 1 333 ? -7.319 4.793 -6.519 1.00 95.50 333 ALA A O 1
ATOM 2693 N N . VAL A 1 334 ? -6.971 2.735 -7.350 1.00 95.38 334 VAL A N 1
ATOM 2694 C CA . VAL A 1 334 ? -6.889 3.192 -8.745 1.00 95.38 334 VAL A CA 1
ATOM 2695 C C . VAL A 1 334 ? -8.208 3.855 -9.159 1.00 95.38 334 VAL A C 1
ATOM 2697 O O . VAL A 1 334 ? -8.191 4.986 -9.638 1.00 95.38 334 VAL A O 1
ATOM 2700 N N . GLY A 1 335 ? -9.350 3.212 -8.894 1.00 93.88 335 GLY A N 1
ATOM 2701 C CA . GLY A 1 335 ? -10.673 3.779 -9.185 1.00 93.88 335 GLY A CA 1
ATOM 2702 C C . GLY A 1 335 ? -10.983 5.081 -8.444 1.00 93.88 335 GLY A C 1
ATOM 2703 O O . GLY A 1 335 ? -11.585 5.983 -9.014 1.00 93.88 335 GLY A O 1
ATOM 2704 N N . ALA A 1 336 ? -10.541 5.217 -7.194 1.00 94.56 336 ALA A N 1
ATOM 2705 C CA . ALA A 1 336 ? -10.779 6.413 -6.389 1.00 94.56 336 ALA A CA 1
ATOM 2706 C C . ALA A 1 336 ? -9.966 7.638 -6.848 1.00 94.56 336 ALA A C 1
ATOM 2708 O O . ALA A 1 336 ? -10.377 8.770 -6.579 1.00 94.56 336 ALA A O 1
ATOM 2709 N N . LEU A 1 337 ? -8.821 7.419 -7.505 1.00 95.75 337 LEU A N 1
ATOM 2710 C CA . LEU A 1 337 ? -7.939 8.485 -7.989 1.00 95.75 337 LEU A CA 1
ATOM 2711 C C . LEU A 1 337 ? -8.266 8.934 -9.419 1.00 95.75 337 LEU A C 1
ATOM 2713 O O . LEU A 1 337 ? -8.068 10.100 -9.752 1.00 95.75 337 LEU A O 1
ATOM 2717 N N . VAL A 1 338 ? -8.767 8.039 -10.270 1.00 94.00 338 VAL A N 1
ATOM 2718 C CA . VAL A 1 338 ? -9.079 8.366 -11.669 1.00 94.00 338 VAL A CA 1
ATOM 2719 C C . VAL A 1 338 ? -10.311 9.270 -11.748 1.00 94.00 338 VAL A C 1
ATOM 2721 O O . VAL A 1 338 ? -11.354 8.964 -11.178 1.00 94.00 338 VAL A O 1
ATOM 2724 N N . ASN A 1 339 ? -10.193 10.375 -12.492 1.00 85.12 339 ASN A N 1
ATOM 2725 C CA . ASN A 1 339 ? -11.267 11.353 -12.732 1.00 85.12 339 ASN A CA 1
ATOM 2726 C C . ASN A 1 339 ? -11.933 11.869 -11.440 1.00 85.12 339 ASN A C 1
ATOM 2728 O O . ASN A 1 339 ? -13.153 12.011 -11.366 1.00 85.12 339 ASN A O 1
ATOM 2732 N N . SER A 1 340 ? -11.120 12.132 -10.414 1.00 88.25 340 SER A N 1
ATOM 2733 C CA . SER A 1 340 ? -11.576 12.497 -9.073 1.00 88.25 340 SER A CA 1
ATOM 2734 C C . SER A 1 340 ? -11.144 13.914 -8.692 1.00 88.25 340 SER A C 1
ATOM 2736 O O . SER A 1 340 ? -9.955 14.223 -8.687 1.00 88.25 340 SER A O 1
ATOM 2738 N N . ASP A 1 341 ? -12.111 14.746 -8.295 1.00 91.06 341 ASP A N 1
ATOM 2739 C CA . ASP A 1 341 ? -11.886 16.083 -7.713 1.00 91.06 341 ASP A CA 1
ATOM 2740 C C . ASP A 1 341 ? -11.841 16.050 -6.171 1.00 91.06 341 ASP A C 1
ATOM 2742 O O . ASP A 1 341 ? -11.976 17.071 -5.495 1.00 91.06 341 ASP A O 1
ATOM 2746 N N . ARG A 1 342 ? -11.715 14.852 -5.590 1.00 95.12 342 ARG A N 1
ATOM 2747 C CA . ARG A 1 342 ? -11.696 14.640 -4.138 1.00 95.12 342 ARG A CA 1
ATOM 2748 C C . ARG A 1 342 ? -10.360 15.052 -3.522 1.00 95.12 342 ARG A C 1
ATOM 2750 O O . ARG A 1 342 ? -9.349 15.213 -4.208 1.00 95.12 342 ARG A O 1
ATOM 2757 N N . THR A 1 343 ? -10.346 15.162 -2.197 1.00 97.31 343 THR A N 1
ATOM 2758 C CA . THR A 1 343 ? -9.098 15.173 -1.425 1.00 97.31 343 THR A CA 1
ATOM 2759 C C . THR A 1 343 ? -8.574 13.754 -1.198 1.00 97.31 343 THR A C 1
ATOM 2761 O O . THR A 1 343 ? -9.323 12.774 -1.278 1.00 97.31 343 THR A O 1
ATOM 2764 N N . VAL A 1 344 ? -7.291 13.635 -0.853 1.00 96.44 344 VAL A N 1
ATOM 2765 C CA . VAL A 1 344 ? -6.667 12.357 -0.473 1.00 96.44 344 VAL A CA 1
ATOM 2766 C C . VAL A 1 344 ? -7.423 11.686 0.684 1.00 96.44 344 VAL A C 1
ATOM 2768 O O . VAL A 1 344 ? -7.707 10.492 0.617 1.00 96.44 344 VAL A O 1
ATOM 2771 N N . GLU A 1 345 ? -7.830 12.443 1.709 1.00 94.88 345 GLU A N 1
ATOM 2772 C CA . GLU A 1 345 ? -8.613 11.924 2.843 1.00 94.88 345 GLU A CA 1
ATOM 2773 C C . GLU A 1 345 ? -9.969 11.347 2.418 1.00 94.88 345 GLU A C 1
ATOM 2775 O O . GLU A 1 345 ? -10.373 10.273 2.868 1.00 94.88 345 GLU A O 1
ATOM 2780 N N . GLN A 1 346 ? -10.677 12.033 1.519 1.00 95.88 346 GLN A N 1
ATOM 2781 C CA . GLN A 1 346 ? -11.949 11.543 0.992 1.00 95.88 346 GLN A CA 1
ATOM 2782 C C . GLN A 1 346 ? -11.765 10.234 0.218 1.00 95.88 346 GLN A C 1
ATOM 2784 O O . GLN A 1 346 ? -12.601 9.338 0.335 1.00 95.88 346 GLN A O 1
ATOM 2789 N N . CYS A 1 347 ? -10.667 10.090 -0.528 1.00 95.81 347 CYS A N 1
ATOM 2790 C CA . CYS A 1 347 ? -10.321 8.830 -1.178 1.00 95.81 347 CYS A CA 1
ATOM 2791 C C . CYS A 1 347 ? -10.019 7.727 -0.154 1.00 95.81 347 CYS A C 1
ATOM 2793 O O . CYS A 1 347 ? -10.602 6.652 -0.273 1.00 95.81 347 CYS A O 1
ATOM 2795 N N . CYS A 1 348 ? -9.222 7.991 0.891 1.00 93.44 348 CYS A N 1
ATOM 2796 C CA . CYS A 1 348 ? -8.985 7.031 1.981 1.00 93.44 348 CYS A CA 1
ATOM 2797 C C . CYS A 1 348 ? -10.298 6.531 2.604 1.00 93.44 348 CYS A C 1
ATOM 2799 O O . CYS A 1 348 ? -10.499 5.326 2.742 1.00 93.44 348 CYS A O 1
ATOM 2801 N N 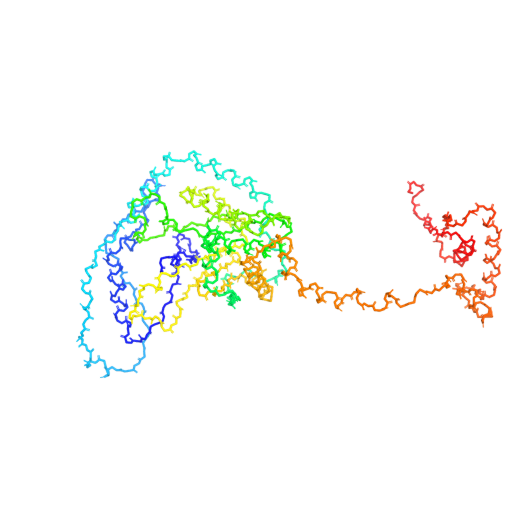. ASN A 1 349 ? -11.228 7.441 2.906 1.00 92.69 349 ASN A N 1
ATOM 2802 C CA . ASN A 1 349 ? -12.533 7.093 3.476 1.00 92.69 349 ASN A CA 1
ATOM 2803 C C . ASN A 1 349 ? -13.362 6.186 2.553 1.00 92.69 349 ASN A C 1
ATOM 2805 O O . ASN A 1 349 ? -14.076 5.300 3.024 1.00 92.69 349 ASN A O 1
ATOM 2809 N N . VAL A 1 350 ? -13.255 6.373 1.235 1.00 92.75 350 VAL A N 1
ATOM 2810 C CA . VAL A 1 350 ? -13.916 5.512 0.244 1.00 92.75 350 VAL A CA 1
ATOM 2811 C C . VAL A 1 350 ? -13.310 4.113 0.246 1.00 92.75 350 VAL A C 1
ATOM 2813 O O . VAL A 1 350 ? -14.060 3.140 0.152 1.00 92.75 350 VAL A O 1
ATOM 2816 N N . LEU A 1 351 ? -11.990 3.986 0.404 1.00 92.62 351 LEU A N 1
ATOM 2817 C CA . LEU A 1 351 ? -11.311 2.690 0.435 1.00 92.62 351 LEU A CA 1
ATOM 2818 C C . LEU A 1 351 ? -11.817 1.803 1.574 1.00 92.62 351 LEU A C 1
ATOM 2820 O O . LEU A 1 351 ? -12.222 0.669 1.319 1.00 92.62 351 LEU A O 1
ATOM 2824 N N . ILE A 1 352 ? -11.896 2.356 2.785 1.00 90.25 352 ILE A N 1
ATOM 2825 C CA . ILE A 1 352 ? -12.282 1.625 4.003 1.00 90.25 352 ILE A CA 1
ATOM 2826 C C . ILE A 1 352 ? -13.787 1.617 4.287 1.00 90.25 352 ILE A C 1
ATOM 2828 O O . ILE A 1 352 ? -14.216 1.028 5.275 1.00 90.25 352 ILE A O 1
ATOM 2832 N N . SER A 1 353 ? -14.600 2.285 3.464 1.00 90.06 353 SER A N 1
ATOM 2833 C CA . SER A 1 353 ? -16.042 2.471 3.699 1.00 90.06 353 SER A CA 1
ATOM 2834 C C . SER A 1 353 ? -16.781 1.170 4.040 1.00 90.06 353 SER A C 1
ATOM 2836 O O . SER A 1 353 ? -17.457 1.107 5.063 1.00 90.06 353 SER A O 1
ATOM 2838 N N . GLU A 1 354 ? -16.588 0.118 3.245 1.00 88.56 354 GLU A N 1
ATOM 2839 C CA . GLU A 1 354 ? -17.213 -1.196 3.453 1.00 88.56 354 GLU A CA 1
ATOM 2840 C C . GLU A 1 354 ? -16.765 -1.869 4.757 1.00 88.56 354 GLU A C 1
ATOM 2842 O O . GLU A 1 354 ? -17.570 -2.497 5.447 1.00 88.56 354 GLU A O 1
ATOM 2847 N N . ASP A 1 355 ? -15.485 -1.751 5.112 1.00 87.81 355 ASP A N 1
ATOM 2848 C CA . ASP A 1 355 ? -14.959 -2.322 6.352 1.00 87.81 355 ASP A CA 1
ATOM 2849 C C . ASP A 1 355 ? -15.463 -1.537 7.566 1.00 87.81 355 ASP A C 1
ATOM 2851 O O . ASP A 1 355 ? -15.873 -2.131 8.563 1.00 87.81 355 ASP A O 1
ATOM 2855 N N . MET A 1 356 ? -15.551 -0.210 7.457 1.00 87.38 356 MET A N 1
ATOM 2856 C CA . MET A 1 356 ? -16.160 0.648 8.471 1.00 87.38 356 MET A CA 1
ATOM 2857 C C . MET A 1 356 ? -17.648 0.347 8.651 1.00 87.38 356 MET A C 1
ATOM 2859 O O . MET A 1 356 ? -18.128 0.317 9.779 1.00 87.38 356 MET A O 1
ATOM 2863 N N . GLU A 1 357 ? -18.395 0.099 7.576 1.00 87.88 357 GLU A N 1
ATOM 2864 C CA . GLU A 1 357 ? -19.796 -0.326 7.656 1.00 87.88 357 GLU A CA 1
ATOM 2865 C C . GLU A 1 357 ? -19.943 -1.685 8.342 1.00 87.88 357 GLU A C 1
ATOM 2867 O O . GLU A 1 357 ? -20.767 -1.817 9.249 1.00 87.88 357 GLU A O 1
ATOM 2872 N N . LYS A 1 358 ? -19.102 -2.670 7.999 1.00 87.06 358 LYS A N 1
ATOM 2873 C CA . LYS A 1 358 ? -19.072 -3.971 8.690 1.00 87.06 358 LYS A CA 1
ATOM 2874 C C . LYS A 1 358 ? -18.743 -3.820 10.172 1.00 87.06 358 LYS A C 1
ATOM 2876 O O . LYS A 1 358 ? -19.408 -4.430 11.003 1.00 87.06 358 LYS A O 1
ATOM 2881 N N . LEU A 1 359 ? -17.749 -3.003 10.522 1.00 86.38 359 LEU A N 1
ATOM 2882 C CA . LEU A 1 359 ? -17.387 -2.737 11.917 1.00 86.38 359 LEU A CA 1
ATOM 2883 C C . LEU A 1 359 ? -18.506 -2.012 12.669 1.00 86.38 359 LEU A C 1
ATOM 2885 O O . LEU A 1 359 ? -18.759 -2.331 13.826 1.00 86.38 359 LEU A O 1
ATOM 2889 N N . ARG A 1 360 ? -19.214 -1.076 12.027 1.00 84.12 360 ARG A N 1
ATOM 2890 C CA . ARG A 1 360 ? -20.387 -0.413 12.620 1.00 84.12 360 ARG A CA 1
ATOM 2891 C C . ARG A 1 360 ? -21.532 -1.394 12.856 1.00 84.12 360 ARG A C 1
ATOM 2893 O O . ARG A 1 360 ? -22.127 -1.354 13.927 1.00 84.12 360 ARG A O 1
ATOM 2900 N N . ALA A 1 361 ? -21.801 -2.271 11.890 1.00 83.94 361 ALA A N 1
ATOM 2901 C CA . ALA A 1 361 ? -22.850 -3.282 11.979 1.00 83.94 361 ALA A CA 1
ATOM 2902 C C . ALA A 1 361 ? -22.544 -4.360 13.033 1.00 83.94 361 ALA A C 1
ATOM 2904 O O . ALA A 1 361 ? -23.447 -4.788 13.747 1.00 83.94 361 ALA A O 1
ATOM 2905 N N . ASN A 1 362 ? -21.279 -4.777 13.148 1.00 82.81 362 ASN A N 1
ATOM 2906 C CA . ASN A 1 362 ? -20.838 -5.804 14.098 1.00 82.81 362 ASN A CA 1
ATOM 2907 C C . ASN A 1 362 ? -20.472 -5.244 15.484 1.00 82.81 362 ASN A C 1
ATOM 2909 O O . ASN A 1 362 ? -20.323 -6.010 16.433 1.00 82.81 362 ASN A O 1
ATOM 2913 N N . GLY A 1 363 ? -20.257 -3.932 15.595 1.00 74.44 363 GLY A N 1
ATOM 2914 C CA . GLY A 1 363 ? -19.836 -3.257 16.819 1.00 74.44 363 GLY A CA 1
ATOM 2915 C C . GLY A 1 363 ? -20.995 -2.725 17.666 1.00 74.44 363 GLY A C 1
ATOM 2916 O O . GLY A 1 363 ? -22.173 -2.883 17.357 1.00 74.44 363 GLY A O 1
ATOM 2917 N N . ASN A 1 364 ? -20.651 -2.015 18.744 1.00 67.44 364 ASN A N 1
ATOM 2918 C CA . ASN A 1 364 ? -21.634 -1.509 19.711 1.00 67.44 364 ASN A CA 1
ATOM 2919 C C . ASN A 1 364 ? -22.390 -0.249 19.246 1.00 67.44 364 ASN A C 1
ATOM 2921 O O . ASN A 1 364 ? -23.334 0.161 19.919 1.00 67.44 364 ASN A O 1
ATOM 2925 N N . LEU A 1 365 ? -22.012 0.362 18.113 1.00 66.25 365 LEU A N 1
ATOM 2926 C CA . LEU A 1 365 ? -22.594 1.626 17.629 1.00 66.25 365 LEU A CA 1
ATOM 2927 C C . LEU A 1 365 ? -24.086 1.489 17.282 1.00 66.25 365 LEU A C 1
ATOM 2929 O O . LEU A 1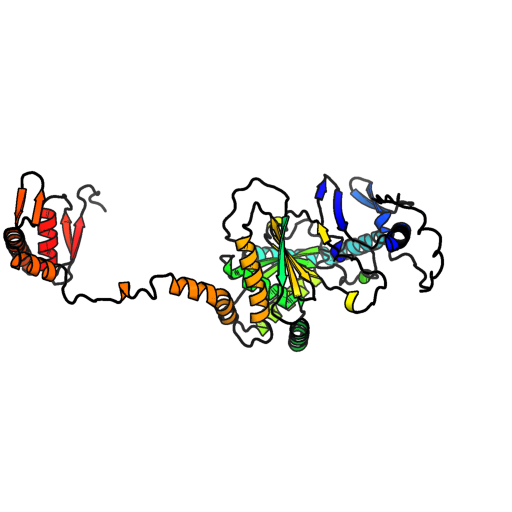 365 ? -24.874 2.387 17.562 1.00 66.25 365 LEU A O 1
ATOM 2933 N N . SER A 1 366 ? -24.471 0.358 16.690 1.00 60.59 366 SER A N 1
ATOM 2934 C CA . SER A 1 366 ? -25.863 0.038 16.352 1.00 60.59 366 SER A CA 1
ATOM 2935 C C . SER A 1 366 ? -26.558 -0.805 17.422 1.00 60.59 366 SER A C 1
ATOM 2937 O O . SER A 1 366 ? -27.728 -1.151 17.261 1.00 60.59 366 SER A O 1
ATOM 2939 N N . SER A 1 367 ? -25.864 -1.142 18.516 1.00 58.72 367 SER A N 1
ATOM 2940 C CA . SER A 1 367 ? -26.474 -1.903 19.600 1.00 58.72 367 SER A CA 1
ATOM 2941 C C . SER A 1 367 ? -27.486 -1.012 20.320 1.00 58.72 367 SER A C 1
ATOM 2943 O O . SER A 1 367 ? -27.147 -0.091 21.062 1.00 58.72 367 SER A O 1
ATOM 2945 N N . THR A 1 368 ? -28.769 -1.307 20.122 1.00 54.53 368 THR A N 1
ATOM 2946 C CA . THR A 1 368 ? -29.841 -0.734 20.942 1.00 54.53 368 THR A CA 1
ATOM 2947 C C . THR A 1 368 ? -29.606 -1.009 22.423 1.00 54.53 368 THR A C 1
ATOM 2949 O O . THR A 1 368 ? -30.096 -0.240 23.227 1.00 54.53 368 THR A O 1
ATOM 2952 N N . VAL A 1 369 ? -28.801 -2.021 22.775 1.00 55.03 369 VAL A N 1
ATOM 2953 C CA . VAL A 1 369 ? -28.404 -2.394 24.142 1.00 55.03 369 VAL A CA 1
ATOM 2954 C C . VAL A 1 369 ? -27.740 -1.243 24.909 1.00 55.03 369 VAL A C 1
ATOM 2956 O O . VAL A 1 369 ? -28.029 -1.078 26.089 1.00 55.03 369 VAL A O 1
ATOM 2959 N N . ALA A 1 370 ? -26.909 -0.414 24.263 1.00 52.53 370 ALA A N 1
ATOM 2960 C CA . ALA A 1 370 ? -26.291 0.745 24.920 1.00 52.53 370 ALA A CA 1
ATOM 2961 C C . ALA A 1 370 ? -27.236 1.959 25.025 1.00 52.53 370 ALA A C 1
ATOM 2963 O O . ALA A 1 370 ? -27.088 2.783 25.924 1.00 52.53 370 ALA A O 1
ATOM 2964 N N . ALA A 1 371 ? -28.219 2.070 24.125 1.00 52.97 371 ALA A N 1
ATOM 2965 C CA . ALA A 1 371 ? -29.195 3.164 24.103 1.00 52.97 371 ALA A CA 1
ATOM 2966 C C . ALA A 1 371 ? -30.513 2.829 24.833 1.00 52.97 371 ALA A C 1
ATOM 2968 O O . ALA A 1 371 ? -31.342 3.709 25.076 1.00 52.97 371 ALA A O 1
ATOM 2969 N N . SER A 1 372 ? -30.746 1.562 25.176 1.00 54.34 372 SER A N 1
ATOM 2970 C CA . SER A 1 372 ? -31.999 1.105 25.759 1.00 54.34 372 SER A CA 1
ATOM 2971 C C . SER A 1 372 ? -31.937 1.168 27.278 1.00 54.34 372 SER A C 1
ATOM 2973 O O . SER A 1 372 ? -31.450 0.245 27.924 1.00 54.34 372 SER A O 1
ATOM 2975 N N . ARG A 1 373 ? -32.548 2.239 27.795 1.00 57.12 373 ARG A N 1
ATOM 2976 C CA . ARG A 1 373 ? -32.872 2.547 29.195 1.00 57.12 373 ARG A CA 1
ATOM 2977 C C . ARG A 1 373 ? -31.791 3.298 29.975 1.00 57.12 373 ARG A C 1
ATOM 2979 O O . ARG A 1 373 ? -31.010 2.720 30.719 1.00 57.12 373 ARG A O 1
ATOM 2986 N N . LEU A 1 374 ? -31.893 4.624 29.925 1.00 63.91 374 LEU A N 1
ATOM 2987 C CA . LEU A 1 374 ? -31.574 5.448 31.088 1.00 63.91 374 LEU A CA 1
ATOM 2988 C C . LEU A 1 374 ? -32.543 5.035 32.204 1.00 63.91 374 LEU A C 1
ATOM 2990 O O . LEU A 1 374 ? -33.749 5.259 32.079 1.00 63.91 374 LEU A O 1
ATOM 2994 N N . TRP A 1 375 ? -32.054 4.353 33.239 1.00 69.25 375 TRP A N 1
ATOM 2995 C CA . TRP A 1 375 ? -32.847 4.157 34.453 1.00 69.25 375 TRP A CA 1
ATOM 2996 C C . TRP A 1 375 ? -32.880 5.499 35.182 1.00 69.25 375 TRP A C 1
ATOM 2998 O O . TRP A 1 375 ? -31.817 6.077 35.408 1.00 69.25 375 TRP A O 1
ATOM 3008 N N . PRO A 1 376 ? -34.071 6.050 35.475 1.00 77.25 376 PRO A N 1
ATOM 3009 C CA . PRO A 1 376 ? -34.166 7.290 36.237 1.00 77.25 376 PRO A CA 1
ATOM 3010 C C . PRO A 1 376 ? -33.698 7.086 37.685 1.00 77.25 376 PRO A C 1
ATOM 3012 O O . PRO A 1 376 ? -33.284 8.045 38.327 1.00 77.25 376 PRO A O 1
ATOM 3015 N N . GLU A 1 377 ? -33.758 5.846 38.175 1.00 85.94 377 GLU A N 1
ATOM 3016 C CA . GLU A 1 377 ? -33.316 5.440 39.503 1.00 85.94 377 GLU A CA 1
ATOM 3017 C C . GLU A 1 377 ? -31.803 5.222 39.552 1.00 85.94 377 GLU A C 1
ATOM 3019 O O . GLU A 1 377 ? -31.215 4.558 38.691 1.00 85.94 377 GLU A O 1
ATOM 3024 N N . ASN A 1 378 ? -31.172 5.744 40.600 1.00 87.69 378 ASN A N 1
ATOM 3025 C CA . ASN A 1 378 ? -29.790 5.419 40.928 1.00 87.69 378 ASN A CA 1
ATOM 3026 C C . ASN A 1 378 ? -29.717 4.153 41.812 1.00 87.69 378 ASN A C 1
ATOM 3028 O O . ASN A 1 378 ? -30.728 3.582 42.219 1.00 87.69 378 ASN A O 1
ATOM 3032 N N . LEU A 1 379 ? -28.500 3.697 42.123 1.00 90.44 379 LEU A N 1
ATOM 3033 C CA . LEU A 1 379 ? -28.285 2.490 42.931 1.00 90.44 379 LEU A CA 1
ATOM 3034 C C . LEU A 1 379 ? -28.953 2.555 44.320 1.00 90.44 379 LEU A C 1
ATOM 3036 O O . LEU A 1 379 ? -29.401 1.526 44.819 1.00 90.44 379 LEU A O 1
ATOM 3040 N N . VAL A 1 380 ? -29.026 3.743 44.931 1.00 92.81 380 VAL A N 1
ATOM 3041 C CA . VAL A 1 380 ? -29.685 3.962 46.229 1.00 92.81 380 VAL A CA 1
ATOM 3042 C C . VAL A 1 380 ? -31.192 3.796 46.092 1.00 92.81 380 VAL A C 1
ATOM 3044 O O . VAL A 1 380 ? -31.786 3.066 46.877 1.00 92.81 380 VAL A O 1
ATOM 3047 N N . ASP A 1 381 ? -31.795 4.381 45.055 1.00 91.94 381 ASP A N 1
ATOM 3048 C CA . ASP A 1 381 ? -33.233 4.250 44.796 1.00 91.94 381 ASP A CA 1
ATOM 3049 C C . ASP A 1 381 ? -33.626 2.777 44.592 1.00 91.94 381 ASP A C 1
ATOM 3051 O O . ASP A 1 381 ? -34.584 2.292 45.194 1.00 91.94 381 ASP A O 1
ATOM 3055 N N . LEU A 1 382 ? -32.849 2.040 43.789 1.00 92.38 382 LEU A N 1
ATOM 3056 C CA . LEU A 1 382 ? -33.079 0.615 43.529 1.00 92.38 382 LEU A CA 1
ATOM 3057 C C . LEU A 1 382 ? -32.947 -0.230 44.799 1.00 92.38 382 LEU A C 1
ATOM 3059 O O . LEU A 1 382 ? -33.744 -1.144 45.024 1.00 92.38 382 LEU A O 1
ATOM 3063 N N . PHE A 1 383 ? -31.947 0.062 45.635 1.00 93.12 383 PHE A N 1
ATOM 3064 C CA . PHE A 1 383 ? -31.752 -0.663 46.884 1.00 93.12 383 PHE A CA 1
ATOM 3065 C C . PHE A 1 383 ? -32.861 -0.356 47.893 1.00 93.12 383 PHE A C 1
ATOM 3067 O O . PHE A 1 383 ? -33.403 -1.280 48.494 1.00 93.12 383 PHE A O 1
ATOM 3074 N N . ASP A 1 384 ? -33.236 0.911 48.071 1.00 91.69 384 ASP A N 1
ATOM 3075 C CA . ASP A 1 384 ? -34.295 1.297 49.004 1.00 91.69 384 ASP A CA 1
ATOM 3076 C C . ASP A 1 384 ? -35.653 0.711 48.577 1.00 91.69 384 ASP A C 1
ATOM 3078 O O . ASP A 1 384 ? -36.402 0.221 49.427 1.00 91.69 384 ASP A O 1
ATOM 3082 N N . GLN A 1 385 ? -35.947 0.653 47.271 1.00 93.06 385 GLN A N 1
ATOM 3083 C CA . GLN A 1 385 ? -37.107 -0.077 46.742 1.00 93.06 385 GLN A CA 1
ATOM 3084 C C . GLN A 1 385 ? -37.058 -1.574 47.091 1.00 93.06 385 GLN A C 1
ATOM 3086 O O . GLN A 1 385 ? -38.050 -2.125 47.578 1.00 93.06 385 GLN A O 1
ATOM 3091 N N . ALA A 1 386 ? -35.911 -2.234 46.896 1.00 92.69 386 ALA A N 1
ATOM 3092 C CA . ALA A 1 386 ? -35.737 -3.642 47.260 1.00 92.69 386 ALA A CA 1
ATOM 3093 C C . ALA A 1 386 ? -35.894 -3.870 48.775 1.00 92.69 386 ALA A C 1
ATOM 3095 O O . ALA A 1 386 ? -36.560 -4.820 49.193 1.00 92.69 386 ALA A O 1
ATOM 3096 N N . ALA A 1 387 ? -35.357 -2.967 49.601 1.00 94.31 387 ALA A N 1
ATOM 3097 C CA . ALA A 1 387 ? -35.442 -3.054 51.052 1.00 94.31 387 ALA A CA 1
ATOM 3098 C C . ALA A 1 387 ? -36.870 -2.870 51.578 1.00 94.31 387 ALA A C 1
ATOM 3100 O O . ALA A 1 387 ? -37.262 -3.546 52.528 1.00 94.31 387 ALA A O 1
ATOM 3101 N N . MET A 1 388 ? -37.667 -2.012 50.934 1.00 94.88 388 MET A N 1
ATOM 3102 C CA . MET A 1 388 ? -39.098 -1.884 51.219 1.00 94.88 388 MET A CA 1
ATOM 3103 C C . MET A 1 388 ? -39.896 -3.115 50.770 1.00 94.88 388 MET A C 1
ATOM 3105 O O . MET A 1 388 ? -40.825 -3.528 51.462 1.00 94.88 388 MET A O 1
ATOM 3109 N N . GLY A 1 389 ? -39.549 -3.709 49.624 1.00 96.62 389 GLY A N 1
ATOM 3110 C CA . GLY A 1 389 ? -40.256 -4.864 49.066 1.00 96.62 389 GLY A CA 1
ATOM 3111 C C . GLY A 1 389 ? -39.944 -6.200 49.746 1.00 96.62 389 GLY A C 1
ATOM 3112 O O . GLY A 1 389 ? -40.739 -7.135 49.657 1.00 96.62 389 GLY A O 1
ATOM 3113 N N . SER A 1 390 ? -38.788 -6.336 50.400 1.00 95.94 390 SER A N 1
ATOM 3114 C CA . SER A 1 390 ? -38.343 -7.593 51.022 1.00 95.94 390 SER A CA 1
ATOM 3115 C C . SER A 1 390 ? -37.475 -7.366 52.274 1.00 95.94 390 SER A C 1
ATOM 3117 O O . SER A 1 390 ? -36.314 -7.775 52.309 1.00 95.94 390 SER A O 1
ATOM 3119 N N . PRO A 1 391 ? -38.028 -6.739 53.328 1.00 96.31 391 PRO A N 1
ATOM 3120 C CA . PRO A 1 391 ? -37.255 -6.230 54.468 1.00 96.31 391 PRO A CA 1
ATOM 3121 C C . PRO A 1 391 ? -36.561 -7.307 55.314 1.00 96.31 391 PRO A C 1
ATOM 3123 O O . PRO A 1 391 ? -35.501 -7.042 55.881 1.00 96.31 391 PRO A O 1
ATOM 3126 N N . GLU A 1 392 ? -37.157 -8.499 55.402 1.00 97.25 392 GLU A N 1
ATOM 3127 C CA . GLU A 1 392 ? -36.713 -9.626 56.242 1.00 97.25 392 GLU A CA 1
ATOM 3128 C C . GLU A 1 392 ? -35.658 -10.510 55.549 1.00 97.25 392 GLU A C 1
ATOM 3130 O O . GLU A 1 392 ? -35.054 -11.374 56.181 1.00 97.25 392 GLU A O 1
ATOM 3135 N N . LEU A 1 393 ? -35.435 -10.336 54.239 1.00 97.75 393 LEU A N 1
ATOM 3136 C CA . LEU A 1 393 ? -34.436 -11.125 53.519 1.00 97.75 393 LEU A CA 1
ATOM 3137 C C . LEU A 1 393 ? -33.024 -10.669 53.890 1.00 97.75 393 LEU A C 1
ATOM 3139 O O . LEU A 1 393 ? -32.775 -9.483 54.105 1.00 97.75 393 LEU A O 1
ATOM 3143 N N . VAL A 1 394 ? -32.085 -11.613 53.917 1.00 97.00 394 VAL A N 1
ATOM 3144 C CA . VAL A 1 394 ? -30.661 -11.327 54.131 1.00 97.00 394 VAL A CA 1
ATOM 3145 C C . VAL A 1 394 ? -30.112 -10.548 52.930 1.00 97.00 394 VAL A C 1
ATOM 3147 O O . VAL A 1 394 ? -30.204 -11.012 51.795 1.00 97.00 394 VAL A O 1
ATOM 3150 N N . ALA A 1 395 ? -29.553 -9.361 53.182 1.00 94.62 395 ALA A N 1
ATOM 3151 C CA . ALA A 1 395 ? -28.929 -8.501 52.174 1.00 94.62 395 ALA A CA 1
ATOM 3152 C C . ALA A 1 395 ? -27.415 -8.724 52.083 1.00 94.62 395 ALA A C 1
ATOM 3154 O O . ALA A 1 395 ? -26.850 -8.714 50.991 1.00 94.62 395 ALA A O 1
ATOM 3155 N N . ILE A 1 396 ? -26.753 -8.917 53.228 1.00 94.25 396 ILE A N 1
ATOM 3156 C CA . ILE A 1 396 ? -25.314 -9.187 53.309 1.00 94.25 396 ILE A CA 1
ATOM 3157 C C . ILE A 1 396 ? -25.080 -10.299 54.323 1.00 94.25 396 ILE A C 1
ATOM 3159 O O . ILE A 1 396 ? -25.585 -10.239 55.442 1.00 94.25 396 ILE A O 1
ATOM 3163 N N . GLU A 1 397 ? -24.251 -11.269 53.956 1.00 94.69 397 GLU A N 1
ATOM 3164 C CA . GLU A 1 397 ? -23.800 -12.335 54.842 1.00 94.69 397 GLU A CA 1
ATOM 3165 C C . GLU A 1 397 ? -22.278 -12.472 54.757 1.00 94.69 397 GLU A C 1
ATOM 3167 O O . GLU A 1 397 ? -21.692 -12.452 53.671 1.00 94.69 397 GLU A O 1
ATOM 3172 N N . LYS A 1 398 ? -21.628 -12.591 55.914 1.00 93.19 398 LYS A N 1
ATOM 3173 C CA . LYS A 1 398 ? -20.215 -12.941 56.028 1.00 93.19 398 LYS A CA 1
ATOM 3174 C C . LYS A 1 398 ? -19.980 -13.704 57.327 1.00 93.19 398 LYS A C 1
ATOM 3176 O O . LYS A 1 398 ? -20.250 -13.184 58.410 1.00 93.19 398 LYS A O 1
ATOM 3181 N N . ASP A 1 399 ? -19.397 -14.892 57.210 1.00 90.75 399 ASP A N 1
ATOM 3182 C CA . ASP A 1 399 ? -19.138 -15.798 58.330 1.00 90.75 399 ASP A CA 1
ATOM 3183 C C . ASP A 1 399 ? -20.427 -16.062 59.135 1.00 90.75 399 ASP A C 1
ATOM 3185 O O . ASP A 1 399 ? -21.399 -16.560 58.582 1.00 90.75 399 ASP A O 1
ATOM 3189 N N . SER A 1 400 ? -20.465 -15.724 60.427 1.00 89.50 400 SER A N 1
ATOM 3190 C CA . SER A 1 400 ? -21.655 -15.863 61.279 1.00 89.50 400 SER A CA 1
ATOM 3191 C C . SER A 1 400 ? -22.547 -14.615 61.315 1.00 89.50 400 SER A C 1
ATOM 3193 O O . SER A 1 400 ? -23.483 -14.562 62.111 1.00 89.50 400 SER A O 1
ATOM 3195 N N . THR A 1 401 ? -22.227 -13.583 60.531 1.00 91.50 401 THR A N 1
ATOM 3196 C CA . THR A 1 401 ? -22.952 -12.308 60.518 1.00 91.50 401 THR A CA 1
ATOM 3197 C C . THR A 1 401 ? -23.845 -12.242 59.288 1.00 91.50 401 THR A C 1
ATOM 3199 O O . THR A 1 401 ? -23.345 -12.219 58.166 1.00 91.50 401 THR A O 1
ATOM 3202 N N . ALA A 1 402 ? -25.153 -12.137 59.504 1.00 94.75 402 ALA A N 1
ATOM 3203 C CA . ALA A 1 402 ? -26.138 -11.856 58.469 1.00 94.75 402 ALA A CA 1
ATOM 3204 C C . ALA A 1 402 ? -26.861 -10.547 58.813 1.00 94.75 402 ALA A C 1
ATOM 3206 O O . ALA A 1 402 ? -27.266 -10.357 59.957 1.00 94.75 402 ALA A O 1
ATOM 3207 N N . ILE A 1 403 ? -26.989 -9.649 57.836 1.00 96.06 403 ILE A N 1
ATOM 3208 C CA . ILE A 1 403 ? -27.732 -8.389 57.949 1.00 96.06 403 ILE A CA 1
ATOM 3209 C C . ILE A 1 403 ? -28.853 -8.414 56.916 1.00 96.06 403 ILE A C 1
ATOM 3211 O O . ILE A 1 403 ? -28.607 -8.624 55.724 1.00 96.06 403 ILE A O 1
ATOM 3215 N N . THR A 1 404 ? -30.082 -8.195 57.367 1.00 97.38 404 THR A N 1
ATOM 3216 C CA . THR A 1 404 ? -31.262 -8.099 56.500 1.00 97.38 404 THR A CA 1
ATOM 3217 C C . THR A 1 404 ? -31.305 -6.778 55.730 1.00 97.38 404 THR A C 1
ATOM 3219 O O . THR A 1 404 ? -30.623 -5.810 56.074 1.00 97.38 404 THR A O 1
ATOM 3222 N N . TYR A 1 405 ? -32.118 -6.699 54.676 1.00 96.94 405 TYR A N 1
ATOM 3223 C CA . TYR A 1 405 ? -32.300 -5.454 53.920 1.00 96.94 405 TYR A CA 1
ATOM 3224 C C . TYR A 1 405 ? -32.763 -4.285 54.803 1.00 96.94 405 TYR A C 1
ATOM 3226 O O . TYR A 1 405 ? -32.267 -3.165 54.654 1.00 96.94 405 TYR A O 1
ATOM 3234 N N . SER A 1 406 ? -33.688 -4.538 55.734 1.00 95.88 406 SER A N 1
ATOM 3235 C CA . SER A 1 406 ? -34.193 -3.507 56.647 1.00 95.88 406 SER A CA 1
ATOM 3236 C C . SER A 1 406 ? -33.122 -3.008 57.625 1.00 95.88 406 SER A C 1
ATOM 3238 O O . SER A 1 406 ? -32.974 -1.798 57.815 1.00 95.88 406 SER A O 1
ATOM 3240 N N . GLU A 1 407 ? -32.316 -3.914 58.186 1.00 96.38 407 GLU A N 1
ATOM 3241 C CA . GLU A 1 407 ? -31.203 -3.569 59.076 1.00 96.38 407 GLU A CA 1
ATOM 3242 C C . GLU A 1 407 ? -30.104 -2.800 58.336 1.00 96.38 407 GLU A C 1
ATOM 3244 O O . GLU A 1 407 ? -29.619 -1.784 58.840 1.00 96.38 407 GLU A O 1
ATOM 3249 N N . LEU A 1 408 ? -29.741 -3.230 57.120 1.00 95.62 408 LEU A N 1
ATOM 3250 C CA . LEU A 1 408 ? -28.726 -2.546 56.319 1.00 95.62 408 LEU A CA 1
ATOM 3251 C C . LEU A 1 408 ? -29.167 -1.122 55.966 1.00 95.62 408 LEU A C 1
ATOM 3253 O O . LEU A 1 408 ? -28.374 -0.189 56.094 1.00 95.62 408 LEU A O 1
ATOM 3257 N N . SER A 1 409 ? -30.431 -0.942 55.570 1.00 95.19 409 SER A N 1
ATOM 3258 C CA . SER A 1 409 ? -30.982 0.378 55.249 1.00 95.19 409 SER A CA 1
ATOM 3259 C C . SER A 1 409 ? -30.955 1.309 56.468 1.00 95.19 409 SER A C 1
ATOM 3261 O O . SER A 1 409 ? -30.486 2.445 56.361 1.00 95.19 409 SER A O 1
ATOM 3263 N N . ALA A 1 410 ? -31.350 0.816 57.648 1.00 95.56 410 ALA A N 1
ATOM 3264 C CA . ALA A 1 410 ? -31.334 1.593 58.888 1.00 95.56 410 ALA A CA 1
ATOM 3265 C C . ALA A 1 410 ? -29.912 1.992 59.329 1.00 95.56 410 ALA A C 1
ATOM 3267 O O . ALA A 1 410 ? -29.674 3.143 59.713 1.00 95.56 410 ALA A O 1
ATOM 3268 N N . LEU A 1 411 ? -28.954 1.062 59.250 1.00 96.12 411 LEU A N 1
ATOM 3269 C CA . LEU A 1 411 ? -27.549 1.337 59.558 1.00 96.12 411 LEU A CA 1
ATOM 3270 C C . LEU A 1 411 ? -26.950 2.344 58.565 1.00 96.12 411 LEU A C 1
ATOM 3272 O O . LEU A 1 411 ? -26.257 3.277 58.972 1.00 96.12 411 LEU A O 1
ATOM 3276 N N . ALA A 1 412 ? -27.245 2.206 57.271 1.00 95.12 412 ALA A N 1
ATOM 3277 C CA . ALA A 1 412 ? -26.725 3.103 56.244 1.00 95.12 412 ALA A CA 1
ATOM 3278 C C . ALA A 1 412 ? -27.334 4.506 56.333 1.00 95.12 412 ALA A C 1
ATOM 3280 O O . ALA A 1 412 ? -26.636 5.489 56.105 1.00 95.12 412 ALA A O 1
ATOM 3281 N N . GLU A 1 413 ? -28.602 4.621 56.731 1.00 95.06 413 GLU A N 1
ATOM 3282 C CA . GLU A 1 413 ? -29.247 5.902 57.036 1.00 95.06 413 GLU A CA 1
ATOM 3283 C C . GLU A 1 413 ? -28.576 6.602 58.229 1.00 95.06 413 GLU A C 1
ATOM 3285 O O . GLU A 1 413 ? -28.430 7.824 58.248 1.00 95.06 413 GLU A O 1
ATOM 3290 N N . ALA A 1 414 ? -28.122 5.848 59.236 1.00 96.44 414 ALA A N 1
ATOM 3291 C CA . ALA A 1 414 ? -27.350 6.419 60.337 1.00 96.44 414 ALA A CA 1
ATOM 3292 C C . ALA A 1 414 ? -25.986 6.959 59.868 1.00 96.44 414 ALA A C 1
ATOM 3294 O O . ALA A 1 414 ? -25.613 8.071 60.250 1.00 96.44 414 ALA A O 1
ATOM 3295 N N . VAL A 1 415 ? -25.278 6.214 59.009 1.00 96.12 415 VAL A N 1
ATOM 3296 C CA . VAL A 1 415 ? -24.012 6.659 58.398 1.00 96.12 415 VAL A CA 1
ATOM 3297 C C . VAL A 1 415 ? -24.236 7.895 57.524 1.00 96.12 415 VAL A C 1
ATOM 3299 O O . VAL A 1 415 ? -23.539 8.894 57.694 1.00 96.12 415 VAL A O 1
ATOM 3302 N N . SER A 1 416 ? -25.248 7.873 56.655 1.00 96.69 416 SER A N 1
ATOM 3303 C CA . SER A 1 416 ? -25.582 8.982 55.757 1.00 96.69 416 SER A CA 1
ATOM 3304 C C . SER A 1 416 ? -25.891 10.272 56.526 1.00 96.69 416 SER A C 1
ATOM 3306 O O . SER A 1 416 ? -25.265 11.306 56.288 1.00 96.69 416 SER A O 1
ATOM 3308 N N . ARG A 1 417 ? -26.760 10.215 57.548 1.00 96.62 417 ARG A N 1
ATOM 3309 C CA . ARG A 1 417 ? -27.090 11.381 58.395 1.00 96.62 417 ARG A CA 1
ATOM 3310 C C . ARG A 1 417 ? -25.888 11.966 59.132 1.00 96.62 417 ARG A C 1
ATOM 3312 O O . ARG A 1 417 ? -25.903 13.152 59.474 1.00 96.62 417 ARG A O 1
ATOM 3319 N N . HIS A 1 418 ? -24.886 11.143 59.432 1.00 96.38 418 HIS A N 1
ATOM 3320 C CA . HIS A 1 418 ? -23.630 11.623 59.990 1.00 96.38 418 HIS A CA 1
ATOM 3321 C C . HIS A 1 418 ? -22.787 12.315 58.912 1.00 96.38 418 HIS A C 1
ATOM 3323 O O . HIS A 1 418 ? -22.378 13.457 59.108 1.00 96.38 418 HIS A O 1
ATOM 3329 N N . LEU A 1 419 ? -22.600 11.668 57.758 1.00 96.19 419 LEU A N 1
ATOM 3330 C CA . LEU A 1 419 ? -21.777 12.168 56.655 1.00 96.19 419 LEU A CA 1
ATOM 3331 C C . LEU A 1 419 ? -22.291 13.476 56.049 1.00 96.19 419 LEU A C 1
ATOM 3333 O O . LEU A 1 419 ? -21.477 14.356 55.797 1.00 96.19 419 LEU A O 1
ATOM 3337 N N . ILE A 1 420 ? -23.607 13.667 55.899 1.00 96.62 420 ILE A N 1
ATOM 3338 C CA . ILE A 1 420 ? -24.204 14.896 55.323 1.00 96.62 420 ILE A CA 1
ATOM 3339 C C . ILE A 1 420 ? -23.803 16.170 56.097 1.00 96.62 420 ILE A C 1
ATOM 3341 O O . ILE A 1 420 ? -23.869 17.277 55.572 1.00 96.62 420 ILE A O 1
ATOM 3345 N N . ARG A 1 421 ? -23.351 16.047 57.352 1.00 96.38 421 ARG A N 1
ATOM 3346 C CA . ARG A 1 421 ? -22.842 17.184 58.145 1.00 96.38 421 ARG A CA 1
ATOM 3347 C C . ARG A 1 421 ? -21.399 17.566 57.813 1.00 96.38 421 ARG A C 1
ATOM 3349 O O . ARG A 1 421 ? -20.935 18.611 58.261 1.00 96.38 421 ARG A O 1
ATOM 3356 N N . HIS A 1 422 ? -20.688 16.695 57.107 1.00 96.00 422 HIS A N 1
ATOM 3357 C CA . HIS A 1 422 ? -19.254 16.774 56.848 1.00 96.00 422 HIS A CA 1
ATOM 3358 C C . HIS A 1 422 ? -18.913 16.838 55.362 1.00 96.00 422 HIS A C 1
ATOM 3360 O O . HIS A 1 422 ? -17.785 17.206 55.050 1.00 96.00 422 HIS A O 1
ATOM 3366 N N . ILE A 1 423 ? -19.854 16.488 54.479 1.00 96.44 423 ILE A N 1
ATOM 3367 C CA . ILE A 1 423 ? -19.631 16.445 53.036 1.00 96.44 423 ILE A CA 1
ATOM 3368 C C . ILE A 1 423 ? -20.734 17.170 52.270 1.00 96.44 423 ILE A C 1
ATOM 3370 O O . ILE A 1 423 ? -21.893 17.187 52.691 1.00 96.44 423 ILE A O 1
ATOM 3374 N N . ASN A 1 424 ? -20.380 17.710 51.108 1.00 94.75 424 ASN A N 1
ATOM 3375 C CA . ASN A 1 424 ? -21.341 18.144 50.095 1.00 94.75 424 ASN A CA 1
ATOM 3376 C C . ASN A 1 424 ? -21.649 17.005 49.105 1.00 94.75 424 ASN A C 1
ATOM 3378 O O . ASN A 1 424 ? -20.881 16.053 48.960 1.00 94.75 424 ASN A O 1
ATOM 3382 N N . SER A 1 425 ? -22.766 17.107 48.377 1.00 93.31 425 SER A N 1
ATOM 3383 C CA . SER A 1 425 ? -23.082 16.148 47.310 1.00 93.31 425 SER A CA 1
ATOM 3384 C C . SER A 1 425 ? -21.994 16.153 46.227 1.00 93.31 425 SER A C 1
ATOM 3386 O O . SER A 1 425 ? -21.541 17.212 45.794 1.00 93.31 425 SER A O 1
ATOM 3388 N N . GLY A 1 426 ? -21.573 14.962 45.801 1.00 93.19 426 GLY A N 1
ATOM 3389 C CA . GLY A 1 426 ? -20.493 14.736 44.842 1.00 93.19 426 GLY A CA 1
ATOM 3390 C C . GLY A 1 426 ? -19.093 14.675 45.459 1.00 93.19 426 GLY A C 1
ATOM 3391 O O . GLY A 1 426 ? -18.151 14.327 44.748 1.00 93.19 426 GLY A O 1
ATOM 3392 N N . GLU A 1 427 ? -18.928 14.971 46.753 1.00 97.31 427 GLU A N 1
ATOM 3393 C CA . GLU A 1 427 ? -17.617 14.879 47.401 1.00 97.31 427 GLU A CA 1
ATOM 3394 C C . GLU A 1 427 ? -17.152 13.430 47.575 1.00 97.31 427 GLU A C 1
ATOM 3396 O O . GLU A 1 427 ? -17.940 12.510 47.814 1.00 97.31 427 GLU A O 1
ATOM 3401 N N . VAL A 1 428 ? -15.836 13.239 47.452 1.00 97.12 428 VAL A N 1
ATOM 3402 C CA . VAL A 1 428 ? -15.193 11.931 47.566 1.00 97.12 428 VAL A CA 1
ATOM 3403 C C . VAL A 1 428 ? -14.955 11.593 49.033 1.00 97.12 428 VAL A C 1
ATOM 3405 O O . VAL A 1 428 ? -14.287 12.336 49.750 1.00 97.12 428 VAL A O 1
ATOM 3408 N N . VAL A 1 429 ? -15.444 10.431 49.462 1.00 96.81 429 VAL A N 1
ATOM 3409 C CA . VAL A 1 429 ? -15.211 9.883 50.799 1.00 96.81 429 VAL A CA 1
ATOM 3410 C C . VAL A 1 429 ? -14.395 8.607 50.686 1.00 96.81 429 VAL A C 1
ATOM 3412 O O . VAL A 1 429 ? -14.831 7.602 50.118 1.00 96.81 429 VAL A O 1
ATOM 3415 N N . CYS A 1 430 ? -13.195 8.644 51.253 1.00 93.81 430 CYS A N 1
ATOM 3416 C CA . CYS A 1 430 ? -12.320 7.488 51.306 1.00 93.81 430 CYS A CA 1
ATOM 3417 C C . CYS A 1 430 ? -12.795 6.481 52.360 1.00 93.81 430 CYS A C 1
ATOM 3419 O O . CYS A 1 430 ? -13.078 6.845 53.501 1.00 93.81 430 CYS A O 1
ATOM 3421 N N . VAL A 1 431 ? -12.838 5.202 51.993 1.00 92.75 431 VAL A N 1
ATOM 3422 C CA . VAL A 1 431 ? -13.238 4.105 52.878 1.00 92.75 431 VAL A CA 1
ATOM 3423 C C . VAL A 1 431 ? -12.226 2.971 52.797 1.00 92.75 431 VAL A C 1
ATOM 3425 O O . VAL A 1 431 ? -11.858 2.536 51.709 1.00 92.75 431 VAL A O 1
ATOM 3428 N N . HIS A 1 432 ? -11.776 2.458 53.941 1.00 90.19 432 HIS A N 1
ATOM 3429 C CA . HIS A 1 432 ? -10.861 1.320 53.957 1.00 90.19 432 HIS A CA 1
ATOM 3430 C C . HIS A 1 432 ? -11.547 0.052 53.434 1.00 90.19 432 HIS A C 1
ATOM 3432 O O . HIS A 1 432 ? -12.556 -0.391 53.981 1.00 90.19 432 HIS A O 1
ATOM 3438 N N . ALA A 1 433 ? -10.972 -0.546 52.392 1.00 88.50 433 ALA A N 1
ATOM 3439 C CA . ALA A 1 433 ? -11.481 -1.744 51.736 1.00 88.50 433 ALA A CA 1
ATOM 3440 C C . ALA A 1 433 ? -11.075 -3.023 52.484 1.00 88.50 433 ALA A C 1
ATOM 3442 O O . ALA A 1 433 ? -10.306 -3.846 51.996 1.00 88.50 433 ALA A O 1
ATOM 3443 N N . ASP A 1 434 ? -11.599 -3.198 53.696 1.00 88.25 434 ASP A N 1
ATOM 3444 C CA . ASP A 1 434 ? -11.236 -4.303 54.595 1.00 88.25 434 ASP A CA 1
ATOM 3445 C C . ASP A 1 434 ? -12.029 -5.607 54.357 1.00 88.25 434 ASP A C 1
ATOM 3447 O O . ASP A 1 434 ? -11.878 -6.585 55.095 1.00 88.25 434 ASP A O 1
ATOM 3451 N N . ARG A 1 435 ? -12.876 -5.638 53.316 1.00 87.81 435 ARG A N 1
ATOM 3452 C CA . ARG A 1 435 ? -13.765 -6.761 52.965 1.00 87.81 435 ARG A CA 1
ATOM 3453 C C . ARG A 1 435 ? -14.724 -7.164 54.095 1.00 87.81 435 ARG A C 1
ATOM 3455 O O . ARG A 1 435 ? -15.196 -8.302 54.112 1.00 87.81 435 ARG A O 1
ATOM 3462 N N . SER A 1 436 ? -14.984 -6.299 55.074 1.00 90.31 436 SER A N 1
ATOM 3463 C CA . SER A 1 436 ? -15.971 -6.536 56.130 1.00 90.31 436 SER A CA 1
ATOM 3464 C C . SER A 1 436 ? -17.384 -6.150 55.680 1.00 90.31 436 SER A C 1
ATOM 3466 O O . SER A 1 436 ? -17.574 -5.462 54.678 1.00 90.31 436 SER A O 1
ATOM 3468 N N . VAL A 1 437 ? -18.392 -6.556 56.455 1.00 92.88 437 VAL A N 1
ATOM 3469 C CA . VAL A 1 437 ? -19.771 -6.078 56.263 1.00 92.88 437 VAL A CA 1
ATOM 3470 C C . VAL A 1 437 ? -19.853 -4.553 56.443 1.00 92.88 437 VAL A C 1
ATOM 3472 O O . VAL A 1 437 ? -20.590 -3.883 55.722 1.00 92.88 437 VAL A O 1
ATOM 3475 N N . ASN A 1 438 ? -19.024 -3.987 57.331 1.00 91.56 438 ASN A N 1
ATOM 3476 C CA . ASN A 1 438 ? -18.953 -2.543 57.564 1.00 91.56 438 ASN A CA 1
ATOM 3477 C C . ASN A 1 438 ? -18.431 -1.775 56.346 1.00 91.56 438 ASN A C 1
ATOM 3479 O O . ASN A 1 438 ? -18.826 -0.632 56.145 1.00 91.56 438 ASN A O 1
ATOM 3483 N N . TRP A 1 439 ? -17.579 -2.386 55.518 1.00 92.25 439 TRP A N 1
ATOM 3484 C CA . TRP A 1 439 ? -17.114 -1.760 54.282 1.00 92.25 439 TRP A CA 1
ATOM 3485 C C . TRP A 1 439 ? -18.257 -1.561 53.285 1.00 92.25 439 TRP A C 1
ATOM 3487 O O . TRP A 1 439 ? -18.432 -0.460 52.767 1.00 92.25 439 TRP A O 1
ATOM 3497 N N . VAL A 1 440 ? -19.085 -2.588 53.076 1.00 93.44 440 VAL A N 1
ATOM 3498 C CA . VAL A 1 440 ? -20.265 -2.492 52.201 1.00 93.44 440 VAL A CA 1
ATOM 3499 C C . VAL A 1 440 ? -21.284 -1.499 52.770 1.00 93.44 440 VAL A C 1
ATOM 3501 O O . VAL A 1 440 ? -21.809 -0.665 52.033 1.00 93.44 440 VAL A O 1
ATOM 3504 N N . LEU A 1 441 ? -21.504 -1.525 54.090 1.00 94.44 441 LEU A N 1
ATOM 3505 C CA . LEU A 1 441 ? -22.344 -0.553 54.792 1.00 94.44 441 LEU A CA 1
ATOM 3506 C C . LEU A 1 441 ? -21.851 0.890 54.595 1.00 94.44 441 LEU A C 1
ATOM 3508 O O . LEU A 1 441 ? -22.653 1.785 54.337 1.00 94.44 441 LEU A O 1
ATOM 3512 N N . ALA A 1 442 ? -20.541 1.121 54.705 1.00 94.31 442 ALA A N 1
ATOM 3513 C CA . ALA A 1 442 ? -19.938 2.434 54.519 1.00 94.31 442 ALA A CA 1
ATOM 3514 C C . ALA A 1 442 ? -20.070 2.917 53.069 1.00 94.31 442 ALA A C 1
ATOM 3516 O O . ALA A 1 442 ? -20.457 4.064 52.862 1.00 94.31 442 ALA A O 1
ATOM 3517 N N . ILE A 1 443 ? -19.836 2.049 52.074 1.00 95.12 443 ILE A N 1
ATOM 3518 C CA . ILE A 1 443 ? -20.071 2.370 50.656 1.00 95.12 443 ILE A CA 1
ATOM 3519 C C . ILE A 1 443 ? -21.523 2.814 50.451 1.00 95.12 443 ILE A C 1
ATOM 3521 O O . ILE A 1 443 ? -21.761 3.888 49.900 1.00 95.12 443 ILE A O 1
ATOM 3525 N N . TYR A 1 444 ? -22.491 2.025 50.928 1.00 95.25 444 TYR A N 1
ATOM 3526 C CA . TYR A 1 444 ? -23.905 2.351 50.753 1.00 95.25 444 TYR A CA 1
ATOM 3527 C C . TYR A 1 444 ? -24.294 3.645 51.487 1.00 95.25 444 TYR A C 1
ATOM 3529 O O . TYR A 1 444 ? -24.970 4.496 50.916 1.00 95.25 444 TYR A O 1
ATOM 3537 N N . GLY A 1 445 ? -23.801 3.850 52.713 1.00 95.94 445 GLY A N 1
ATOM 3538 C CA . GLY A 1 445 ? -24.012 5.083 53.476 1.00 95.94 445 GLY A CA 1
ATOM 3539 C C . GLY A 1 445 ? -23.433 6.335 52.804 1.00 95.94 445 GLY A C 1
ATOM 3540 O O . GLY A 1 445 ? -24.076 7.381 52.830 1.00 95.94 445 GLY A O 1
ATOM 3541 N N . ILE A 1 446 ? -22.259 6.232 52.165 1.00 96.94 446 ILE A N 1
ATOM 3542 C CA . ILE A 1 446 ? -21.638 7.322 51.388 1.00 96.94 446 ILE A CA 1
ATOM 3543 C C . ILE A 1 446 ? -22.485 7.660 50.158 1.00 96.94 446 ILE A C 1
ATOM 3545 O O . ILE A 1 446 ? -22.790 8.830 49.929 1.00 96.94 446 ILE A O 1
ATOM 3549 N N . LEU A 1 447 ? -22.898 6.644 49.393 1.00 96.12 447 LEU A N 1
ATOM 3550 C CA . LEU A 1 447 ? -23.743 6.836 48.212 1.00 96.12 447 LEU A CA 1
ATOM 3551 C C . LEU A 1 447 ? -25.095 7.456 48.591 1.00 96.12 447 LEU A C 1
ATOM 3553 O O . LEU A 1 447 ? -25.549 8.394 47.941 1.00 96.12 447 LEU A O 1
ATOM 3557 N N . ARG A 1 448 ? -25.703 6.995 49.692 1.00 94.94 448 ARG A N 1
ATOM 3558 C CA . ARG A 1 448 ? -26.955 7.537 50.243 1.00 94.94 448 ARG A CA 1
ATOM 3559 C C . ARG A 1 448 ? -26.813 8.975 50.757 1.00 94.94 448 ARG A C 1
ATOM 3561 O O . ARG A 1 448 ? -27.789 9.717 50.736 1.00 94.94 448 ARG A O 1
ATOM 3568 N N . ALA A 1 449 ? -25.620 9.390 51.185 1.00 96.31 449 ALA A N 1
ATOM 3569 C CA . ALA A 1 449 ? -25.314 10.786 51.517 1.00 96.31 449 ALA A CA 1
ATOM 3570 C C . ALA A 1 449 ? -25.115 11.677 50.272 1.00 96.31 449 ALA A C 1
ATOM 3572 O O . ALA A 1 449 ? -24.888 12.878 50.404 1.00 96.31 449 ALA A O 1
ATOM 3573 N N . GLY A 1 450 ? -25.179 11.100 49.066 1.00 94.94 450 GLY A N 1
ATOM 3574 C CA . GLY A 1 450 ? -24.911 11.787 47.807 1.00 94.94 450 GLY A CA 1
ATOM 3575 C C . GLY A 1 450 ? -23.422 11.983 47.519 1.00 94.94 450 GLY A C 1
ATOM 3576 O O . GLY A 1 450 ? -23.096 12.794 46.653 1.00 94.94 450 GLY A O 1
ATOM 3577 N N . GLY A 1 451 ? -22.534 11.295 48.244 1.00 95.88 451 GLY A N 1
ATOM 3578 C CA . GLY A 1 451 ? -21.086 11.312 48.032 1.00 95.88 451 GLY A CA 1
ATOM 3579 C C . GLY A 1 451 ? -20.608 10.213 47.080 1.00 95.88 451 GLY A C 1
ATOM 3580 O O . GLY A 1 451 ? -21.356 9.315 46.693 1.00 95.88 451 GLY A O 1
ATOM 3581 N N . VAL A 1 452 ? -19.326 10.262 46.725 1.00 95.94 452 VAL A N 1
ATOM 3582 C CA . VAL A 1 452 ? -18.645 9.256 45.898 1.00 95.94 452 VAL A CA 1
ATOM 3583 C C . VAL A 1 452 ? -17.690 8.465 46.784 1.00 95.94 452 VAL A C 1
ATOM 3585 O O . VAL A 1 452 ? -16.802 9.041 47.407 1.00 95.94 452 VAL A O 1
ATOM 3588 N N . TYR A 1 453 ? -17.842 7.143 46.864 1.00 95.19 453 TYR A N 1
ATOM 3589 C CA . TYR A 1 453 ? -16.909 6.337 47.653 1.00 95.19 453 TYR A CA 1
ATOM 3590 C C . TYR A 1 453 ? -15.590 6.127 46.894 1.00 95.19 453 TYR A C 1
ATOM 3592 O O . TYR A 1 453 ? -15.584 5.868 45.692 1.00 95.19 453 TYR A O 1
ATOM 3600 N N . CYS A 1 454 ? -14.471 6.187 47.613 1.00 94.38 454 CYS A N 1
ATOM 3601 C CA . CYS A 1 454 ? -13.152 5.815 47.107 1.00 94.38 454 CYS A CA 1
ATOM 3602 C C . CYS A 1 454 ? -12.566 4.707 47.997 1.00 94.38 454 CYS A C 1
ATOM 3604 O O . CYS A 1 454 ? -12.312 4.951 49.180 1.00 94.38 454 CYS A O 1
ATOM 3606 N N . PRO A 1 455 ? -12.390 3.471 47.496 1.00 92.56 455 PRO A N 1
ATOM 3607 C CA . PRO A 1 455 ? -11.822 2.396 48.295 1.00 92.56 455 PRO A CA 1
ATOM 3608 C C . PRO A 1 455 ? -10.314 2.607 48.494 1.00 92.56 455 PRO A C 1
ATOM 3610 O O . PRO A 1 455 ? -9.566 2.726 47.528 1.00 92.56 455 PRO A O 1
ATOM 3613 N N . LEU A 1 456 ? -9.865 2.595 49.749 1.00 89.12 456 LEU A N 1
ATOM 3614 C CA . LEU A 1 456 ? -8.453 2.619 50.127 1.00 89.12 456 LEU A CA 1
ATOM 3615 C C . LEU A 1 456 ? -8.006 1.240 50.598 1.00 89.12 456 LEU A C 1
ATOM 3617 O O . LEU A 1 456 ? -8.533 0.705 51.579 1.00 89.12 456 LEU A O 1
ATOM 3621 N N . ASP A 1 457 ? -6.996 0.682 49.939 1.00 86.69 457 ASP A N 1
ATOM 3622 C CA . ASP A 1 457 ? -6.336 -0.522 50.425 1.00 86.69 457 ASP A CA 1
ATOM 3623 C C . ASP A 1 457 ? -5.340 -0.153 51.531 1.00 86.69 457 ASP A C 1
ATOM 3625 O O . ASP A 1 457 ? -4.395 0.604 51.328 1.00 86.69 457 ASP A O 1
ATOM 3629 N N . LYS A 1 458 ? -5.557 -0.705 52.727 1.00 81.19 458 LYS A N 1
ATOM 3630 C CA . LYS A 1 458 ? -4.702 -0.479 53.897 1.00 81.19 458 LYS A CA 1
ATOM 3631 C C . LYS A 1 458 ? -3.304 -1.098 53.737 1.00 81.19 458 LYS A C 1
ATOM 3633 O O . LYS A 1 458 ? -2.408 -0.753 54.501 1.00 81.19 458 LYS A O 1
ATOM 3638 N N . ALA A 1 459 ? -3.126 -2.030 52.799 1.00 82.25 459 ALA A N 1
ATOM 3639 C CA . ALA A 1 459 ? -1.833 -2.632 52.487 1.00 82.25 459 ALA A CA 1
ATOM 3640 C C . ALA A 1 459 ? -0.949 -1.740 51.599 1.00 82.25 459 ALA A C 1
ATOM 3642 O O . ALA A 1 459 ? 0.235 -2.044 51.437 1.00 82.25 459 ALA A O 1
ATOM 3643 N N . LEU A 1 460 ? -1.497 -0.660 51.029 1.00 77.94 460 LEU A N 1
ATOM 3644 C CA . LEU A 1 460 ? -0.707 0.289 50.254 1.00 77.94 460 LEU A CA 1
ATOM 3645 C C . LEU A 1 460 ? 0.179 1.146 51.180 1.00 77.94 460 LEU A C 1
ATOM 3647 O O . LEU A 1 460 ? -0.258 1.523 52.271 1.00 77.94 460 LEU A O 1
ATOM 3651 N N . PRO A 1 461 ? 1.427 1.438 50.767 1.00 79.62 461 PRO A N 1
ATOM 3652 C CA . PRO A 1 461 ? 2.305 2.387 51.447 1.00 79.62 461 PRO A CA 1
ATOM 3653 C C . PRO A 1 461 ? 1.618 3.729 51.732 1.00 79.62 461 PRO A C 1
ATOM 3655 O O . PRO A 1 461 ? 0.837 4.213 50.921 1.00 79.62 461 PRO A O 1
ATOM 3658 N N . SER A 1 462 ? 1.925 4.342 52.878 1.00 76.69 462 SER A N 1
ATOM 3659 C CA . SER A 1 462 ? 1.307 5.602 53.325 1.00 76.69 462 SER A CA 1
ATOM 3660 C C . SER A 1 462 ? 1.733 6.844 52.528 1.00 76.69 462 SER A C 1
ATOM 3662 O O . SER A 1 462 ? 1.234 7.934 52.792 1.00 76.69 462 SER A O 1
ATOM 3664 N N . ASP A 1 463 ? 2.715 6.694 51.642 1.00 75.19 463 ASP A N 1
ATOM 3665 C CA . ASP A 1 463 ? 3.310 7.717 50.779 1.00 75.19 463 ASP A CA 1
ATOM 3666 C C . ASP A 1 463 ? 2.823 7.660 49.316 1.00 75.19 463 ASP A C 1
ATOM 3668 O O . ASP A 1 463 ? 3.262 8.473 48.500 1.00 75.19 463 ASP A O 1
ATOM 3672 N N . LEU A 1 464 ? 1.905 6.738 49.002 1.00 55.34 464 LEU A N 1
ATOM 3673 C CA . LEU A 1 464 ? 1.076 6.743 47.790 1.00 55.34 464 LEU A CA 1
ATOM 3674 C C . LEU A 1 464 ? -0.272 7.404 48.088 1.00 55.34 464 LEU A C 1
ATOM 3676 O O . LEU A 1 464 ? -0.766 8.121 47.187 1.00 55.34 464 LEU A O 1
#

pLDDT: mean 78.07, std 18.88, range [28.05, 98.0]

Mean predicted aligned error: 13.58 Å

Sequence (464 aa):
MQLRLIHGSKTLQGRNIVRYYETYRTEDIPRVKNAWRVVISTEPIFWTRFRLLDDRLCLVEEGDPEFVWEEVTVGTREEYEYKKARRLLAGYAISPGPSFVHLVRRLAEFRNNWEPTGKEFWAAQEAQLHTASSALHLPTPGLPFHPVYAGRHLSLEVAQEDLFEHAKNAGITVASIFYAAWALGLTNYVDSNHVSFGIVLSGRSLPLPDVGSVVGPLVNVVAFQLSLKPSESVPDYLMSAFRHSIELDRFQWANLEHGINAQKITSLLTVHFETSLFNPNPLHPLRKPHISMVSDIPLSVDIDLDGKIQLFYQEHKFYADDMERLGRLFAKAVGALVNSDRTVEQCCNVLISEDMEKLRANGNLSSTVAASRLWPENLVDLFDQAAMGSPELVAIEKDSTAITYSELSALAEAVSRHLIRHINSGEVVCVHADRSVNWVLAIYGILRAGGVYCPLDKALPSDL